Protein AF-0000000083313802 (afdb_homodimer)

Nearest PDB structures (foldseek):
  8qq8-assembly1_A-2  TM=9.156E-01  e=3.898E-27  Methanocaldococcus jannaschii
  8qpm-assembly2_D  TM=9.119E-01  e=3.898E-27  Methanocaldococcus jannaschii
  8qpl-assembly1_B  TM=9.189E-01  e=6.491E-27  Methanocaldococcus jannaschii
  1z69-assembly1_C  TM=9.223E-01  e=2.529E-26  Methanosarcina barkeri
  1f07-assembly1_A  TM=8.807E-01  e=4.062E-25  Methanothermobacter thermautotrophicus

Organism: NCBI:txid1204385

Structure (mmCIF, N/CA/C/O backbone):
data_AF-0000000083313802-model_v1
#
loop_
_entity.id
_entity.type
_entity.pdbx_description
1 polymer 'LLM class flavin-dependent oxidoreductase'
#
loop_
_atom_site.group_PDB
_atom_site.id
_atom_site.type_symbol
_atom_site.label_atom_id
_atom_site.label_alt_id
_atom_site.label_comp_id
_atom_site.label_asym_id
_atom_site.label_entity_id
_atom_site.label_seq_id
_atom_site.pdbx_PDB_ins_code
_atom_site.Cartn_x
_atom_site.Cartn_y
_atom_site.Cartn_z
_atom_site.occupancy
_atom_site.B_iso_or_equiv
_atom_site.auth_seq_id
_atom_site.auth_comp_id
_atom_site.auth_asym_id
_atom_site.auth_atom_id
_atom_site.pdbx_PDB_model_num
ATOM 1 N N . MET A 1 1 ? -26.5 -28.984 -46.688 1 27.45 1 MET A N 1
ATOM 2 C CA . MET A 1 1 ? -26.016 -27.609 -46.625 1 27.45 1 MET A CA 1
ATOM 3 C C . MET A 1 1 ? -25.641 -27.234 -45.188 1 27.45 1 MET A C 1
ATOM 5 O O . MET A 1 1 ? -26.5 -27.156 -44.312 1 27.45 1 MET A O 1
ATOM 9 N N . SER A 1 2 ? -24.5 -27.75 -44.562 1 26.92 2 SER A N 1
ATOM 10 C CA . SER A 1 2 ? -24.031 -27.922 -43.188 1 26.92 2 SER A CA 1
ATOM 11 C C . SER A 1 2 ? -23.797 -26.562 -42.531 1 26.92 2 SER A C 1
ATOM 13 O O . SER A 1 2 ? -23.109 -25.703 -43.062 1 26.92 2 SER A O 1
ATOM 15 N N . ASN A 1 3 ? -24.844 -25.938 -41.906 1 28.77 3 ASN A N 1
ATOM 16 C CA . ASN A 1 3 ? -24.875 -24.656 -41.188 1 28.77 3 ASN A CA 1
ATOM 17 C C . ASN A 1 3 ? -23.656 -24.5 -40.281 1 28.77 3 ASN A C 1
ATOM 19 O O . ASN A 1 3 ? -23.453 -25.297 -39.375 1 28.77 3 ASN A O 1
ATOM 23 N N . GLY A 1 4 ? -22.547 -23.953 -40.719 1 29.39 4 GLY A N 1
ATOM 24 C CA . GLY A 1 4 ? -21.281 -23.609 -40.062 1 29.39 4 GLY A CA 1
ATOM 25 C C . GLY A 1 4 ? -21.484 -22.797 -38.812 1 29.39 4 GLY A C 1
ATOM 26 O O . GLY A 1 4 ? -21.75 -21.594 -38.875 1 29.39 4 GLY A O 1
ATOM 27 N N . GLN A 1 5 ? -22.266 -23.25 -37.719 1 31.59 5 GLN A N 1
ATOM 28 C CA . GLN A 1 5 ? -22.375 -22.625 -36.438 1 31.59 5 GLN A CA 1
ATOM 29 C C . GLN A 1 5 ? -21.031 -22.016 -36 1 31.59 5 GLN A C 1
ATOM 31 O O . GLN A 1 5 ? -20.047 -22.734 -35.812 1 31.59 5 GLN A O 1
ATOM 36 N N . GLY A 1 6 ? -20.609 -20.922 -36.562 1 33.44 6 GLY A N 1
ATOM 37 C CA . GLY A 1 6 ? -19.5 -20.094 -36.094 1 33.44 6 GLY A CA 1
ATOM 38 C C . GLY A 1 6 ? -19.375 -20.016 -34.594 1 33.44 6 GLY A C 1
ATOM 39 O O . GLY A 1 6 ? -20.297 -19.531 -33.906 1 33.44 6 GLY A O 1
ATOM 40 N N . THR A 1 7 ? -18.875 -21.062 -33.906 1 35.66 7 THR A N 1
ATOM 41 C CA . THR A 1 7 ? -18.672 -21.172 -32.469 1 35.66 7 THR A CA 1
ATOM 42 C C . THR A 1 7 ? -18.25 -19.828 -31.875 1 35.66 7 THR A C 1
ATOM 44 O O . THR A 1 7 ? -17.328 -19.188 -32.375 1 35.66 7 THR A O 1
ATOM 47 N N . ASP A 1 8 ? -19.016 -18.828 -31.516 1 40 8 ASP A N 1
ATOM 48 C CA . ASP A 1 8 ? -18.859 -17.547 -30.828 1 40 8 ASP A CA 1
ATOM 49 C C . ASP A 1 8 ? -17.672 -17.594 -29.859 1 40 8 ASP A C 1
ATOM 51 O O . ASP A 1 8 ? -17.75 -18.25 -28.812 1 40 8 ASP A O 1
ATOM 55 N N . GLY A 1 9 ? -16.359 -17.984 -30.078 1 39.16 9 GLY A N 1
ATOM 56 C CA . GLY A 1 9 ? -15.102 -18.391 -29.453 1 39.16 9 GLY A CA 1
ATOM 57 C C . GLY A 1 9 ? -14.703 -17.484 -28.297 1 39.16 9 GLY A C 1
ATOM 58 O O . GLY A 1 9 ? -14.281 -16.359 -28.5 1 39.16 9 GLY A O 1
ATOM 59 N N . ALA A 1 10 ? -15.297 -17.469 -27.094 1 53.41 10 ALA A N 1
ATOM 60 C CA . ALA A 1 10 ? -14.906 -16.859 -25.828 1 53.41 10 ALA A CA 1
ATOM 61 C C . ALA A 1 10 ? -13.383 -16.766 -25.719 1 53.41 10 ALA A C 1
ATOM 63 O O . ALA A 1 10 ? -12.68 -17.766 -25.859 1 53.41 10 ALA A O 1
ATOM 64 N N . ARG A 1 11 ? -12.742 -15.57 -25.953 1 64.19 11 ARG A N 1
ATOM 65 C CA . ARG A 1 11 ? -11.312 -15.266 -25.906 1 64.19 11 ARG A CA 1
ATOM 66 C C . ARG A 1 11 ? -10.641 -15.984 -24.75 1 64.19 11 ARG A C 1
ATOM 68 O O . ARG A 1 11 ? -11.172 -16.016 -23.625 1 64.19 11 ARG A O 1
ATOM 75 N N . GLN A 1 12 ? -9.586 -16.734 -25.031 1 89.06 12 GLN A N 1
ATOM 76 C CA . GLN A 1 12 ? -8.742 -17.406 -24.062 1 89.06 12 GLN A CA 1
ATOM 77 C C . GLN A 1 12 ? -8.148 -16.422 -23.062 1 89.06 12 GLN A C 1
ATOM 79 O O . GLN A 1 12 ? -7.707 -15.344 -23.438 1 89.06 12 GLN A O 1
ATOM 84 N N . ARG A 1 13 ? -8.477 -16.672 -21.828 1 97.38 13 ARG A N 1
ATOM 85 C CA . ARG A 1 13 ? -7.938 -15.828 -20.766 1 97.38 13 ARG A CA 1
ATOM 86 C C . ARG A 1 13 ? -6.434 -16.031 -20.609 1 97.38 13 ARG A C 1
ATOM 88 O O . ARG A 1 13 ? -5.953 -17.172 -20.672 1 97.38 13 ARG A O 1
ATOM 95 N N . VAL A 1 14 ? -5.664 -14.969 -20.516 1 98.69 14 VAL A N 1
ATOM 96 C CA . VAL A 1 14 ? -4.234 -15.008 -20.234 1 98.69 14 VAL A CA 1
ATOM 97 C C . VAL A 1 14 ? -3.83 -13.773 -19.438 1 98.69 14 VAL A C 1
ATOM 99 O O . VAL A 1 14 ? -4.402 -12.695 -19.609 1 98.69 14 VAL A O 1
ATOM 102 N N . ALA A 1 15 ? -2.926 -13.945 -18.5 1 98.81 15 ALA A N 1
ATOM 103 C CA . ALA A 1 15 ? -2.484 -12.859 -17.625 1 98.81 15 ALA A CA 1
ATOM 104 C C . ALA A 1 15 ? -0.964 -12.836 -17.5 1 98.81 15 ALA A C 1
ATOM 106 O O . ALA A 1 15 ? -0.291 -13.797 -17.875 1 98.81 15 ALA A O 1
ATOM 107 N N . LEU A 1 16 ? -0.477 -11.742 -17.094 1 98.75 16 LEU A N 1
ATOM 108 C CA . LEU A 1 16 ? 0.945 -11.492 -16.875 1 98.75 16 LEU A CA 1
ATOM 109 C C . LEU A 1 16 ? 1.283 -11.508 -15.398 1 98.75 16 LEU A C 1
ATOM 111 O O . LEU A 1 16 ? 0.527 -10.977 -14.578 1 98.75 16 LEU A O 1
ATOM 115 N N . TYR A 1 17 ? 2.373 -12.109 -15.078 1 98.19 17 TYR A N 1
ATOM 116 C CA . TYR A 1 17 ? 2.875 -12.109 -13.711 1 98.19 17 TYR A CA 1
ATOM 117 C C . TYR A 1 17 ? 4.176 -11.328 -13.602 1 98.19 17 TYR A C 1
ATOM 119 O O . TYR A 1 17 ? 5.125 -11.578 -14.352 1 98.19 17 TYR A O 1
ATOM 127 N N . LEU A 1 18 ? 4.18 -10.406 -12.633 1 97.06 18 LEU A N 1
ATOM 128 C CA . LEU A 1 18 ? 5.398 -9.641 -12.375 1 97.06 18 LEU A CA 1
ATOM 129 C C . LEU A 1 18 ? 5.816 -9.758 -10.914 1 97.06 18 LEU A C 1
ATOM 131 O O . LEU A 1 18 ? 4.965 -9.828 -10.023 1 97.06 18 LEU A O 1
ATOM 135 N N . GLN A 1 19 ? 7.059 -9.828 -10.68 1 92.94 19 GLN A N 1
ATOM 136 C CA . GLN A 1 19 ? 7.629 -9.914 -9.336 1 92.94 19 GLN A CA 1
ATOM 137 C C . GLN A 1 19 ? 8.578 -8.75 -9.07 1 92.94 19 GLN A C 1
ATOM 139 O O . GLN A 1 19 ? 8.219 -7.59 -9.258 1 92.94 19 GLN A O 1
ATOM 144 N N . ASP A 1 20 ? 9.758 -9.031 -8.547 1 91.12 20 ASP A N 1
ATOM 145 C CA . ASP A 1 20 ? 10.688 -7.965 -8.195 1 91.12 20 ASP A CA 1
ATOM 146 C C . ASP A 1 20 ? 11.891 -7.945 -9.141 1 91.12 20 ASP A C 1
ATOM 148 O O . ASP A 1 20 ? 12.859 -7.219 -8.906 1 91.12 20 ASP A O 1
ATOM 152 N N . LYS A 1 21 ? 11.812 -8.742 -10.195 1 88.06 21 LYS A N 1
ATOM 153 C CA . LYS A 1 21 ? 12.93 -8.844 -11.141 1 88.06 21 LYS A CA 1
ATOM 154 C C . LYS A 1 21 ? 13.008 -7.602 -12.023 1 88.06 21 LYS A C 1
ATOM 156 O O . LYS A 1 21 ? 14.094 -7.207 -12.453 1 88.06 21 LYS A O 1
ATOM 161 N N . HIS A 1 22 ? 11.922 -6.988 -12.242 1 89.88 22 HIS A N 1
ATOM 162 C CA . HIS A 1 22 ? 11.867 -5.855 -13.156 1 89.88 22 HIS A CA 1
ATOM 163 C C . HIS A 1 22 ? 11.672 -4.547 -12.406 1 89.88 22 HIS A C 1
ATOM 165 O O . HIS A 1 22 ? 10.906 -4.484 -11.438 1 89.88 22 HIS A O 1
ATOM 171 N N . PRO A 1 23 ? 12.445 -3.506 -12.922 1 94.88 23 PRO A N 1
ATOM 172 C CA . PRO A 1 23 ? 12.078 -2.186 -12.406 1 94.88 23 PRO A CA 1
ATOM 173 C C . PRO A 1 23 ? 10.586 -1.888 -12.562 1 94.88 23 PRO A C 1
ATOM 175 O O . PRO A 1 23 ? 9.977 -2.273 -13.562 1 94.88 23 PRO A O 1
ATOM 178 N N . ILE A 1 24 ? 10.031 -1.228 -11.648 1 97.62 24 ILE A N 1
ATOM 179 C CA . ILE A 1 24 ? 8.594 -0.991 -11.625 1 97.62 24 ILE A CA 1
ATOM 180 C C . ILE A 1 24 ? 8.172 -0.249 -12.891 1 97.62 24 ILE A C 1
ATOM 182 O O . ILE A 1 24 ? 7.133 -0.555 -13.484 1 97.62 24 ILE A O 1
ATOM 186 N N . ARG A 1 25 ? 8.969 0.695 -13.352 1 97.88 25 ARG A N 1
ATOM 187 C CA . ARG A 1 25 ? 8.617 1.466 -14.539 1 97.88 25 ARG A CA 1
ATOM 188 C C . ARG A 1 25 ? 8.609 0.582 -15.781 1 97.88 25 ARG A C 1
ATOM 190 O O . ARG A 1 25 ? 7.801 0.793 -16.688 1 97.88 25 ARG A O 1
ATOM 197 N N . ASP A 1 26 ? 9.57 -0.415 -15.844 1 98 26 ASP A N 1
ATOM 198 C CA . ASP A 1 26 ? 9.469 -1.411 -16.906 1 98 26 ASP A CA 1
ATOM 199 C C . ASP A 1 26 ? 8.188 -2.223 -16.781 1 98 26 ASP A C 1
ATOM 201 O O . ASP A 1 26 ? 7.539 -2.529 -17.781 1 98 26 ASP A O 1
ATOM 205 N N . GLY A 1 27 ? 7.84 -2.562 -15.547 1 98.38 27 GLY A N 1
ATOM 206 C CA . GLY A 1 27 ? 6.586 -3.254 -15.312 1 98.38 27 GLY A CA 1
ATOM 207 C C . GLY A 1 27 ? 5.375 -2.488 -15.812 1 98.38 27 GLY A C 1
ATOM 208 O O . GLY A 1 27 ? 4.449 -3.078 -16.375 1 98.38 27 GLY A O 1
ATOM 209 N N . MET A 1 28 ? 5.391 -1.166 -15.609 1 98.81 28 MET A N 1
ATOM 210 C CA . MET A 1 28 ? 4.32 -0.314 -16.109 1 98.81 28 MET A CA 1
ATOM 211 C C . MET A 1 28 ? 4.199 -0.438 -17.625 1 98.81 28 MET A C 1
ATOM 213 O O . MET A 1 28 ? 3.096 -0.549 -18.172 1 98.81 28 MET A O 1
ATOM 217 N N . GLU A 1 29 ? 5.344 -0.438 -18.297 1 98.69 29 GLU A N 1
ATOM 218 C CA . GLU A 1 29 ? 5.359 -0.592 -19.75 1 98.69 29 GLU A CA 1
ATOM 219 C C . GLU A 1 29 ? 4.852 -1.97 -20.172 1 98.69 29 GLU A C 1
ATOM 221 O O . GLU A 1 29 ? 4.098 -2.094 -21.141 1 98.69 29 GLU A O 1
ATOM 226 N N . TYR A 1 30 ? 5.266 -2.996 -19.422 1 98.81 30 TYR A N 1
ATOM 227 C CA . TYR A 1 30 ? 4.809 -4.348 -19.719 1 98.81 30 TYR A CA 1
ATOM 228 C C . TYR A 1 30 ? 3.301 -4.469 -19.516 1 98.81 30 TYR A C 1
ATOM 230 O O . TYR A 1 30 ? 2.617 -5.145 -20.297 1 98.81 30 TYR A O 1
ATOM 238 N N . ALA A 1 31 ? 2.775 -3.846 -18.453 1 98.81 31 ALA A N 1
ATOM 239 C CA . ALA A 1 31 ? 1.339 -3.875 -18.188 1 98.81 31 ALA A CA 1
ATOM 240 C C . ALA A 1 31 ? 0.559 -3.238 -19.344 1 98.81 31 ALA A C 1
ATOM 242 O O . ALA A 1 31 ? -0.447 -3.787 -19.797 1 98.81 31 ALA A O 1
ATOM 243 N N . ARG A 1 32 ? 1.026 -2.088 -19.828 1 98.88 32 ARG A N 1
ATOM 244 C CA . ARG A 1 32 ? 0.388 -1.43 -20.969 1 98.88 32 ARG A CA 1
ATOM 245 C C . ARG A 1 32 ? 0.461 -2.301 -22.219 1 98.88 32 ARG A C 1
ATOM 247 O O . ARG A 1 32 ? -0.512 -2.4 -22.969 1 98.88 32 ARG A O 1
ATOM 254 N N . TYR A 1 33 ? 1.651 -2.883 -22.438 1 98.81 33 TYR A N 1
ATOM 255 C CA . TYR A 1 33 ? 1.873 -3.742 -23.594 1 98.81 33 TYR A CA 1
ATOM 256 C C . TYR A 1 33 ? 0.939 -4.945 -23.562 1 98.81 33 TYR A C 1
ATOM 258 O O . TYR A 1 33 ? 0.315 -5.281 -24.578 1 98.81 33 TYR A O 1
ATOM 266 N N . ALA A 1 34 ? 0.829 -5.566 -22.391 1 98.81 34 ALA A N 1
ATOM 267 C CA . ALA A 1 34 ? -0.063 -6.711 -22.203 1 98.81 34 ALA A CA 1
ATOM 268 C C . ALA A 1 34 ? -1.521 -6.309 -22.406 1 98.81 34 ALA A C 1
ATOM 270 O O . ALA A 1 34 ? -2.285 -7.023 -23.062 1 98.81 34 ALA A O 1
ATOM 271 N N . GLU A 1 35 ? -1.897 -5.164 -21.875 1 98.75 35 GLU A N 1
ATOM 272 C CA . GLU A 1 35 ? -3.254 -4.656 -22.062 1 98.75 35 GLU A CA 1
ATOM 273 C C . GLU A 1 35 ? -3.596 -4.492 -23.531 1 98.75 35 GLU A C 1
ATOM 275 O O . GLU A 1 35 ? -4.66 -4.926 -23.984 1 98.75 35 GLU A O 1
ATOM 280 N N . ALA A 1 36 ? -2.711 -3.893 -24.25 1 98.5 36 ALA A N 1
ATOM 281 C CA . ALA A 1 36 ? -2.916 -3.643 -25.672 1 98.5 36 ALA A CA 1
ATOM 282 C C . ALA A 1 36 ? -3.055 -4.949 -26.438 1 98.5 36 ALA A C 1
ATOM 284 O O . ALA A 1 36 ? -3.637 -4.977 -27.531 1 98.5 36 ALA A O 1
ATOM 285 N N . ARG A 1 37 ? -2.533 -6.02 -25.891 1 98.12 37 ARG A N 1
ATOM 286 C CA . ARG A 1 37 ? -2.545 -7.309 -26.578 1 98.12 37 ARG A CA 1
ATOM 287 C C . ARG A 1 37 ? -3.629 -8.219 -26.016 1 98.12 37 ARG A C 1
ATOM 289 O O . ARG A 1 37 ? -3.652 -9.422 -26.297 1 98.12 37 ARG A O 1
ATOM 296 N N . GLY A 1 38 ? -4.422 -7.684 -25.156 1 97.44 38 GLY A N 1
ATOM 297 C CA . GLY A 1 38 ? -5.645 -8.367 -24.766 1 97.44 38 GLY A CA 1
ATOM 298 C C . GLY A 1 38 ? -5.465 -9.258 -23.547 1 97.44 38 GLY A C 1
ATOM 299 O O . GLY A 1 38 ? -6.328 -10.078 -23.234 1 97.44 38 GLY A O 1
ATOM 300 N N . PHE A 1 39 ? -4.355 -9.141 -22.812 1 98.69 39 PHE A N 1
ATOM 301 C CA . PHE A 1 39 ? -4.215 -9.859 -21.547 1 98.69 39 PHE A CA 1
ATOM 302 C C . PHE A 1 39 ? -5.277 -9.422 -20.547 1 98.69 39 PHE A C 1
ATOM 304 O O . PHE A 1 39 ? -5.598 -8.234 -20.469 1 98.69 39 PHE A O 1
ATOM 311 N N . GLU A 1 40 ? -5.719 -10.344 -19.797 1 98.31 40 GLU A N 1
ATOM 312 C CA . GLU A 1 40 ? -6.836 -10.094 -18.891 1 98.31 40 GLU A CA 1
ATOM 313 C C . GLU A 1 40 ? -6.375 -9.359 -17.625 1 98.31 40 GLU A C 1
ATOM 315 O O . GLU A 1 40 ? -7.109 -8.539 -17.078 1 98.31 40 GLU A O 1
ATOM 320 N N . ALA A 1 41 ? -5.176 -9.664 -17.188 1 98.88 41 ALA A N 1
ATOM 321 C CA . ALA A 1 41 ? -4.754 -9.164 -15.883 1 98.88 41 ALA A CA 1
ATOM 322 C C . ALA A 1 41 ? -3.23 -9.109 -15.781 1 98.88 41 ALA A C 1
ATOM 324 O O . ALA A 1 41 ? -2.531 -9.797 -16.531 1 98.88 41 ALA A O 1
ATOM 325 N N . VAL A 1 42 ? -2.752 -8.297 -14.953 1 98.94 42 VAL A N 1
ATOM 326 C CA . VAL A 1 42 ? -1.38 -8.312 -14.453 1 98.94 42 VAL A CA 1
ATOM 327 C C . VAL A 1 42 ? -1.378 -8.57 -12.945 1 98.94 42 VAL A C 1
ATOM 329 O O . VAL A 1 42 ? -2.08 -7.895 -12.195 1 98.94 42 VAL A O 1
ATOM 332 N N . TRP A 1 43 ? -0.694 -9.617 -12.562 1 98.75 43 TRP A N 1
ATOM 333 C CA . TRP A 1 43 ? -0.548 -10.008 -11.164 1 98.75 43 TRP A CA 1
ATOM 334 C C . TRP A 1 43 ? 0.824 -9.609 -10.633 1 98.75 43 TRP A C 1
ATOM 336 O O . TRP A 1 43 ? 1.84 -9.812 -11.297 1 98.75 43 TRP A O 1
ATOM 346 N N . GLN A 1 44 ? 0.85 -9.008 -9.445 1 98.5 44 GLN A N 1
ATOM 347 C CA . GLN A 1 44 ? 2.094 -8.578 -8.812 1 98.5 44 GLN A CA 1
ATOM 348 C C . GLN A 1 44 ? 2.354 -9.359 -7.531 1 98.5 44 GLN A C 1
ATOM 350 O O . GLN A 1 44 ? 1.506 -9.391 -6.633 1 98.5 44 GLN A O 1
ATOM 355 N N . ALA A 1 45 ? 3.494 -9.977 -7.445 1 96.25 45 ALA A N 1
ATOM 356 C CA . ALA A 1 45 ? 3.881 -10.68 -6.223 1 96.25 45 ALA A CA 1
ATOM 357 C C . ALA A 1 45 ? 4.277 -9.688 -5.125 1 96.25 45 ALA A C 1
ATOM 359 O O . ALA A 1 45 ? 4.789 -8.609 -5.414 1 96.25 45 ALA A O 1
ATOM 360 N N . GLU A 1 46 ? 3.947 -10.031 -3.902 1 95.81 46 GLU A N 1
ATOM 361 C CA . GLU A 1 46 ? 4.609 -9.43 -2.746 1 95.81 46 GLU A CA 1
ATOM 362 C C . GLU A 1 46 ? 5.762 -10.305 -2.256 1 95.81 46 GLU A C 1
ATOM 364 O O . GLU A 1 46 ? 5.543 -11.414 -1.766 1 95.81 46 GLU A O 1
ATOM 369 N N . SER A 1 47 ? 6.945 -9.938 -2.58 1 83 47 SER A N 1
ATOM 370 C CA . SER A 1 47 ? 8.125 -10.789 -2.447 1 83 47 SER A CA 1
ATOM 371 C C . SER A 1 47 ? 8.859 -10.516 -1.139 1 83 47 SER A C 1
ATOM 373 O O . SER A 1 47 ? 9.305 -9.398 -0.892 1 83 47 SER A O 1
ATOM 375 N N . ARG A 1 48 ? 9.062 -11.555 -0.296 1 83.06 48 ARG A N 1
ATOM 376 C CA . ARG A 1 48 ? 9.898 -11.523 0.896 1 83.06 48 ARG A CA 1
ATOM 377 C C . ARG A 1 48 ? 9.82 -10.172 1.592 1 83.06 48 ARG A C 1
ATOM 379 O O . ARG A 1 48 ? 8.734 -9.742 2.01 1 83.06 48 ARG A O 1
ATOM 386 N N . LEU A 1 49 ? 10.891 -9.453 1.762 1 90.81 49 LEU A N 1
ATOM 387 C CA . LEU A 1 49 ? 10.906 -8.117 2.354 1 90.81 49 LEU A CA 1
ATOM 388 C C . LEU A 1 49 ? 11.422 -7.086 1.356 1 90.81 49 LEU A C 1
ATOM 390 O O . LEU A 1 49 ? 11.969 -6.059 1.752 1 90.81 49 LEU A O 1
ATOM 394 N N . VAL A 1 50 ? 11.117 -7.391 0.025 1 88.69 50 VAL A N 1
ATOM 395 C CA . VAL A 1 50 ? 11.742 -6.488 -0.938 1 88.69 50 VAL A CA 1
ATOM 396 C C . VAL A 1 50 ? 10.664 -5.781 -1.755 1 88.69 50 VAL A C 1
ATOM 398 O O . VAL A 1 50 ? 10.883 -4.68 -2.264 1 88.69 50 VAL A O 1
ATOM 401 N N . ARG A 1 51 ? 9.602 -6.457 -2.059 1 94.12 51 ARG A N 1
ATOM 402 C CA . ARG A 1 51 ? 8.578 -5.848 -2.904 1 94.12 51 ARG A CA 1
ATOM 403 C C . ARG A 1 51 ? 7.215 -5.867 -2.217 1 94.12 51 ARG A C 1
ATOM 405 O O . ARG A 1 51 ? 6.695 -6.938 -1.892 1 94.12 51 ARG A O 1
ATOM 412 N N . ASP A 1 52 ? 6.766 -4.668 -1.931 1 97.31 52 ASP A N 1
ATOM 413 C CA . ASP A 1 52 ? 5.355 -4.449 -1.632 1 97.31 52 ASP A CA 1
ATOM 414 C C . ASP A 1 52 ? 4.504 -4.543 -2.896 1 97.31 52 ASP A C 1
ATOM 416 O O . ASP A 1 52 ? 4.801 -3.893 -3.9 1 97.31 52 ASP A O 1
ATOM 420 N N . ALA A 1 53 ? 3.498 -5.312 -2.855 1 98.56 53 ALA A N 1
ATOM 421 C CA . ALA A 1 53 ? 2.723 -5.523 -4.074 1 98.56 53 ALA A CA 1
ATOM 422 C C . ALA A 1 53 ? 1.862 -4.309 -4.398 1 98.56 53 ALA A C 1
ATOM 424 O O . ALA A 1 53 ? 1.592 -4.023 -5.57 1 98.56 53 ALA A O 1
ATOM 425 N N . ILE A 1 54 ? 1.442 -3.561 -3.369 1 98.88 54 ILE A N 1
ATOM 426 C CA . ILE A 1 54 ? 0.442 -2.512 -3.529 1 98.88 54 ILE A CA 1
ATOM 427 C C . ILE A 1 54 ? 1.016 -1.377 -4.375 1 98.88 54 ILE A C 1
ATOM 429 O O . ILE A 1 54 ? 0.315 -0.8 -5.211 1 98.88 54 ILE A O 1
ATOM 433 N N . VAL A 1 55 ? 2.301 -1.112 -4.203 1 98.88 55 VAL A N 1
ATOM 434 C CA . VAL A 1 55 ? 2.945 -0 -4.895 1 98.88 55 VAL A CA 1
ATOM 435 C C . VAL A 1 55 ? 2.938 -0.252 -6.402 1 98.88 55 VAL A C 1
ATOM 437 O O . VAL A 1 55 ? 2.367 0.531 -7.164 1 98.88 55 VAL A O 1
ATOM 440 N N . PRO A 1 56 ? 3.457 -1.371 -6.91 1 98.81 56 PRO A N 1
ATOM 441 C CA . PRO A 1 56 ? 3.371 -1.606 -8.352 1 98.81 56 PRO A CA 1
ATOM 442 C C . PRO A 1 56 ? 1.935 -1.774 -8.836 1 98.81 56 PRO A C 1
ATOM 444 O O . PRO A 1 56 ? 1.604 -1.359 -9.953 1 98.81 56 PRO A O 1
ATOM 447 N N . MET A 1 57 ? 1.085 -2.43 -8.055 1 98.94 57 MET A N 1
ATOM 448 C CA . MET A 1 57 ? -0.313 -2.551 -8.453 1 98.94 57 MET A CA 1
ATOM 449 C C . MET A 1 57 ? -0.913 -1.18 -8.75 1 98.94 57 MET A C 1
ATOM 451 O O . MET A 1 57 ? -1.577 -0.997 -9.773 1 98.94 57 MET A O 1
ATOM 455 N N . ALA A 1 58 ? -0.653 -0.229 -7.824 1 98.94 58 ALA A N 1
ATOM 456 C CA . ALA A 1 58 ? -1.167 1.125 -8.008 1 98.94 58 ALA A CA 1
ATOM 457 C C . ALA A 1 58 ? -0.54 1.784 -9.234 1 98.94 58 ALA A C 1
ATOM 459 O O . ALA A 1 58 ? -1.224 2.471 -10 1 98.94 58 ALA A O 1
ATOM 460 N N . ALA A 1 59 ? 0.753 1.593 -9.43 1 98.94 59 ALA A N 1
ATOM 461 C CA . ALA A 1 59 ? 1.447 2.15 -10.586 1 98.94 59 ALA A CA 1
ATOM 462 C C . ALA A 1 59 ? 0.879 1.592 -11.891 1 98.94 59 ALA A C 1
ATOM 464 O O . ALA A 1 59 ? 0.619 2.342 -12.828 1 98.94 59 ALA A O 1
ATOM 465 N N . TYR A 1 60 ? 0.654 0.217 -11.93 1 98.94 60 TYR A N 1
ATOM 466 C CA . TYR A 1 60 ? 0.058 -0.41 -13.109 1 98.94 60 TYR A CA 1
ATOM 467 C C . TYR A 1 60 ? -1.341 0.137 -13.367 1 98.94 60 TYR A C 1
ATOM 469 O O . TYR A 1 60 ? -1.684 0.469 -14.5 1 98.94 60 TYR A O 1
ATOM 477 N N . ALA A 1 61 ? -2.104 0.234 -12.305 1 98.94 61 ALA A N 1
ATOM 478 C CA . ALA A 1 61 ? -3.473 0.727 -12.414 1 98.94 61 ALA A CA 1
ATOM 479 C C . ALA A 1 61 ? -3.5 2.164 -12.93 1 98.94 61 ALA A C 1
ATOM 481 O O . ALA A 1 61 ? -4.375 2.535 -13.711 1 98.94 61 ALA A O 1
ATOM 482 N N . ALA A 1 62 ? -2.553 2.963 -12.523 1 98.81 62 ALA A N 1
ATOM 483 C CA . ALA A 1 62 ? -2.488 4.379 -12.867 1 98.81 62 ALA A CA 1
ATOM 484 C C . ALA A 1 62 ? -2.277 4.57 -14.367 1 98.81 62 ALA A C 1
ATOM 486 O O . ALA A 1 62 ? -2.723 5.566 -14.945 1 98.81 62 ALA A O 1
ATOM 487 N N . VAL A 1 63 ? -1.617 3.598 -15.039 1 98.62 63 VAL A N 1
ATOM 488 C CA . VAL A 1 63 ? -1.192 3.861 -16.406 1 98.62 63 VAL A CA 1
ATOM 489 C C . VAL A 1 63 ? -1.96 2.955 -17.375 1 98.62 63 VAL A C 1
ATOM 491 O O . VAL A 1 63 ? -1.645 2.896 -18.562 1 98.62 63 VAL A O 1
ATOM 494 N N . THR A 1 64 ? -2.906 2.166 -16.875 1 98.81 64 THR A N 1
ATOM 495 C CA . THR A 1 64 ? -3.736 1.303 -17.719 1 98.81 64 THR A CA 1
ATOM 496 C C . THR A 1 64 ? -5.215 1.645 -17.547 1 98.81 64 THR A C 1
ATOM 498 O O . THR A 1 64 ? -5.578 2.422 -16.656 1 98.81 64 THR A O 1
ATOM 501 N N . GLU A 1 65 ? -6.074 1.01 -18.375 1 98.38 65 GLU A N 1
ATOM 502 C CA . GLU A 1 65 ? -7.48 1.407 -18.375 1 98.38 65 GLU A CA 1
ATOM 503 C C . GLU A 1 65 ? -8.398 0.194 -18.266 1 98.38 65 GLU A C 1
ATOM 505 O O . GLU A 1 65 ? -9.531 0.311 -17.797 1 98.38 65 GLU A O 1
ATOM 510 N N . ARG A 1 66 ? -7.91 -0.985 -18.688 1 98.62 66 ARG A N 1
ATOM 511 C CA . ARG A 1 66 ? -8.836 -2.107 -18.844 1 98.62 66 ARG A CA 1
ATOM 512 C C . ARG A 1 66 ? -8.312 -3.34 -18.109 1 98.62 66 ARG A C 1
ATOM 514 O O . ARG A 1 66 ? -9.086 -4.082 -17.5 1 98.62 66 ARG A O 1
ATOM 521 N N . ILE A 1 67 ? -6.992 -3.557 -18.219 1 98.88 67 ILE A N 1
ATOM 522 C CA . ILE A 1 67 ? -6.398 -4.77 -17.656 1 98.88 67 ILE A CA 1
ATOM 523 C C . ILE A 1 67 ? -6.66 -4.832 -16.156 1 98.88 67 ILE A C 1
ATOM 525 O O . ILE A 1 67 ? -6.594 -3.814 -15.461 1 98.88 67 ILE A O 1
ATOM 529 N N . LYS A 1 68 ? -7.074 -5.949 -15.641 1 98.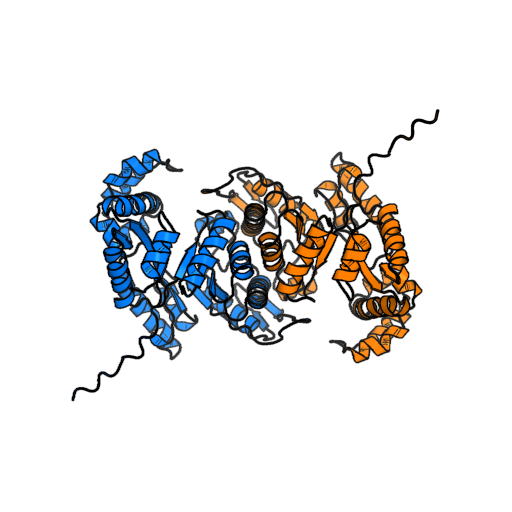94 68 LYS A N 1
ATOM 530 C CA . LYS A 1 68 ? -7.223 -6.129 -14.195 1 98.94 68 LYS A CA 1
ATOM 531 C C . LYS A 1 68 ? -5.863 -6.168 -13.508 1 98.94 68 LYS A C 1
ATOM 533 O O . LYS A 1 68 ? -4.852 -6.508 -14.125 1 98.94 68 LYS A O 1
ATOM 538 N N . VAL A 1 69 ? -5.852 -5.77 -12.289 1 98.94 69 VAL A N 1
ATOM 539 C CA . VAL A 1 69 ? -4.629 -5.73 -11.5 1 98.94 69 VAL A CA 1
ATOM 540 C C . VAL A 1 69 ? -4.82 -6.523 -10.211 1 98.94 69 VAL A C 1
ATOM 542 O O . VAL A 1 69 ? -5.711 -6.219 -9.414 1 98.94 69 VAL A O 1
ATOM 545 N N . GLY A 1 70 ? -3.998 -7.543 -10.016 1 98.88 70 GLY A N 1
ATOM 546 C CA . GLY A 1 70 ? -4.184 -8.414 -8.867 1 98.88 70 GLY A CA 1
ATOM 547 C C . GLY A 1 70 ? -2.916 -8.609 -8.055 1 98.88 70 GLY A C 1
ATOM 548 O O . GLY A 1 70 ? -1.809 -8.523 -8.594 1 98.88 70 GLY A O 1
ATOM 549 N N . SER A 1 71 ? -3.098 -8.812 -6.742 1 98.81 71 SER A N 1
ATOM 550 C CA . SER A 1 71 ? -1.984 -9.281 -5.926 1 98.81 71 SER A CA 1
ATOM 551 C C . SER A 1 71 ? -1.794 -10.789 -6.07 1 98.81 71 SER A C 1
ATOM 553 O O . SER A 1 71 ? -2.73 -11.562 -5.859 1 98.81 71 SER A O 1
ATOM 555 N N . GLY A 1 72 ? -0.632 -11.281 -6.473 1 97.75 72 GLY A N 1
ATOM 556 C CA . GLY A 1 72 ? -0.319 -12.688 -6.637 1 97.75 72 GLY A CA 1
ATOM 557 C C . GLY A 1 72 ? 0.845 -13.148 -5.781 1 97.75 72 GLY A C 1
ATOM 558 O O . GLY A 1 72 ? 1.927 -13.438 -6.297 1 97.75 72 GLY A O 1
ATOM 559 N N . VAL A 1 73 ? 0.706 -13.133 -4.449 1 97.38 73 VAL A N 1
ATOM 560 C CA . VAL A 1 73 ? -0.354 -12.766 -3.514 1 97.38 73 VAL A CA 1
ATOM 561 C C . VAL A 1 73 ? 0.226 -11.938 -2.373 1 97.38 73 VAL A C 1
ATOM 563 O O . VAL A 1 73 ? 1.438 -11.953 -2.141 1 97.38 73 VAL A O 1
ATOM 566 N N . ILE A 1 74 ? -0.492 -11.195 -1.654 1 98.25 74 ILE A N 1
ATOM 567 C CA . ILE A 1 74 ? -0.101 -10.641 -0.362 1 98.25 74 ILE A CA 1
ATOM 568 C C . ILE A 1 74 ? -0.38 -11.656 0.741 1 98.25 74 ILE A C 1
ATOM 570 O O . ILE A 1 74 ? -1.114 -12.625 0.529 1 98.25 74 ILE A O 1
ATOM 574 N N . ASN A 1 75 ? 0.269 -11.484 1.932 1 97.44 75 ASN A N 1
ATOM 575 C CA . ASN A 1 75 ? -0.063 -12.344 3.062 1 97.44 75 ASN A CA 1
ATOM 576 C C . ASN A 1 75 ? -1.148 -11.727 3.938 1 97.44 75 ASN A C 1
ATOM 578 O O . ASN A 1 75 ? -1.398 -10.523 3.865 1 97.44 75 ASN A O 1
ATOM 582 N N . ASN A 1 76 ? -1.787 -12.523 4.758 1 98 76 ASN A N 1
ATOM 583 C CA . ASN A 1 76 ? -2.877 -12.031 5.59 1 98 76 ASN A CA 1
ATOM 584 C C . ASN A 1 76 ? -2.4 -11.688 7 1 98 76 ASN A C 1
ATOM 586 O O . ASN A 1 76 ? -3.203 -11.609 7.93 1 98 76 ASN A O 1
ATOM 590 N N . TRP A 1 77 ? -1.059 -11.469 7.164 1 97.62 77 TRP A N 1
ATOM 591 C CA . TRP A 1 77 ? -0.538 -11.375 8.523 1 97.62 77 TRP A CA 1
ATOM 592 C C . TRP A 1 77 ? 0.053 -10 8.789 1 97.62 77 TRP A C 1
ATOM 594 O O . TRP A 1 77 ? 0.139 -9.562 9.938 1 97.62 77 TRP A O 1
ATOM 604 N N . THR A 1 78 ? 0.453 -9.312 7.707 1 97.94 78 THR A N 1
ATOM 605 C CA . THR A 1 78 ? 1.336 -8.18 7.934 1 97.94 78 THR A CA 1
ATOM 606 C C . THR A 1 78 ? 0.546 -6.871 7.934 1 97.94 78 THR A C 1
ATOM 608 O O . THR A 1 78 ? 1.081 -5.816 8.281 1 97.94 78 THR A O 1
ATOM 611 N N . ARG A 1 79 ? -0.718 -6.852 7.566 1 98.31 79 ARG A N 1
ATOM 612 C CA . ARG A 1 79 ? -1.6 -5.688 7.578 1 98.31 79 ARG A CA 1
ATOM 613 C C . ARG A 1 79 ? -2.768 -5.895 8.539 1 98.31 79 ARG A C 1
ATOM 615 O O . ARG A 1 79 ? -3.359 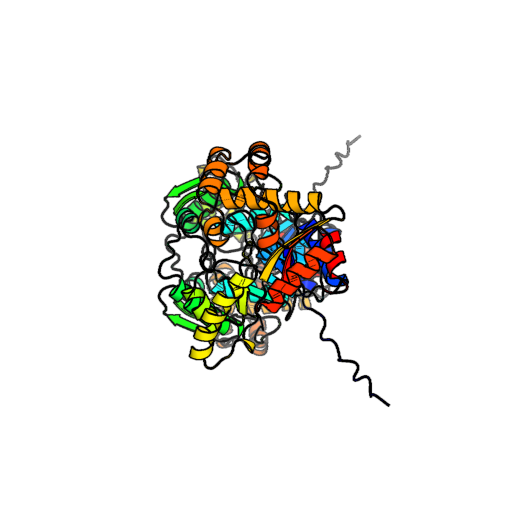-6.977 8.578 1 98.31 79 ARG A O 1
ATOM 622 N N . ASN A 1 80 ? -3.049 -4.84 9.328 1 98.19 80 ASN A N 1
ATOM 623 C CA . ASN A 1 80 ? -4.32 -4.84 10.039 1 98.19 80 ASN A CA 1
ATOM 624 C C . ASN A 1 80 ? -5.5 -4.988 9.086 1 98.19 80 ASN A C 1
ATOM 626 O O . ASN A 1 80 ? -5.473 -4.461 7.969 1 98.19 80 ASN A O 1
ATOM 630 N N . ILE A 1 81 ? -6.559 -5.641 9.547 1 98.56 81 ILE A N 1
ATOM 631 C CA . ILE A 1 81 ? -7.676 -5.992 8.68 1 98.56 81 ILE A CA 1
ATOM 632 C C . ILE A 1 81 ? -8.359 -4.723 8.172 1 98.56 81 ILE A C 1
ATOM 634 O O . ILE A 1 81 ? -8.836 -4.68 7.039 1 98.56 81 ILE A O 1
ATOM 638 N N . GLY A 1 82 ? -8.469 -3.691 9.016 1 98 82 GLY A N 1
ATOM 639 C CA . GLY A 1 82 ? -9.008 -2.42 8.555 1 98 82 GLY A CA 1
ATOM 640 C C . GLY A 1 82 ? -8.18 -1.786 7.457 1 98 82 GLY A C 1
ATOM 641 O O . GLY A 1 82 ? -8.719 -1.293 6.465 1 98 82 GLY A O 1
ATOM 642 N N . LEU A 1 83 ? -6.848 -1.842 7.602 1 98.25 83 LEU A N 1
ATOM 643 C CA . LEU A 1 83 ? -5.945 -1.322 6.578 1 98.25 83 LEU A CA 1
ATOM 644 C C . LEU A 1 83 ? -6.059 -2.131 5.293 1 98.25 83 LEU A C 1
ATOM 646 O O . LEU A 1 83 ? -6.066 -1.562 4.195 1 98.25 83 LEU A O 1
ATOM 650 N N . LEU A 1 84 ? -6.102 -3.426 5.453 1 98.69 84 LEU A N 1
ATOM 651 C CA . LEU A 1 84 ? -6.219 -4.289 4.281 1 98.69 84 LEU A CA 1
ATOM 652 C C . LEU A 1 84 ? -7.453 -3.928 3.461 1 98.69 84 LEU A C 1
ATOM 654 O O . LEU A 1 84 ? -7.367 -3.779 2.24 1 98.69 84 LEU A O 1
ATOM 658 N N . ALA A 1 85 ? -8.555 -3.752 4.102 1 98.62 85 ALA A N 1
ATOM 659 C CA . ALA A 1 85 ? -9.797 -3.379 3.43 1 98.62 85 ALA A CA 1
ATOM 660 C C . ALA A 1 85 ? -9.672 -2.002 2.781 1 98.62 85 ALA A C 1
ATOM 662 O O . ALA A 1 85 ? -10.07 -1.816 1.627 1 98.62 85 ALA A O 1
ATOM 663 N N . ALA A 1 86 ? -9.109 -1.057 3.514 1 97.81 86 ALA A N 1
ATOM 664 C CA . ALA A 1 86 ? -8.938 0.296 2.988 1 97.81 86 ALA A CA 1
ATOM 665 C C . ALA A 1 86 ? -8.023 0.297 1.767 1 97.81 86 ALA A C 1
ATOM 667 O O . ALA A 1 86 ? -8.242 1.064 0.825 1 97.81 86 ALA A O 1
ATOM 668 N N . THR A 1 87 ? -7 -0.531 1.807 1 98.62 87 THR A N 1
ATOM 669 C CA . THR A 1 87 ? -6.051 -0.62 0.702 1 98.62 87 THR A CA 1
ATOM 670 C C . THR A 1 87 ? -6.75 -1.075 -0.575 1 98.62 87 THR A C 1
ATOM 672 O O . THR A 1 87 ? -6.621 -0.436 -1.622 1 98.62 87 THR A O 1
ATOM 675 N N . PHE A 1 88 ? -7.523 -2.051 -0.491 1 98.75 88 PHE A N 1
ATOM 676 C CA . PHE A 1 88 ? -8.156 -2.59 -1.689 1 98.75 88 PHE A CA 1
ATOM 677 C C . PHE A 1 88 ? -9.344 -1.729 -2.109 1 98.75 88 PHE A C 1
ATOM 679 O O . PHE A 1 88 ? -9.656 -1.628 -3.299 1 98.75 88 PHE A O 1
ATOM 686 N N . LEU A 1 89 ? -10.016 -1.123 -1.172 1 97.94 89 LEU A N 1
ATOM 687 C CA . LEU A 1 89 ? -10.977 -0.092 -1.541 1 97.94 89 LEU A CA 1
ATOM 688 C C . LEU A 1 89 ? -10.305 1.017 -2.344 1 97.94 89 LEU A C 1
ATOM 690 O O . LEU A 1 89 ? -10.82 1.432 -3.387 1 97.94 89 LEU A O 1
ATOM 694 N N . THR A 1 90 ? -9.18 1.508 -1.869 1 98.06 90 THR A N 1
ATOM 695 C CA . THR A 1 90 ? -8.477 2.609 -2.51 1 98.06 90 THR A CA 1
ATOM 696 C C . THR A 1 90 ? -7.973 2.197 -3.891 1 98.06 90 THR A C 1
ATOM 698 O O . THR A 1 90 ? -8.047 2.979 -4.844 1 98.06 90 THR A O 1
ATOM 701 N N . LEU A 1 91 ? -7.449 0.977 -3.998 1 98.75 91 LEU A N 1
ATOM 702 C CA . LEU A 1 91 ? -7.066 0.463 -5.309 1 98.75 91 LEU A CA 1
ATOM 703 C C . LEU A 1 91 ? -8.258 0.462 -6.262 1 98.75 91 LEU A C 1
ATOM 705 O O . LEU A 1 91 ? -8.125 0.837 -7.426 1 98.75 91 LEU A O 1
ATOM 709 N N . ASP A 1 92 ? -9.422 0.038 -5.773 1 98.38 92 ASP A N 1
ATOM 710 C CA . ASP A 1 92 ? -10.625 -0.003 -6.602 1 98.38 92 ASP A CA 1
ATOM 711 C C . ASP A 1 92 ? -11.094 1.405 -6.957 1 98.38 92 ASP A C 1
ATOM 713 O O . ASP A 1 92 ? -11.703 1.613 -8.008 1 98.38 92 ASP A O 1
ATOM 717 N N . ASP A 1 93 ? -10.828 2.375 -6.105 1 97.12 93 ASP A N 1
ATOM 718 C CA . ASP A 1 93 ? -11.102 3.764 -6.457 1 97.12 93 ASP A CA 1
ATOM 719 C C . ASP A 1 93 ? -10.227 4.223 -7.621 1 97.12 93 ASP A C 1
ATOM 721 O O . ASP A 1 93 ? -10.672 5 -8.469 1 97.12 93 ASP A O 1
ATOM 725 N N . LEU A 1 94 ? -9 3.76 -7.656 1 98.25 94 LEU A N 1
ATOM 726 C CA . LEU A 1 94 ? -8.07 4.105 -8.727 1 98.25 94 LEU A CA 1
ATOM 727 C C . LEU A 1 94 ? -8.438 3.389 -10.016 1 98.25 94 LEU A C 1
ATOM 729 O O . LEU A 1 94 ? -8.344 3.971 -11.102 1 98.25 94 LEU A O 1
ATOM 733 N N . ALA A 1 95 ? -8.82 2.145 -9.906 1 98.56 95 ALA A N 1
ATOM 734 C CA . ALA A 1 95 ? -9.172 1.283 -11.031 1 98.56 95 ALA A CA 1
ATOM 735 C C . ALA A 1 95 ? -10.438 0.49 -10.75 1 98.56 95 ALA A C 1
ATOM 737 O O . ALA A 1 95 ? -10.383 -0.702 -10.438 1 98.56 95 ALA A O 1
ATOM 738 N N . PRO A 1 96 ? -11.602 1.098 -10.938 1 97.75 96 PRO A N 1
ATOM 739 C CA . PRO A 1 96 ? -12.875 0.492 -10.531 1 97.75 96 PRO A CA 1
ATOM 740 C C . PRO A 1 96 ? -13.156 -0.828 -11.242 1 97.75 96 PRO A C 1
ATOM 742 O O . PRO A 1 96 ? -13.062 -0.901 -12.469 1 97.75 96 PRO A O 1
ATOM 745 N N . ASN A 1 97 ? -13.414 -1.847 -10.477 1 97.88 97 ASN A N 1
ATOM 746 C CA . ASN A 1 97 ? -13.836 -3.164 -10.938 1 97.88 97 ASN A CA 1
ATOM 747 C C . ASN A 1 97 ? -12.711 -3.891 -11.672 1 97.88 97 ASN A C 1
ATOM 749 O O . ASN A 1 97 ? -12.969 -4.773 -12.492 1 97.88 97 ASN A O 1
ATOM 753 N N . ARG A 1 98 ? -11.5 -3.51 -11.43 1 98.75 98 ARG A N 1
ATOM 754 C CA . ARG A 1 98 ? -10.367 -4.133 -12.109 1 98.75 98 ARG A CA 1
ATOM 755 C C . ARG A 1 98 ? -9.414 -4.773 -11.109 1 98.75 98 ARG A C 1
ATOM 757 O O . ARG A 1 98 ? -8.406 -5.367 -11.492 1 98.75 98 ARG A O 1
ATOM 764 N N . ILE A 1 99 ? -9.758 -4.648 -9.812 1 98.94 99 ILE A N 1
ATOM 765 C CA . ILE A 1 99 ? -8.82 -5.059 -8.773 1 98.94 99 ILE A CA 1
ATOM 766 C C . ILE A 1 99 ? -9.156 -6.473 -8.305 1 98.94 99 ILE A C 1
ATOM 768 O O . ILE A 1 99 ? -10.328 -6.809 -8.117 1 98.94 99 ILE A O 1
ATOM 772 N N . ILE A 1 100 ? -8.141 -7.34 -8.117 1 98.94 100 ILE A N 1
ATOM 773 C CA . ILE A 1 100 ? -8.25 -8.688 -7.562 1 98.94 100 ILE A CA 1
ATOM 774 C C . ILE A 1 100 ? -7.375 -8.805 -6.32 1 98.94 100 ILE A C 1
ATOM 776 O O . ILE A 1 100 ? -6.234 -8.344 -6.309 1 98.94 100 ILE A O 1
ATOM 780 N N . CYS A 1 101 ? -7.914 -9.344 -5.254 1 98.94 101 CYS A N 1
ATOM 781 C CA . CYS A 1 101 ? -7.141 -9.57 -4.039 1 98.94 101 CYS A CA 1
ATOM 782 C C . CYS A 1 101 ? -6.715 -11.031 -3.936 1 98.94 101 CYS A C 1
ATOM 784 O O . CYS A 1 101 ? -7.5 -11.883 -3.518 1 98.94 101 CYS A O 1
ATOM 786 N N . GLY A 1 102 ? -5.508 -11.297 -4.352 1 98.88 102 GLY A N 1
ATOM 787 C CA . GLY A 1 102 ? -4.883 -12.562 -4.008 1 98.88 102 GLY A CA 1
ATOM 788 C C . GLY A 1 102 ? -4.195 -12.539 -2.656 1 98.88 102 GLY A C 1
ATOM 789 O O . GLY A 1 102 ? -3.375 -11.664 -2.387 1 98.88 102 GLY A O 1
ATOM 790 N N . ILE A 1 103 ? -4.504 -13.531 -1.831 1 98.69 103 ILE A N 1
ATOM 791 C CA . ILE A 1 103 ? -4.02 -13.547 -0.455 1 98.69 103 ILE A CA 1
ATOM 792 C C . ILE A 1 103 ? -3.545 -14.945 -0.091 1 98.69 103 ILE A C 1
ATOM 794 O O . ILE A 1 103 ? -4.137 -15.945 -0.521 1 98.69 103 ILE A O 1
ATOM 798 N N . GLY A 1 104 ? -2.469 -15.055 0.586 1 97.19 104 GLY A N 1
ATOM 799 C CA . GLY A 1 104 ? -1.899 -16.328 1 1 97.19 104 GLY A CA 1
ATOM 800 C C . GLY A 1 104 ? -1.514 -16.359 2.467 1 97.19 104 GLY A C 1
ATOM 801 O O . GLY A 1 104 ? -1.5 -15.32 3.133 1 97.19 104 GLY A O 1
ATOM 802 N N . ALA A 1 105 ? -1.145 -17.531 2.959 1 94.88 105 ALA A N 1
ATOM 803 C CA . ALA A 1 105 ? -0.89 -17.766 4.379 1 94.88 105 ALA A CA 1
ATOM 804 C C . ALA A 1 105 ? 0.577 -17.516 4.719 1 94.88 105 ALA A C 1
ATOM 806 O O . ALA A 1 105 ? 0.98 -17.641 5.879 1 94.88 105 ALA A O 1
ATOM 807 N N . TRP A 1 106 ? 1.347 -17.172 3.744 1 91.5 106 TRP A N 1
ATOM 808 C CA . TRP A 1 106 ? 2.73 -16.75 3.926 1 91.5 106 TRP A CA 1
ATOM 809 C C . TRP A 1 106 ? 3.602 -17.906 4.383 1 91.5 106 TRP A C 1
ATOM 811 O O . TRP A 1 106 ? 3.156 -19.062 4.387 1 91.5 106 TRP A O 1
ATOM 821 N N . TRP A 1 107 ? 4.883 -17.625 4.637 1 88.25 107 TRP A N 1
ATOM 822 C CA . TRP A 1 107 ? 5.938 -18.562 4.961 1 88.25 107 TRP A CA 1
ATOM 823 C C . TRP A 1 107 ? 6.371 -18.422 6.418 1 88.25 107 TRP A C 1
ATOM 825 O O . TRP A 1 107 ? 6.746 -17.328 6.852 1 88.25 107 TRP A O 1
ATOM 835 N N . ASP A 1 108 ? 6.367 -19.531 7.191 1 88.94 108 ASP A N 1
ATOM 836 C CA . ASP A 1 108 ? 6.531 -19.516 8.641 1 88.94 108 ASP A CA 1
ATOM 837 C C . ASP A 1 108 ? 7.875 -18.922 9.031 1 88.94 108 ASP A C 1
ATOM 839 O O . ASP A 1 108 ? 7.938 -18.031 9.891 1 88.94 108 ASP A O 1
ATOM 843 N N . PRO A 1 109 ? 8.969 -19.266 8.406 1 88.44 109 PRO A N 1
ATOM 844 C CA . PRO A 1 109 ? 10.266 -18.75 8.852 1 88.44 109 PRO A CA 1
ATOM 845 C C . PRO A 1 109 ? 10.375 -17.234 8.719 1 88.44 109 PRO A C 1
ATOM 847 O O . PRO A 1 109 ? 10.867 -16.562 9.625 1 88.44 109 PRO A O 1
ATOM 850 N N . LEU A 1 110 ? 9.914 -16.719 7.598 1 91.75 110 LEU A N 1
ATOM 851 C CA . LEU A 1 110 ? 9.977 -15.273 7.438 1 91.75 110 LEU A CA 1
ATOM 852 C C . LEU A 1 110 ? 9.016 -14.57 8.391 1 91.75 110 LEU A C 1
ATOM 854 O O . LEU A 1 110 ? 9.352 -13.531 8.969 1 91.75 110 LEU A O 1
ATOM 858 N N . ALA A 1 111 ? 7.832 -15.133 8.531 1 95.44 111 ALA A N 1
ATOM 859 C CA . ALA A 1 111 ? 6.863 -14.57 9.469 1 95.44 111 ALA A CA 1
ATOM 860 C C . ALA A 1 111 ? 7.453 -14.477 10.867 1 95.44 111 ALA A C 1
ATOM 862 O O . ALA A 1 111 ? 7.371 -13.43 11.516 1 95.44 111 ALA A O 1
ATOM 863 N N . ARG A 1 112 ? 8.07 -15.523 11.32 1 95.88 112 ARG A N 1
ATOM 864 C CA . ARG A 1 112 ? 8.68 -15.555 12.648 1 95.88 112 ARG A CA 1
ATOM 865 C C . ARG A 1 112 ? 9.766 -14.492 12.773 1 95.88 112 ARG A C 1
ATOM 867 O O . ARG A 1 112 ? 9.883 -13.836 13.812 1 95.88 112 ARG A O 1
ATOM 874 N N . ASN A 1 113 ? 10.539 -14.328 11.695 1 96.5 113 ASN A N 1
ATOM 875 C CA . ASN A 1 113 ? 11.656 -13.391 11.727 1 96.5 113 ASN A CA 1
ATOM 876 C C . ASN A 1 113 ? 11.172 -11.953 11.836 1 96.5 113 ASN A C 1
ATOM 878 O O . ASN A 1 113 ? 11.891 -11.086 12.344 1 96.5 113 ASN A O 1
ATOM 882 N N . VAL A 1 114 ? 9.914 -11.719 11.391 1 97.12 114 VAL A N 1
ATOM 883 C CA . VAL A 1 114 ? 9.406 -10.352 11.484 1 97.12 114 VAL A CA 1
ATOM 884 C C . VAL A 1 114 ? 8.461 -10.242 12.688 1 97.12 114 VAL A C 1
ATOM 886 O O . VAL A 1 114 ? 7.688 -9.289 12.781 1 97.12 114 VAL A O 1
ATOM 889 N N . GLY A 1 115 ? 8.445 -11.281 13.547 1 97 115 GLY A N 1
ATOM 890 C CA . GLY A 1 115 ? 7.766 -11.195 14.828 1 97 115 GLY A CA 1
ATOM 891 C C . GLY A 1 115 ? 6.344 -11.727 14.781 1 97 115 GLY A C 1
ATOM 892 O O . GLY A 1 115 ? 5.547 -11.453 15.688 1 97 115 GLY A O 1
ATOM 893 N N . ILE A 1 116 ? 5.996 -12.398 13.742 1 96.62 116 ILE A N 1
ATOM 894 C CA . ILE A 1 116 ? 4.641 -12.914 13.578 1 96.62 116 ILE A CA 1
ATOM 895 C C . ILE A 1 116 ? 4.629 -14.422 13.789 1 96.62 116 ILE A C 1
ATOM 897 O O . ILE A 1 116 ? 5.398 -15.148 13.148 1 96.62 116 ILE A O 1
ATOM 901 N N . GLN A 1 117 ? 3.797 -14.859 14.695 1 94.06 117 GLN A N 1
ATOM 902 C CA . GLN A 1 117 ? 3.561 -16.281 14.883 1 94.06 117 GLN A CA 1
ATOM 903 C C . GLN A 1 117 ? 2.326 -16.734 14.109 1 94.06 117 GLN A C 1
ATOM 905 O O . GLN A 1 117 ? 1.198 -16.406 14.477 1 94.06 117 GLN A O 1
ATOM 910 N N . ARG A 1 118 ? 2.508 -17.5 13.047 1 93.06 118 ARG A N 1
ATOM 911 C CA . ARG A 1 118 ? 1.4 -17.984 12.219 1 93.06 118 ARG A CA 1
ATOM 912 C C . ARG A 1 118 ? 0.749 -19.219 12.836 1 93.06 118 ARG A C 1
ATOM 914 O O . ARG A 1 118 ? 0.861 -20.312 12.305 1 93.06 118 ARG A O 1
ATOM 921 N N . ARG A 1 119 ? -0.036 -18.953 13.82 1 93.25 119 ARG A N 1
ATOM 922 C CA . ARG A 1 119 ? -0.787 -20.062 14.398 1 93.25 119 ARG A CA 1
ATOM 923 C C . ARG A 1 119 ? -2.119 -20.266 13.68 1 93.25 119 ARG A C 1
ATOM 925 O O . ARG A 1 119 ? -2.748 -19.281 13.258 1 93.25 119 ARG A O 1
ATOM 932 N N . LYS A 1 120 ? -2.568 -21.531 13.477 1 96.81 120 LYS A N 1
ATOM 933 C CA . LYS A 1 120 ? -3.869 -21.891 12.914 1 96.81 120 LYS A CA 1
ATOM 934 C C . LYS A 1 120 ? -4.129 -21.141 11.609 1 96.81 120 LYS A C 1
ATOM 936 O O . LYS A 1 120 ? -5.117 -20.406 11.492 1 96.81 120 LYS A O 1
ATOM 941 N N . PRO A 1 121 ? -3.258 -21.359 10.562 1 96.81 121 PRO A N 1
ATOM 942 C CA . PRO A 1 121 ? -3.338 -20.578 9.32 1 96.81 121 PRO A CA 1
ATOM 943 C C . PRO A 1 121 ? -4.703 -20.688 8.648 1 96.81 121 PRO A C 1
ATOM 945 O O . PRO A 1 121 ? -5.156 -19.734 8.008 1 96.81 121 PRO A O 1
ATOM 948 N N . LEU A 1 122 ? -5.426 -21.828 8.773 1 98.31 122 LEU A N 1
ATOM 949 C CA . LEU A 1 122 ? -6.742 -21.984 8.164 1 98.31 122 LEU A CA 1
ATOM 950 C C . LEU A 1 122 ? -7.758 -21.062 8.812 1 98.31 122 LEU A C 1
ATOM 952 O O . LEU A 1 122 ? -8.523 -20.375 8.117 1 98.31 122 LEU A O 1
ATOM 956 N N . LYS A 1 123 ? -7.758 -21.047 10.156 1 98.25 123 LYS A N 1
ATOM 957 C CA . LYS A 1 123 ? -8.68 -20.188 10.883 1 98.25 123 LYS A CA 1
ATOM 958 C C . LYS A 1 123 ? -8.383 -18.703 10.609 1 98.25 123 LYS A C 1
ATOM 960 O O . LYS A 1 123 ? -9.305 -17.906 10.406 1 98.25 123 LYS A O 1
ATOM 965 N N . ALA A 1 124 ? -7.098 -18.375 10.594 1 98.56 124 ALA A N 1
ATOM 966 C CA . ALA A 1 124 ? -6.684 -17 10.312 1 98.56 124 ALA A CA 1
ATOM 967 C C . ALA A 1 124 ? -7.164 -16.547 8.938 1 98.56 124 ALA A C 1
ATOM 969 O O . ALA A 1 124 ? -7.676 -15.445 8.781 1 98.56 124 ALA A O 1
ATOM 970 N N . MET A 1 125 ? -7.055 -17.406 7.969 1 98.75 125 MET A N 1
ATOM 971 C CA . MET A 1 125 ? -7.488 -17.094 6.609 1 98.75 125 MET A CA 1
ATOM 972 C C . MET A 1 125 ? -9 -16.938 6.547 1 98.75 125 MET A C 1
ATOM 974 O O . MET A 1 125 ? -9.5 -15.984 5.938 1 98.75 125 MET A O 1
ATOM 978 N N . ARG A 1 126 ? -9.727 -17.828 7.168 1 98.81 126 ARG A N 1
ATOM 979 C CA . ARG A 1 126 ? -11.188 -17.766 7.18 1 98.81 126 ARG A CA 1
ATOM 980 C C . ARG A 1 126 ? -11.664 -16.438 7.762 1 98.81 126 ARG A C 1
ATOM 982 O O . ARG A 1 126 ? -12.523 -15.766 7.18 1 98.81 126 ARG A O 1
ATOM 989 N N . GLU A 1 127 ? -11.07 -16.062 8.938 1 98.88 127 GLU A N 1
ATOM 990 C CA . GLU A 1 127 ? -11.453 -14.797 9.57 1 98.88 127 GLU A CA 1
ATOM 991 C C . GLU A 1 127 ? -11.125 -13.609 8.68 1 98.88 127 GLU A C 1
ATOM 993 O O . GLU A 1 127 ? -11.922 -12.672 8.562 1 98.88 127 GLU A O 1
ATOM 998 N N . THR A 1 128 ? -9.938 -13.633 8.047 1 98.88 128 THR A N 1
ATOM 999 C CA . THR A 1 128 ? -9.508 -12.547 7.18 1 98.88 128 THR A CA 1
ATOM 1000 C C . THR A 1 128 ? -10.477 -12.367 6.012 1 98.88 128 THR A C 1
ATOM 1002 O O . THR A 1 128 ? -10.945 -11.258 5.758 1 98.88 128 THR A O 1
ATOM 1005 N N . VAL A 1 129 ? -10.805 -13.438 5.324 1 98.88 129 VAL A N 1
ATOM 1006 C CA . VAL A 1 129 ? -11.664 -13.391 4.152 1 98.88 129 VAL A CA 1
ATOM 1007 C C . VAL A 1 129 ? -13.062 -12.906 4.555 1 98.88 129 VAL A C 1
ATOM 1009 O O . VAL A 1 129 ? -13.656 -12.07 3.867 1 98.88 129 VAL A O 1
ATOM 1012 N N . GLU A 1 130 ? -13.547 -13.391 5.668 1 98.81 130 GLU A N 1
ATOM 1013 C CA . GLU A 1 130 ? -14.883 -13.008 6.125 1 98.81 130 GLU A CA 1
ATOM 1014 C C . GLU A 1 130 ? -14.961 -11.516 6.41 1 98.81 130 GLU A C 1
ATOM 1016 O O . GLU A 1 130 ? -15.828 -10.82 5.871 1 98.81 130 GLU A O 1
ATOM 1021 N N . VAL A 1 131 ? -14.039 -11 7.238 1 98.88 131 VAL A N 1
ATOM 1022 C CA . VAL A 1 131 ? -14.086 -9.602 7.652 1 98.88 131 VAL A CA 1
ATOM 1023 C C . VAL A 1 131 ? -13.82 -8.703 6.453 1 98.88 131 VAL A C 1
ATOM 1025 O O . VAL A 1 131 ? -14.492 -7.688 6.266 1 98.88 131 VAL A O 1
ATOM 1028 N N . LEU A 1 132 ? -12.844 -9.078 5.609 1 98.88 132 LEU A N 1
ATOM 1029 C CA . LEU A 1 132 ? -12.516 -8.289 4.43 1 98.88 132 LEU A CA 1
ATOM 1030 C C . LEU A 1 132 ? -13.719 -8.164 3.504 1 98.88 132 LEU A C 1
ATOM 1032 O O . LEU A 1 132 ? -14.047 -7.062 3.049 1 98.88 132 LEU A O 1
ATOM 1036 N N . ARG A 1 133 ? -14.383 -9.273 3.207 1 98.75 133 ARG A N 1
ATOM 1037 C CA . ARG A 1 133 ? -15.539 -9.289 2.312 1 98.75 133 ARG A CA 1
ATOM 1038 C C . ARG A 1 133 ? -16.656 -8.391 2.842 1 98.75 133 ARG A C 1
ATOM 1040 O O . ARG A 1 133 ? -17.266 -7.633 2.084 1 98.75 133 ARG A O 1
ATOM 1047 N N . ARG A 1 134 ? -16.906 -8.492 4.109 1 98.75 134 ARG A N 1
ATOM 1048 C CA . ARG A 1 134 ? -17.969 -7.699 4.719 1 98.75 134 ARG A CA 1
ATOM 1049 C C . ARG A 1 134 ? -17.641 -6.211 4.66 1 98.75 134 ARG A C 1
ATOM 1051 O O . ARG A 1 134 ? -18.5 -5.387 4.383 1 98.75 134 ARG A O 1
ATOM 1058 N N . LEU A 1 135 ? -16.391 -5.867 4.949 1 98.56 135 LEU A N 1
ATOM 1059 C CA . LEU A 1 135 ? -15.984 -4.465 4.887 1 98.56 135 LEU A CA 1
ATOM 1060 C C . LEU A 1 135 ? -16.094 -3.932 3.463 1 98.56 135 LEU A C 1
ATOM 1062 O O . LEU A 1 135 ? -16.625 -2.836 3.244 1 98.56 135 LEU A O 1
ATOM 1066 N N . LEU A 1 136 ? -15.656 -4.688 2.48 1 98.38 136 LEU A N 1
ATOM 1067 C CA . LEU A 1 136 ? -15.719 -4.254 1.089 1 98.38 136 LEU A CA 1
ATOM 1068 C C . LEU A 1 136 ? -17.156 -4.176 0.606 1 98.38 136 LEU A C 1
ATOM 1070 O O . LEU A 1 136 ? -17.453 -3.469 -0.359 1 98.38 136 LEU A O 1
ATOM 1074 N N . ALA A 1 137 ? -18.047 -4.887 1.253 1 98.12 137 ALA A N 1
ATOM 1075 C CA . ALA A 1 137 ? -19.484 -4.801 0.974 1 98.12 137 ALA A CA 1
ATOM 1076 C C . ALA A 1 137 ? -20.109 -3.586 1.655 1 98.12 137 ALA A C 1
ATOM 1078 O O . ALA A 1 137 ? -21.328 -3.4 1.616 1 98.12 137 ALA A O 1
ATOM 1079 N N . MET A 1 138 ? -19.359 -2.795 2.371 1 96.62 138 MET A N 1
ATOM 1080 C CA . MET A 1 138 ? -19.734 -1.549 3.025 1 96.62 138 MET A CA 1
ATOM 1081 C C . MET A 1 138 ? -20.594 -1.822 4.258 1 96.62 138 MET A C 1
ATOM 1083 O O . MET A 1 138 ? -21.438 -1.002 4.625 1 96.62 138 MET A O 1
ATOM 1087 N N . GLU A 1 139 ? -20.391 -2.986 4.852 1 97.69 139 GLU A N 1
ATOM 1088 C CA . GLU A 1 139 ? -21.078 -3.293 6.102 1 97.69 139 GLU A CA 1
ATOM 1089 C C . GLU A 1 139 ? -20.375 -2.654 7.293 1 97.69 139 GLU A C 1
ATOM 1091 O O . GLU A 1 139 ? -19.188 -2.334 7.219 1 97.69 139 GLU A O 1
ATOM 1096 N N . ASN A 1 140 ? -21.125 -2.373 8.367 1 97.62 140 ASN A N 1
ATOM 1097 C CA . ASN A 1 140 ? -20.562 -2.135 9.695 1 97.62 140 ASN A CA 1
ATOM 1098 C C . ASN A 1 140 ? -20.234 -3.443 10.406 1 97.62 140 ASN A C 1
ATOM 1100 O O . ASN A 1 140 ? -21.125 -4.27 10.633 1 97.62 140 ASN A O 1
ATOM 1104 N N . VAL A 1 141 ? -19 -3.662 10.742 1 98.56 141 VAL A N 1
ATOM 1105 C CA . VAL A 1 141 ? -18.562 -5.008 11.109 1 98.56 141 VAL A CA 1
ATOM 1106 C C . VAL A 1 141 ? -18.094 -5.027 12.562 1 98.56 141 VAL A C 1
ATOM 1108 O O . VAL A 1 141 ? -17.25 -4.219 12.961 1 98.56 141 VAL A O 1
ATOM 1111 N N . THR A 1 142 ? -18.703 -5.805 13.367 1 98.81 142 THR A N 1
ATOM 1112 C CA . THR A 1 142 ? -18.172 -6.309 14.625 1 98.81 142 THR A CA 1
ATOM 1113 C C . THR A 1 142 ? -17.812 -7.789 14.508 1 98.81 142 THR A C 1
ATOM 1115 O O . THR A 1 142 ? -18.625 -8.594 14.055 1 98.81 142 THR A O 1
ATOM 1118 N N . PHE A 1 143 ? -16.656 -8.109 14.758 1 98.75 143 PHE A N 1
ATOM 1119 C CA . PHE A 1 143 ? -16.141 -9.461 14.641 1 98.75 143 PHE A CA 1
ATOM 1120 C C . PHE A 1 143 ? -15.133 -9.758 15.75 1 98.75 143 PHE A C 1
ATOM 1122 O O . PHE A 1 143 ? -14.109 -9.078 15.867 1 98.75 143 PHE A O 1
ATOM 1129 N N . HIS A 1 144 ? -15.383 -10.672 16.547 1 98.56 144 HIS A N 1
ATOM 1130 C CA . HIS A 1 144 ? -14.523 -11.078 17.656 1 98.56 144 HIS A CA 1
ATOM 1131 C C . HIS A 1 144 ? -13.945 -12.469 17.422 1 98.56 144 HIS A C 1
ATOM 1133 O O . HIS A 1 144 ? -14.383 -13.438 18.047 1 98.56 144 HIS A O 1
ATOM 1139 N N . GLY A 1 145 ? -12.969 -12.5 16.547 1 98.38 145 GLY A N 1
ATOM 1140 C CA . GLY A 1 145 ? -12.281 -13.75 16.281 1 98.38 145 GLY A CA 1
ATOM 1141 C C . GLY A 1 145 ? -10.984 -13.906 17.047 1 98.38 145 GLY A C 1
ATOM 1142 O O . GLY A 1 145 ? -10.719 -13.148 17.984 1 98.38 145 GLY A O 1
ATOM 1143 N N . GLU A 1 146 ? -10.25 -14.969 16.766 1 97.62 146 GLU A N 1
ATOM 1144 C CA . GLU A 1 146 ? -8.953 -15.219 17.391 1 97.62 146 GLU A CA 1
ATOM 1145 C C . GLU A 1 146 ? -7.879 -14.305 16.812 1 97.62 146 GLU A C 1
ATOM 1147 O O . GLU A 1 146 ? -6.992 -13.852 17.547 1 97.62 146 GLU A O 1
ATOM 1152 N N . PHE A 1 147 ? -7.969 -13.953 15.5 1 97.62 147 PHE A N 1
ATOM 1153 C CA . PHE A 1 147 ? -6.914 -13.211 14.82 1 97.62 147 PHE A CA 1
ATOM 1154 C C . PHE A 1 147 ? -7.363 -11.789 14.516 1 97.62 147 PHE A C 1
ATOM 1156 O O . PHE A 1 147 ? -6.535 -10.883 14.398 1 97.62 147 PHE A O 1
ATOM 1163 N N . HIS A 1 148 ? -8.633 -11.602 14.289 1 98.12 148 HIS A N 1
ATOM 1164 C CA . HIS A 1 148 ? -9.211 -10.281 14.062 1 98.12 148 HIS A CA 1
ATOM 1165 C C . HIS A 1 148 ? -10.258 -9.938 15.117 1 98.12 148 HIS A C 1
ATOM 1167 O O . HIS A 1 148 ? -11.148 -10.742 15.391 1 98.12 148 HIS A O 1
ATOM 1173 N N . HIS A 1 149 ? -10.078 -8.844 15.758 1 98.19 149 HIS A N 1
ATOM 1174 C CA . HIS A 1 149 ? -11.008 -8.281 16.734 1 98.19 149 HIS A CA 1
ATOM 1175 C C . HIS A 1 149 ? -11.352 -6.836 16.406 1 98.19 149 HIS A C 1
ATOM 1177 O O . HIS A 1 149 ? -10.578 -5.926 16.688 1 98.19 149 HIS A O 1
ATOM 1183 N N . VAL A 1 150 ? -12.469 -6.617 15.758 1 98.44 150 VAL A N 1
ATOM 1184 C CA . VAL A 1 150 ? -12.867 -5.277 15.344 1 98.44 150 VAL A CA 1
ATOM 1185 C C . VAL A 1 150 ? -14.242 -4.949 15.914 1 98.44 150 VAL A C 1
ATOM 1187 O O . VAL A 1 150 ? -15.078 -5.84 16.094 1 98.44 150 VAL A O 1
ATOM 1190 N N . GLU A 1 151 ? -14.469 -3.715 16.25 1 98.06 151 GLU A N 1
ATOM 1191 C CA . GLU A 1 151 ? -15.695 -3.248 16.891 1 98.06 151 GLU A CA 1
ATOM 1192 C C . GLU A 1 151 ? -16.359 -2.135 16.078 1 98.06 151 GLU A C 1
ATOM 1194 O O . GLU A 1 151 ? -15.938 -0.978 16.141 1 98.06 151 GLU A O 1
ATOM 1199 N N . GLY A 1 152 ? -17.375 -2.432 15.391 1 97.5 152 GLY A N 1
ATOM 1200 C CA . GLY A 1 152 ? -18.203 -1.452 14.719 1 97.5 152 GLY A CA 1
ATOM 1201 C C . GLY A 1 152 ? -17.469 -0.644 13.672 1 97.5 152 GLY A C 1
ATOM 1202 O O . GLY A 1 152 ? -17.672 0.563 13.547 1 97.5 152 GLY A O 1
ATOM 1203 N N . ILE A 1 153 ? -16.594 -1.316 12.922 1 96.88 153 ILE A N 1
ATOM 1204 C CA . ILE A 1 153 ? -15.836 -0.553 11.938 1 96.88 153 ILE A CA 1
ATOM 1205 C C . ILE A 1 153 ? -16.516 -0.68 10.57 1 96.88 153 ILE A C 1
ATOM 1207 O O . ILE A 1 153 ? -17.188 -1.674 10.289 1 96.88 153 ILE A O 1
ATOM 1211 N N . GLU A 1 154 ? -16.359 0.336 9.742 1 95.88 154 GLU A N 1
ATOM 1212 C CA . GLU A 1 154 ? -16.797 0.354 8.352 1 95.88 154 GLU A CA 1
ATOM 1213 C C . GLU A 1 154 ? -15.883 1.235 7.5 1 95.88 154 GLU A C 1
ATOM 1215 O O . GLU A 1 154 ? -15.172 2.094 8.031 1 95.88 154 GLU A O 1
ATOM 1220 N N . LEU A 1 155 ? -15.781 0.93 6.277 1 93.56 155 LEU A N 1
ATOM 1221 C CA . LEU A 1 155 ? -15.125 1.841 5.352 1 93.56 155 LEU A CA 1
ATOM 1222 C C . LEU A 1 155 ? -15.914 3.137 5.203 1 93.56 155 LEU A C 1
ATOM 1224 O O . LEU A 1 155 ? -17.062 3.121 4.758 1 93.56 155 LEU A O 1
ATOM 1228 N N . ASP A 1 156 ? -15.305 4.156 5.699 1 87.31 156 ASP A N 1
ATOM 1229 C CA . ASP A 1 156 ? -15.984 5.426 5.93 1 87.31 156 ASP A CA 1
ATOM 1230 C C . ASP A 1 156 ? -15.805 6.367 4.742 1 87.31 156 ASP A C 1
ATOM 1232 O O . ASP A 1 156 ? -15.203 7.434 4.871 1 87.31 156 ASP A O 1
ATOM 1236 N N . VAL A 1 157 ? -16.484 6.051 3.676 1 86.88 157 VAL A N 1
ATOM 1237 C CA . VAL A 1 157 ? -16.375 6.848 2.459 1 86.88 157 VAL A CA 1
ATOM 1238 C C . VAL A 1 157 ? -17.188 8.133 2.611 1 86.88 157 VAL A C 1
ATOM 1240 O O . VAL A 1 157 ? -18.422 8.102 2.646 1 86.88 157 VAL A O 1
ATOM 1243 N N . VAL A 1 158 ? -16.406 9.172 2.756 1 79 158 VAL A N 1
ATOM 1244 C CA . VAL A 1 158 ? -17.062 10.469 2.877 1 79 158 VAL A CA 1
ATOM 1245 C C . VAL A 1 158 ? -17.266 11.078 1.491 1 79 158 VAL A C 1
ATOM 1247 O O . VAL A 1 158 ? -18.328 11.625 1.199 1 79 158 VAL A O 1
ATOM 1250 N N . HIS A 1 159 ? -16.156 10.898 0.763 1 81.94 159 HIS A N 1
ATOM 1251 C CA . HIS A 1 159 ? -16.172 11.422 -0.598 1 81.94 159 HIS A CA 1
ATOM 1252 C C . HIS A 1 159 ? -15.992 10.305 -1.621 1 81.94 159 HIS A C 1
ATOM 1254 O O . HIS A 1 159 ? -15.289 9.328 -1.359 1 81.94 159 HIS A O 1
ATOM 1260 N N . GLY A 1 160 ? -16.797 10.188 -2.502 1 82.31 160 GLY A N 1
ATOM 1261 C CA . GLY A 1 160 ? -16.594 9.211 -3.561 1 82.31 160 GLY A CA 1
ATOM 1262 C C . GLY A 1 160 ? -17.719 8.188 -3.652 1 82.31 160 GLY A C 1
ATOM 1263 O O . GLY A 1 160 ? -18.859 8.469 -3.283 1 82.31 160 GLY A O 1
ATOM 1264 N N . ARG A 1 161 ? -17.391 6.945 -4.082 1 87.88 161 ARG A N 1
ATOM 1265 C CA . ARG A 1 161 ? -18.375 5.898 -4.359 1 87.88 161 ARG A CA 1
ATOM 1266 C C . ARG A 1 161 ? -18.766 5.176 -3.078 1 87.88 161 ARG A C 1
ATOM 1268 O O . ARG A 1 161 ? -17.969 4.453 -2.486 1 87.88 161 ARG A O 1
ATOM 1275 N N . ARG A 1 162 ? -19.891 5.398 -2.58 1 88 162 ARG A N 1
ATOM 1276 C CA . ARG A 1 162 ? -20.406 4.715 -1.395 1 88 162 ARG A CA 1
ATOM 1277 C C . ARG A 1 162 ? -21.125 3.42 -1.773 1 88 162 ARG A C 1
ATOM 1279 O O . ARG A 1 162 ? -22.312 3.266 -1.517 1 88 162 ARG A O 1
ATOM 1286 N N . GLU A 1 163 ? -20.562 2.588 -2.539 1 94.88 163 GLU A N 1
ATOM 1287 C CA . GLU A 1 163 ? -21.109 1.305 -2.98 1 94.88 163 GLU A CA 1
ATOM 1288 C C . GLU A 1 163 ? -20.141 0.167 -2.686 1 94.88 163 GLU A C 1
ATOM 1290 O O . GLU A 1 163 ? -18.938 0.395 -2.52 1 94.88 163 GLU A O 1
ATOM 1295 N N . PRO A 1 164 ? -20.734 -0.959 -2.541 1 96.75 164 PRO A N 1
ATOM 1296 C CA . PRO A 1 164 ? -19.859 -2.117 -2.346 1 96.75 164 PRO A CA 1
ATOM 1297 C C . PRO A 1 164 ? -18.797 -2.232 -3.424 1 96.75 164 PRO A C 1
ATOM 1299 O O . PRO A 1 164 ? -19.047 -1.928 -4.594 1 96.75 164 PRO A O 1
ATOM 1302 N N . ARG A 1 165 ? -17.609 -2.574 -3 1 96.19 165 ARG A N 1
ATOM 1303 C CA . ARG A 1 165 ? -16.516 -2.814 -3.926 1 96.19 165 ARG A CA 1
ATOM 1304 C C . ARG A 1 165 ? -16.453 -4.281 -4.34 1 96.19 165 ARG A C 1
ATOM 1306 O O . ARG A 1 165 ? -16.406 -5.172 -3.488 1 96.19 165 ARG A O 1
ATOM 1313 N N . HIS A 1 166 ? -16.484 -4.492 -5.645 1 95.38 166 HIS A N 1
ATOM 1314 C CA . HIS A 1 166 ? -16.391 -5.852 -6.164 1 95.38 166 HIS A CA 1
ATOM 1315 C C . HIS A 1 166 ? -14.93 -6.254 -6.387 1 95.38 166 HIS A C 1
ATOM 1317 O O . HIS A 1 166 ? -14.43 -6.188 -7.516 1 95.38 166 HIS A O 1
ATOM 1323 N N . VAL A 1 167 ? -14.305 -6.707 -5.359 1 98.62 167 VAL A N 1
ATOM 1324 C CA . VAL A 1 167 ? -12.922 -7.184 -5.395 1 98.62 167 VAL A CA 1
ATOM 1325 C C . VAL A 1 167 ? -12.891 -8.688 -5.129 1 98.62 167 VAL A C 1
ATOM 1327 O O . VAL A 1 167 ? -13.008 -9.125 -3.98 1 98.62 167 VAL A O 1
ATOM 1330 N N . PRO A 1 168 ? -12.789 -9.492 -6.188 1 98.81 168 PRO A N 1
ATOM 1331 C CA . PRO A 1 168 ? -12.664 -10.93 -5.949 1 98.81 168 PRO A CA 1
ATOM 1332 C C . PRO A 1 168 ? -11.516 -11.266 -5 1 98.81 168 PRO A C 1
ATOM 1334 O O . PRO A 1 168 ? -10.43 -10.688 -5.105 1 98.81 168 PRO A O 1
ATOM 1337 N N . ILE A 1 169 ? -11.789 -12.141 -4.055 1 98.88 169 ILE A N 1
ATOM 1338 C CA . ILE A 1 169 ? -10.781 -12.633 -3.127 1 98.88 169 ILE A CA 1
ATOM 1339 C C . ILE A 1 169 ? -10.336 -14.031 -3.541 1 98.88 169 ILE A C 1
ATOM 1341 O O . ILE A 1 169 ? -11.133 -14.969 -3.533 1 98.88 169 ILE A O 1
ATOM 1345 N N . MET A 1 170 ? -9.062 -14.086 -3.932 1 98.81 170 MET A N 1
ATOM 1346 C CA . MET A 1 170 ? -8.453 -15.359 -4.324 1 98.81 170 MET A CA 1
ATOM 1347 C C . MET A 1 170 ? -7.422 -15.805 -3.291 1 98.81 170 MET A C 1
ATOM 1349 O O . MET A 1 170 ? -6.645 -15 -2.789 1 98.81 170 MET A O 1
ATOM 1353 N N . ILE A 1 171 ? -7.445 -17.125 -2.986 1 98.81 171 ILE A N 1
ATOM 1354 C CA . ILE A 1 171 ? -6.504 -17.641 -2 1 98.81 171 ILE A CA 1
ATOM 1355 C C . ILE A 1 171 ? -5.387 -18.406 -2.707 1 98.81 171 ILE A C 1
ATOM 1357 O O . ILE A 1 171 ? -5.648 -19.25 -3.562 1 98.81 171 ILE A O 1
ATOM 1361 N N . GLY A 1 172 ? -4.129 -17.922 -2.49 1 97.62 172 GLY A N 1
ATOM 1362 C CA . GLY A 1 172 ? -3.014 -18.766 -2.875 1 97.62 172 GLY A CA 1
ATOM 1363 C C . GLY A 1 172 ? -2.873 -20 -2.004 1 97.62 172 GLY A C 1
ATOM 1364 O O . GLY A 1 172 ? -2.303 -19.938 -0.913 1 97.62 172 GLY A O 1
ATOM 1365 N N . ALA A 1 173 ? -3.334 -21.141 -2.479 1 95 173 ALA A N 1
ATOM 1366 C CA . ALA A 1 173 ? -3.369 -22.375 -1.683 1 95 173 ALA A CA 1
ATOM 1367 C C . ALA A 1 173 ? -2.416 -23.422 -2.248 1 95 173 ALA A C 1
ATOM 1369 O O . ALA A 1 173 ? -2.342 -23.609 -3.465 1 95 173 ALA A O 1
ATOM 1370 N N . THR A 1 174 ? -1.685 -24.047 -1.4 1 88.69 174 THR A N 1
ATOM 1371 C CA . THR A 1 174 ? -0.783 -25.109 -1.832 1 88.69 174 THR A CA 1
ATOM 1372 C C . THR A 1 174 ? -1.136 -26.422 -1.149 1 88.69 174 THR A C 1
ATOM 1374 O O . THR A 1 174 ? -1.083 -27.484 -1.773 1 88.69 174 THR A O 1
ATOM 1377 N N . GLY A 1 175 ? -1.56 -26.438 0.132 1 91 175 GLY A N 1
ATOM 1378 C CA . GLY A 1 175 ? -1.903 -27.641 0.861 1 91 175 GLY A CA 1
ATOM 1379 C C . GLY A 1 175 ? -3.365 -28.031 0.725 1 91 175 GLY A C 1
ATOM 1380 O O . GLY A 1 175 ? -4.199 -27.188 0.371 1 91 175 GLY A O 1
ATOM 1381 N N . PRO A 1 176 ? -3.605 -29.344 0.945 1 95.19 176 PRO A N 1
ATOM 1382 C CA . PRO A 1 176 ? -4.965 -29.859 0.759 1 95.19 176 PRO A CA 1
ATOM 1383 C C . PRO A 1 176 ? -6 -29.109 1.6 1 95.19 176 PRO A C 1
ATOM 1385 O O . PRO A 1 176 ? -7.07 -28.75 1.1 1 95.19 176 PRO A O 1
ATOM 1388 N N . GLN A 1 177 ? -5.695 -28.844 2.842 1 97.44 177 GLN A N 1
ATOM 1389 C CA . GLN A 1 177 ? -6.664 -28.219 3.734 1 97.44 177 GLN A CA 1
ATOM 1390 C C . GLN A 1 177 ? -6.957 -26.781 3.312 1 97.44 177 GLN A C 1
ATOM 1392 O O . GLN A 1 177 ? -8.109 -26.328 3.363 1 97.44 177 GLN A O 1
ATOM 1397 N N . MET A 1 178 ? -5.922 -26.062 2.916 1 97.69 178 MET A N 1
ATOM 1398 C CA . MET A 1 178 ? -6.137 -24.703 2.443 1 97.69 178 MET A CA 1
ATOM 1399 C C . MET A 1 178 ? -6.891 -24.688 1.118 1 97.69 178 MET A C 1
ATOM 1401 O O . MET A 1 178 ? -7.695 -23.797 0.862 1 97.69 178 MET A O 1
ATOM 1405 N N . MET A 1 179 ? -6.617 -25.703 0.315 1 97.69 179 MET A N 1
ATOM 1406 C CA . MET A 1 179 ? -7.344 -25.844 -0.945 1 97.69 179 MET A CA 1
ATOM 1407 C C . MET A 1 179 ? -8.828 -26.047 -0.697 1 97.69 179 MET A C 1
ATOM 1409 O O . MET A 1 179 ? -9.672 -25.438 -1.366 1 97.69 179 MET A O 1
ATOM 1413 N N . GLU A 1 180 ? -9.133 -26.875 0.227 1 98.69 180 GLU A N 1
ATOM 1414 C CA . GLU A 1 180 ? -10.531 -27.109 0.584 1 98.69 180 GLU A CA 1
ATOM 1415 C C . GLU A 1 180 ? -11.18 -25.844 1.129 1 98.69 180 GLU A C 1
ATOM 1417 O O . GLU A 1 180 ? -12.312 -25.516 0.759 1 98.69 180 GLU A O 1
ATOM 1422 N N . LEU A 1 181 ? -10.438 -25.172 1.979 1 98.81 181 LEU A N 1
ATOM 1423 C CA . LEU A 1 181 ? -10.961 -23.922 2.518 1 98.81 181 LEU A CA 1
ATOM 1424 C C . LEU A 1 181 ? -11.25 -22.922 1.396 1 98.81 181 LEU A C 1
ATOM 1426 O O . LEU A 1 181 ? -12.289 -22.25 1.404 1 98.81 181 LEU A O 1
ATOM 1430 N N . ALA A 1 182 ? -10.312 -22.797 0.477 1 98.75 182 ALA A N 1
ATOM 1431 C CA . ALA A 1 182 ? -10.484 -21.891 -0.658 1 98.75 182 ALA A CA 1
ATOM 1432 C C . ALA A 1 182 ? -11.758 -22.219 -1.433 1 98.75 182 ALA A C 1
ATOM 1434 O O . ALA A 1 182 ? -12.531 -21.328 -1.784 1 98.75 182 ALA A O 1
ATOM 1435 N N . GLY A 1 183 ? -11.953 -23.484 -1.683 1 98.69 183 GLY A N 1
ATOM 1436 C CA . GLY A 1 183 ? -13.172 -23.906 -2.357 1 98.69 183 GLY A CA 1
ATOM 1437 C C . GLY A 1 183 ? -14.43 -23.484 -1.632 1 98.69 183 GLY A C 1
ATOM 1438 O O . GLY A 1 183 ? -15.43 -23.125 -2.264 1 98.69 183 GLY A O 1
ATOM 1439 N N . GLU A 1 184 ? -14.344 -23.516 -0.325 1 98.75 184 GLU A N 1
ATOM 1440 C CA . GLU A 1 184 ? -15.5 -23.219 0.518 1 98.75 184 GLU A CA 1
ATOM 1441 C C . GLU A 1 184 ? -15.797 -21.734 0.566 1 98.75 184 GLU A C 1
ATOM 1443 O O . GLU A 1 184 ? -16.953 -21.312 0.514 1 98.75 184 GLU A O 1
ATOM 1448 N N . ILE A 1 185 ? -14.711 -20.828 0.548 1 98.69 185 ILE A N 1
ATOM 1449 C CA . ILE A 1 185 ? -15.023 -19.469 1.009 1 98.69 185 ILE A CA 1
ATOM 1450 C C . ILE A 1 185 ? -14.539 -18.453 -0.018 1 98.69 185 ILE A C 1
ATOM 1452 O O . ILE A 1 185 ? -14.891 -17.281 0.051 1 98.69 185 ILE A O 1
ATOM 1456 N N . ALA A 1 186 ? -13.609 -18.812 -0.917 1 98.75 186 ALA A N 1
ATOM 1457 C CA . ALA A 1 186 ? -12.961 -17.828 -1.775 1 98.75 186 ALA A CA 1
ATOM 1458 C C . ALA A 1 186 ? -13.664 -17.719 -3.127 1 98.75 186 ALA A C 1
ATOM 1460 O O . ALA A 1 186 ? -14.414 -18.625 -3.51 1 98.75 186 ALA A O 1
ATOM 1461 N N . ASP A 1 187 ? -13.461 -16.625 -3.836 1 98.69 187 ASP A N 1
ATOM 1462 C CA . ASP A 1 187 ? -13.969 -16.469 -5.199 1 98.69 187 ASP A CA 1
ATOM 1463 C C . ASP A 1 187 ? -13.133 -17.281 -6.188 1 98.69 187 ASP A C 1
ATOM 1465 O O . ASP A 1 187 ? -13.602 -17.609 -7.285 1 98.69 187 ASP A O 1
ATOM 1469 N N . GLY A 1 188 ? -11.93 -17.562 -5.789 1 98.69 188 GLY A N 1
ATOM 1470 C CA . GLY A 1 188 ? -11.023 -18.344 -6.605 1 98.69 188 GLY A CA 1
ATOM 1471 C C . GLY A 1 188 ? -9.758 -18.75 -5.871 1 98.69 188 GLY A C 1
ATOM 1472 O O . GLY A 1 188 ? -9.594 -18.438 -4.691 1 98.69 188 GLY A O 1
ATOM 1473 N N . VAL A 1 189 ? -8.945 -19.5 -6.566 1 98.56 189 VAL A N 1
ATOM 1474 C CA . VAL A 1 189 ? -7.668 -19.984 -6.027 1 98.56 189 VAL A CA 1
ATOM 1475 C C . VAL A 1 189 ? -6.555 -19.719 -7.039 1 98.56 189 VAL A C 1
ATOM 1477 O O . VAL A 1 189 ? -6.719 -19.969 -8.234 1 98.56 189 VAL A O 1
ATOM 1480 N N . VAL A 1 190 ? -5.465 -19.094 -6.598 1 98.06 190 VAL A N 1
ATOM 1481 C CA . VAL A 1 190 ? -4.27 -18.984 -7.426 1 98.06 190 VAL A CA 1
ATOM 1482 C C . VAL A 1 190 ? -3.418 -20.25 -7.262 1 98.06 190 VAL A C 1
ATOM 1484 O O . VAL A 1 190 ? -2.812 -20.469 -6.211 1 98.06 190 VAL A O 1
ATOM 1487 N N . LEU A 1 191 ? -3.377 -21.016 -8.273 1 96.12 191 LEU A N 1
ATOM 1488 C CA . LEU A 1 191 ? -2.674 -22.297 -8.227 1 96.12 191 LEU A CA 1
ATOM 1489 C C . LEU A 1 191 ? -1.168 -22.094 -8.359 1 96.12 191 LEU A C 1
ATOM 1491 O O . LEU A 1 191 ? -0.72 -21.109 -8.969 1 96.12 191 LEU A O 1
ATOM 1495 N N . ASN A 1 192 ? -0.455 -22.969 -7.805 1 91.94 192 ASN A N 1
ATOM 1496 C CA . ASN A 1 192 ? 0.991 -22.875 -7.637 1 91.94 192 ASN A CA 1
ATOM 1497 C C . ASN A 1 192 ? 1.722 -23 -8.969 1 91.94 192 ASN A C 1
ATOM 1499 O O . ASN A 1 192 ? 1.118 -23.375 -9.977 1 91.94 192 ASN A O 1
ATOM 1503 N N . TYR A 1 193 ? 3.031 -22.641 -8.93 1 91.44 193 TYR A N 1
ATOM 1504 C CA . TYR A 1 193 ? 3.881 -22.797 -10.102 1 91.44 193 TYR A CA 1
ATOM 1505 C C . TYR A 1 193 ? 4.961 -23.844 -9.859 1 91.44 193 TYR A C 1
ATOM 1507 O O . TYR A 1 193 ? 5.07 -24.391 -8.758 1 91.44 193 TYR A O 1
ATOM 1515 N N . CYS A 1 194 ? 5.656 -24.188 -10.938 1 90.69 194 CYS A N 1
ATOM 1516 C CA . CYS A 1 194 ? 6.699 -25.203 -10.906 1 90.69 194 CYS A CA 1
ATOM 1517 C C . CYS A 1 194 ? 6.125 -26.562 -10.492 1 90.69 194 CYS A C 1
ATOM 1519 O O . CYS A 1 194 ? 6.715 -27.266 -9.672 1 90.69 194 CYS A O 1
ATOM 1521 N N . VAL A 1 195 ? 4.969 -26.859 -10.938 1 89.44 195 VAL A N 1
ATOM 1522 C CA . VAL A 1 195 ? 4.289 -28.141 -10.75 1 89.44 195 VAL A CA 1
ATOM 1523 C C . VAL A 1 195 ? 3.836 -28.688 -12.102 1 89.44 195 VAL A C 1
ATOM 1525 O O . VAL A 1 195 ? 3.564 -27.922 -13.031 1 89.44 195 VAL A O 1
ATOM 1528 N N . PRO A 1 196 ? 3.779 -29.953 -12.203 1 91.88 196 PRO A N 1
ATOM 1529 C CA . PRO A 1 196 ? 3.238 -30.516 -13.453 1 91.88 196 PRO A CA 1
ATOM 1530 C C . PRO A 1 196 ? 1.729 -30.312 -13.578 1 91.88 196 PRO A C 1
ATOM 1532 O O . PRO A 1 196 ? 1.033 -30.188 -12.57 1 91.88 196 PRO A O 1
ATOM 1535 N N . PRO A 1 197 ? 1.181 -30.281 -14.828 1 94.56 197 PRO A N 1
ATOM 1536 C CA . PRO A 1 197 ? -0.259 -30.109 -15.023 1 94.56 197 PRO A CA 1
ATOM 1537 C C . PRO A 1 197 ? -1.098 -31.078 -14.203 1 94.56 197 PRO A C 1
ATOM 1539 O O . PRO A 1 197 ? -2.17 -30.719 -13.711 1 94.56 197 PRO A O 1
ATOM 1542 N N . GLU A 1 198 ? -0.622 -32.312 -13.977 1 92.5 198 GLU A N 1
ATOM 1543 C CA . GLU A 1 198 ? -1.381 -33.344 -13.266 1 92.5 198 GLU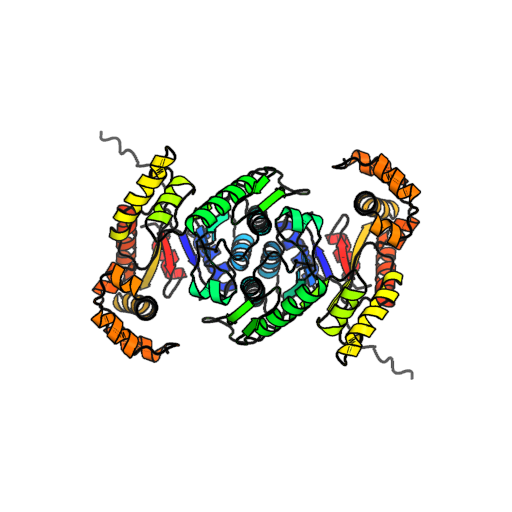 A CA 1
ATOM 1544 C C . GLU A 1 198 ? -1.55 -32.969 -11.797 1 92.5 198 GLU A C 1
ATOM 1546 O O . GLU A 1 198 ? -2.412 -33.531 -11.109 1 92.5 198 GLU A O 1
ATOM 1551 N N . TYR A 1 199 ? -0.65 -32.125 -11.266 1 88.44 199 TYR A N 1
ATOM 1552 C CA . TYR A 1 199 ? -0.827 -31.578 -9.922 1 88.44 199 TYR A CA 1
ATOM 1553 C C . TYR A 1 199 ? -2.238 -31.031 -9.742 1 88.44 199 TYR A C 1
ATOM 1555 O O . TYR A 1 199 ? -2.814 -31.141 -8.656 1 88.44 199 TYR A O 1
ATOM 1563 N N . ASN A 1 200 ? -2.807 -30.453 -10.781 1 94.94 200 ASN A N 1
ATOM 1564 C CA . ASN A 1 200 ? -4.098 -29.781 -10.719 1 94.94 200 ASN A CA 1
ATOM 1565 C C . ASN A 1 200 ? -5.234 -30.75 -10.438 1 94.94 200 ASN A C 1
ATOM 1567 O O . ASN A 1 200 ? -6.262 -30.375 -9.875 1 94.94 200 ASN A O 1
ATOM 1571 N N . LEU A 1 201 ? -5.039 -32.031 -10.805 1 95.06 201 LEU A N 1
ATOM 1572 C CA . LEU A 1 201 ? -6.082 -33.031 -10.555 1 95.06 201 LEU A CA 1
ATOM 1573 C C . LEU A 1 201 ? -6.371 -33.156 -9.062 1 95.06 201 LEU A C 1
ATOM 1575 O O . LEU A 1 201 ? -7.531 -33.156 -8.648 1 95.06 201 LEU A O 1
ATOM 1579 N N . GLN A 1 202 ? -5.328 -33.25 -8.297 1 93.75 202 GLN A N 1
ATOM 1580 C CA . GLN A 1 202 ? -5.496 -33.312 -6.852 1 93.75 202 GLN A CA 1
ATOM 1581 C C . GLN A 1 202 ? -6.055 -32.031 -6.293 1 93.75 202 GLN A C 1
ATOM 1583 O O . GLN A 1 202 ? -6.883 -32.031 -5.379 1 93.75 202 GLN A O 1
ATOM 1588 N N . ALA A 1 203 ? -5.496 -30.922 -6.754 1 95.94 203 ALA A N 1
ATOM 1589 C CA . ALA A 1 203 ? -6.012 -29.609 -6.336 1 95.94 203 ALA A CA 1
ATOM 1590 C C . ALA A 1 203 ? -7.516 -29.516 -6.582 1 95.94 203 ALA A C 1
ATOM 1592 O O . ALA A 1 203 ? -8.258 -29.047 -5.715 1 95.94 203 ALA A O 1
ATOM 1593 N N . MET A 1 204 ? -8 -30 -7.773 1 97.69 204 MET A N 1
ATOM 1594 C CA . MET A 1 204 ? -9.414 -29.953 -8.133 1 97.69 204 MET A CA 1
ATOM 1595 C C . MET A 1 204 ? -10.25 -30.797 -7.168 1 97.69 204 MET A C 1
ATOM 1597 O O . MET A 1 204 ? -11.352 -30.406 -6.793 1 97.69 204 MET A O 1
ATOM 1601 N N . GLU A 1 205 ? -9.695 -31.891 -6.82 1 97.88 205 GLU A N 1
ATOM 1602 C CA . GLU A 1 205 ? -10.406 -32.75 -5.887 1 97.88 205 GLU A CA 1
ATOM 1603 C C . GLU A 1 205 ? -10.648 -32.062 -4.555 1 97.88 205 GLU A C 1
ATOM 1605 O O . GLU A 1 205 ? -11.758 -32.094 -4.02 1 97.88 205 GLU A O 1
ATOM 1610 N N . HIS A 1 206 ? -9.633 -31.453 -4.016 1 98.12 206 HIS A N 1
ATOM 1611 C CA . HIS A 1 206 ? -9.758 -30.766 -2.742 1 98.12 206 HIS A CA 1
ATOM 1612 C C . HIS A 1 206 ? -10.656 -29.531 -2.869 1 98.12 206 HIS A C 1
ATOM 1614 O O . HIS A 1 206 ? -11.453 -29.25 -1.97 1 98.12 206 HIS A O 1
ATOM 1620 N N . LEU A 1 207 ? -10.516 -28.781 -3.971 1 98.5 207 LEU A N 1
ATOM 1621 C CA . LEU A 1 207 ? -11.367 -27.625 -4.211 1 98.5 207 LEU A CA 1
ATOM 1622 C C . LEU A 1 207 ? -12.836 -28.031 -4.25 1 98.5 207 LEU A C 1
ATOM 1624 O O . LEU A 1 207 ? -13.688 -27.344 -3.691 1 98.5 207 LEU A O 1
ATOM 1628 N N . GLU A 1 208 ? -13.094 -29.094 -4.949 1 98.31 208 GLU A N 1
ATOM 1629 C CA . GLU A 1 208 ? -14.461 -29.578 -5.074 1 98.31 208 GLU A CA 1
ATOM 1630 C C . GLU A 1 208 ? -15.039 -29.953 -3.715 1 98.31 208 GLU A C 1
ATOM 1632 O O . GLU A 1 208 ? -16.219 -29.688 -3.436 1 98.31 208 GLU A O 1
ATOM 1637 N N . LYS A 1 209 ? -14.25 -30.656 -2.918 1 98.44 209 LYS A N 1
ATOM 1638 C CA . LYS A 1 209 ? -14.672 -31 -1.563 1 98.44 209 LYS A CA 1
ATOM 1639 C C . LYS A 1 209 ? -15.055 -29.75 -0.775 1 98.44 209 LYS A C 1
ATOM 1641 O O . LYS A 1 209 ? -16.078 -29.719 -0.097 1 98.44 209 LYS A O 1
ATOM 1646 N N . GLY A 1 210 ? -14.211 -28.734 -0.844 1 98.56 210 GLY A N 1
ATOM 1647 C CA . GLY A 1 210 ? -14.5 -27.469 -0.183 1 98.56 210 GLY A CA 1
ATOM 1648 C C . GLY A 1 210 ? -15.742 -26.797 -0.722 1 98.56 210 GLY A C 1
ATOM 1649 O O . GLY A 1 210 ? -16.578 -26.297 0.048 1 98.56 210 GLY A O 1
ATOM 1650 N N . ALA A 1 211 ? -15.844 -26.734 -2.02 1 98.62 211 ALA A N 1
ATOM 1651 C CA . ALA A 1 211 ? -16.984 -26.125 -2.684 1 98.62 211 ALA A CA 1
ATOM 1652 C C . ALA A 1 211 ? -18.297 -26.781 -2.254 1 98.62 211 ALA A C 1
ATOM 1654 O O . ALA A 1 211 ? -19.281 -26.094 -1.987 1 98.62 211 ALA A O 1
ATOM 1655 N N . ALA A 1 212 ? -18.297 -28.031 -2.197 1 98.38 212 ALA A N 1
ATOM 1656 C CA . ALA A 1 212 ? -19.484 -28.797 -1.842 1 98.38 212 ALA A CA 1
ATOM 1657 C C . ALA A 1 212 ? -19.984 -28.422 -0.449 1 98.38 212 ALA A C 1
ATOM 1659 O O . ALA A 1 212 ? -21.188 -28.391 -0.203 1 98.38 212 ALA A O 1
ATOM 1660 N N . ARG A 1 213 ? -19.109 -28.172 0.46 1 98.06 213 ARG A N 1
ATOM 1661 C CA . ARG A 1 213 ? -19.469 -27.797 1.822 1 98.06 213 ARG A CA 1
ATOM 1662 C C . ARG A 1 213 ? -20.266 -26.484 1.835 1 98.06 213 ARG A C 1
ATOM 1664 O O . ARG A 1 213 ? -21.031 -26.234 2.764 1 98.06 213 ARG A O 1
ATOM 1671 N N . ALA A 1 214 ? -20.078 -25.703 0.804 1 97.94 214 ALA A N 1
ATOM 1672 C CA . ALA A 1 214 ? -20.75 -24.406 0.727 1 97.94 214 ALA A CA 1
ATOM 1673 C C . ALA A 1 214 ? -21.875 -24.438 -0.306 1 97.94 214 ALA A C 1
ATOM 1675 O O . ALA A 1 214 ? -22.422 -23.391 -0.663 1 97.94 214 ALA A O 1
ATOM 1676 N N . GLY A 1 215 ? -22.172 -25.562 -0.852 1 98.31 215 GLY A N 1
ATOM 1677 C CA . GLY A 1 215 ? -23.234 -25.688 -1.849 1 98.31 215 GLY A CA 1
ATOM 1678 C C . GLY A 1 215 ? -22.828 -25.156 -3.209 1 98.31 215 GLY A C 1
ATOM 1679 O O . GLY A 1 215 ? -23.688 -24.719 -3.982 1 98.31 215 GLY A O 1
ATOM 1680 N N . ARG A 1 216 ? -21.547 -25.109 -3.473 1 98.06 216 ARG A N 1
ATOM 1681 C CA . ARG A 1 216 ? -21 -24.625 -4.734 1 98.06 216 ARG A CA 1
ATOM 1682 C C . ARG A 1 216 ? -20.375 -25.75 -5.535 1 98.06 216 ARG A C 1
ATOM 1684 O O . ARG A 1 216 ? -20.391 -26.906 -5.102 1 98.06 216 ARG A O 1
ATOM 1691 N N . SER A 1 217 ? -19.938 -25.422 -6.785 1 97.69 217 SER A N 1
ATOM 1692 C CA . SER A 1 217 ? -19.203 -26.359 -7.641 1 97.69 217 SER A CA 1
ATOM 1693 C C . SER A 1 217 ? -17.891 -25.75 -8.117 1 97.69 217 SER A C 1
ATOM 1695 O O . SER A 1 217 ? -17.609 -24.578 -7.859 1 97.69 217 SER A O 1
ATOM 1697 N N . LEU A 1 218 ? -17.109 -26.531 -8.711 1 96.81 218 LEU A N 1
ATOM 1698 C CA . LEU A 1 218 ? -15.836 -26.078 -9.25 1 96.81 218 LEU A CA 1
ATOM 1699 C C . LEU A 1 218 ? -16.031 -24.938 -10.234 1 96.81 218 LEU A C 1
ATOM 1701 O O . LEU A 1 218 ? -15.18 -24.047 -10.359 1 96.81 218 LEU A O 1
ATOM 1705 N N . ASP A 1 219 ? -17.203 -24.906 -10.891 1 96.31 219 ASP A N 1
ATOM 1706 C CA . ASP A 1 219 ? -17.484 -23.891 -11.906 1 96.31 219 ASP A CA 1
ATOM 1707 C C . ASP A 1 219 ? -17.656 -22.516 -11.266 1 96.31 219 ASP A C 1
ATOM 1709 O O . ASP A 1 219 ? -17.562 -21.484 -11.945 1 96.31 219 ASP A O 1
ATOM 1713 N N . ASP A 1 220 ? -17.859 -22.5 -9.969 1 97.81 220 ASP A N 1
ATOM 1714 C CA . ASP A 1 220 ? -18.062 -21.25 -9.242 1 97.81 220 ASP A CA 1
ATOM 1715 C C . ASP A 1 220 ? -16.734 -20.672 -8.766 1 97.81 220 ASP A C 1
ATOM 1717 O O . ASP A 1 220 ? -16.688 -19.562 -8.25 1 97.81 220 ASP A O 1
ATOM 1721 N N . ILE A 1 221 ? -15.664 -21.391 -8.953 1 98.44 221 ILE A N 1
ATOM 1722 C CA . ILE A 1 221 ? -14.359 -21.031 -8.406 1 98.44 221 ILE A CA 1
ATOM 1723 C C . ILE A 1 221 ? -13.383 -20.75 -9.555 1 98.44 221 ILE A C 1
ATOM 1725 O O . ILE A 1 221 ? -13.109 -21.641 -10.359 1 98.44 221 ILE A O 1
ATOM 1729 N N . ASP A 1 222 ? -12.961 -19.516 -9.656 1 98.56 222 ASP A N 1
ATOM 1730 C CA . ASP A 1 222 ? -11.93 -19.203 -10.633 1 98.56 222 ASP A CA 1
ATOM 1731 C C . ASP A 1 222 ? -10.586 -19.812 -10.227 1 98.56 222 ASP A C 1
ATOM 1733 O O . ASP A 1 222 ? -10.258 -19.875 -9.039 1 98.56 222 ASP A O 1
ATOM 1737 N N . ARG A 1 223 ? -9.789 -20.297 -11.172 1 98.38 223 ARG A N 1
ATOM 1738 C CA . ARG A 1 223 ? -8.57 -21.047 -10.883 1 98.38 223 ARG A CA 1
ATOM 1739 C C . ARG A 1 223 ? -7.422 -20.578 -11.773 1 98.38 223 ARG A C 1
ATOM 1741 O O . ARG A 1 223 ? -6.855 -21.375 -12.523 1 98.38 223 ARG A O 1
ATOM 1748 N N . PRO A 1 224 ? -7.059 -19.297 -11.648 1 98.69 224 PRO A N 1
ATOM 1749 C CA . PRO A 1 224 ? -5.836 -18.906 -12.352 1 98.69 224 PRO A CA 1
ATOM 1750 C C . PRO A 1 224 ? -4.605 -19.656 -11.852 1 98.69 224 PRO A C 1
ATOM 1752 O O . PRO A 1 224 ? -4.535 -20.031 -10.672 1 98.69 224 PRO A O 1
ATOM 1755 N N . GLN A 1 225 ? -3.639 -19.922 -12.758 1 98.12 225 GLN A N 1
ATOM 1756 C CA . GLN A 1 225 ? -2.457 -20.688 -12.375 1 98.12 225 GLN A CA 1
ATOM 1757 C C . GLN A 1 225 ? -1.181 -20 -12.859 1 98.12 225 GLN A C 1
ATOM 1759 O O . GLN A 1 225 ? -1.075 -19.625 -14.031 1 98.12 225 GLN A O 1
ATOM 1764 N N . LEU A 1 226 ? -0.277 -19.844 -11.883 1 97.5 226 LEU A N 1
ATOM 1765 C CA . LEU A 1 226 ? 1.054 -19.344 -12.203 1 97.5 226 LEU A CA 1
ATOM 1766 C C . LEU A 1 226 ? 1.839 -20.359 -13.016 1 97.5 226 LEU A C 1
ATOM 1768 O O . LEU A 1 226 ? 1.918 -21.531 -12.633 1 97.5 226 LEU A O 1
ATOM 1772 N N . ILE A 1 227 ? 2.369 -19.984 -14.164 1 97.31 227 ILE A N 1
ATOM 1773 C CA . ILE A 1 227 ? 3.137 -20.844 -15.055 1 97.31 227 ILE A CA 1
ATOM 1774 C C . ILE A 1 227 ? 4.434 -20.141 -15.453 1 97.31 227 ILE A C 1
ATOM 1776 O O . ILE A 1 227 ? 4.402 -19.094 -16.094 1 97.31 227 ILE A O 1
ATOM 1780 N N . VAL A 1 228 ? 5.559 -20.75 -15.031 1 97.19 228 VAL A N 1
ATOM 1781 C CA . VAL A 1 228 ? 6.84 -20.25 -15.516 1 97.19 228 VAL A CA 1
ATOM 1782 C C . VAL A 1 228 ? 6.91 -20.391 -17.031 1 97.19 228 VAL A C 1
ATOM 1784 O O . VAL A 1 228 ? 6.715 -21.5 -17.562 1 97.19 228 VAL A O 1
ATOM 1787 N N . CYS A 1 229 ? 7.145 -19.312 -17.688 1 98.38 229 CYS A N 1
ATOM 1788 C CA . CYS A 1 229 ? 7.137 -19.328 -19.141 1 98.38 229 CYS A CA 1
ATOM 1789 C C . CYS A 1 229 ? 8.453 -18.812 -19.703 1 98.38 229 CYS A C 1
ATOM 1791 O O . CYS A 1 229 ? 8.789 -17.641 -19.531 1 98.38 229 CYS A O 1
ATOM 1793 N N . SER A 1 230 ? 9.227 -19.656 -20.266 1 98.31 230 SER A N 1
ATOM 1794 C CA . SER A 1 230 ? 10.461 -19.344 -20.984 1 98.31 230 SER A CA 1
ATOM 1795 C C . SER A 1 230 ? 10.32 -19.609 -22.484 1 98.31 230 SER A C 1
ATOM 1797 O O . SER A 1 230 ? 10.383 -20.766 -22.906 1 98.31 230 SER A O 1
ATOM 1799 N N . VAL A 1 231 ? 10.211 -18.531 -23.297 1 98.38 231 VAL A N 1
ATOM 1800 C CA . VAL A 1 231 ? 9.93 -18.703 -24.719 1 98.38 231 VAL A CA 1
ATOM 1801 C C . VAL A 1 231 ? 11.078 -18.125 -25.547 1 98.38 231 VAL A C 1
ATOM 1803 O O . VAL A 1 231 ? 11.617 -17.062 -25.219 1 98.38 231 VAL A O 1
ATOM 1806 N N . HIS A 1 232 ? 11.539 -18.828 -26.453 1 98.25 232 HIS A N 1
ATOM 1807 C CA . HIS A 1 232 ? 12.562 -18.438 -27.422 1 98.25 232 HIS A CA 1
ATOM 1808 C C . HIS A 1 232 ? 12.453 -19.25 -28.703 1 98.25 232 HIS A C 1
ATOM 1810 O O . HIS A 1 232 ? 11.938 -20.375 -28.688 1 98.25 232 HIS A O 1
ATOM 1816 N N . GLU A 1 233 ? 12.969 -18.656 -29.781 1 97.56 233 GLU A N 1
ATOM 1817 C CA . GLU A 1 233 ? 12.953 -19.391 -31.031 1 97.56 233 GLU A CA 1
ATOM 1818 C C . GLU A 1 233 ? 13.883 -20.609 -30.984 1 97.56 233 GLU A C 1
ATOM 1820 O O . GLU A 1 233 ? 13.609 -21.641 -31.594 1 97.56 233 GLU A O 1
ATOM 1825 N N . ASP A 1 234 ? 14.961 -20.438 -30.297 1 97.75 234 ASP A N 1
ATOM 1826 C CA . ASP A 1 234 ? 15.859 -21.547 -30 1 97.75 234 ASP A CA 1
ATOM 1827 C C . ASP A 1 234 ? 15.438 -22.266 -28.734 1 97.75 234 ASP A C 1
ATOM 1829 O O . ASP A 1 234 ? 15.648 -21.766 -27.625 1 97.75 234 ASP A O 1
ATOM 1833 N N . ARG A 1 235 ? 14.961 -23.484 -28.859 1 96.69 235 ARG A N 1
ATOM 1834 C CA . ARG A 1 235 ? 14.391 -24.281 -27.766 1 96.69 235 ARG A CA 1
ATOM 1835 C C . ARG A 1 235 ? 15.383 -24.406 -26.609 1 96.69 235 ARG A C 1
ATOM 1837 O O . ARG A 1 235 ? 14.992 -24.312 -25.453 1 96.69 235 ARG A O 1
ATOM 1844 N N . GLN A 1 236 ? 16.609 -24.609 -26.922 1 96.75 236 GLN A N 1
ATOM 1845 C CA . GLN A 1 236 ? 17.594 -24.859 -25.875 1 96.75 236 GLN A CA 1
ATOM 1846 C C . GLN A 1 236 ? 17.844 -23.594 -25.047 1 96.75 236 GLN A C 1
ATOM 1848 O O . GLN A 1 236 ? 18.078 -23.688 -23.844 1 96.75 236 GLN A O 1
ATOM 1853 N N . VAL A 1 237 ? 17.766 -22.453 -25.656 1 97.25 237 VAL A N 1
ATOM 1854 C CA . VAL A 1 237 ? 17.906 -21.188 -24.938 1 97.25 237 VAL A CA 1
ATOM 1855 C C . VAL A 1 237 ? 16.766 -21.047 -23.938 1 97.25 237 VAL A C 1
ATOM 1857 O O . VAL A 1 237 ? 16.984 -20.656 -22.781 1 97.25 237 VAL A O 1
ATOM 1860 N N . ALA A 1 238 ? 15.547 -21.344 -24.312 1 98 238 ALA A N 1
ATOM 1861 C CA . ALA A 1 238 ? 14.375 -21.266 -23.453 1 98 238 ALA A CA 1
ATOM 1862 C C . ALA A 1 238 ? 14.492 -22.234 -22.281 1 98 238 ALA A C 1
ATOM 1864 O O . ALA A 1 238 ? 14.242 -21.859 -21.125 1 98 238 ALA A O 1
ATOM 1865 N N . LEU A 1 239 ? 14.906 -23.453 -22.594 1 97.31 239 LEU A N 1
ATOM 1866 C CA . LEU A 1 239 ? 15.031 -24.469 -21.562 1 97.31 239 LEU A CA 1
ATOM 1867 C C . LEU A 1 239 ? 16.078 -24.062 -20.531 1 97.31 239 LEU A C 1
ATOM 1869 O O . LEU A 1 239 ? 15.883 -24.25 -19.328 1 97.31 239 LEU A O 1
ATOM 1873 N N . ASP A 1 240 ? 17.156 -23.5 -21.016 1 96.44 240 ASP A N 1
ATOM 1874 C CA . ASP A 1 240 ? 18.234 -23.094 -20.125 1 96.44 240 ASP A CA 1
ATOM 1875 C C . ASP A 1 240 ? 17.797 -21.969 -19.203 1 96.44 240 ASP A C 1
ATOM 1877 O O . ASP A 1 240 ? 18.219 -21.891 -18.047 1 96.44 240 ASP A O 1
ATOM 1881 N N . GLY A 1 241 ? 17 -21.062 -19.75 1 95.56 241 GLY A N 1
ATOM 1882 C CA . GLY A 1 241 ? 16.453 -20.016 -18.906 1 95.56 241 GLY A CA 1
ATOM 1883 C C . GLY A 1 241 ? 15.633 -20.547 -17.75 1 95.56 241 GLY A C 1
ATOM 1884 O O . GLY A 1 241 ? 15.805 -20.109 -16.609 1 95.56 241 GLY A O 1
ATOM 1885 N N . ALA A 1 242 ? 14.789 -21.438 -17.984 1 96.31 242 ALA A N 1
ATOM 1886 C CA . ALA A 1 242 ? 13.945 -22.047 -16.953 1 96.31 242 ALA A CA 1
ATOM 1887 C C . ALA A 1 242 ? 14.773 -22.906 -16.016 1 96.31 242 ALA A C 1
ATOM 1889 O O . ALA A 1 242 ? 14.508 -22.938 -14.805 1 96.31 242 ALA A O 1
ATOM 1890 N N . ARG A 1 243 ? 15.758 -23.562 -16.594 1 94.12 243 ARG A N 1
ATOM 1891 C CA . ARG A 1 243 ? 16.625 -24.422 -15.797 1 94.12 243 ARG A CA 1
ATOM 1892 C C . ARG A 1 243 ? 17.344 -23.641 -14.711 1 94.12 243 ARG A C 1
ATOM 1894 O O . ARG A 1 243 ? 17.547 -24.141 -13.602 1 94.12 243 ARG A O 1
ATOM 1901 N N . GLU A 1 244 ? 17.75 -22.469 -15.062 1 92.75 244 GLU A N 1
ATOM 1902 C CA . GLU A 1 244 ? 18.422 -21.609 -14.102 1 92.75 244 GLU A CA 1
ATOM 1903 C C . GLU A 1 244 ? 17.547 -21.328 -12.898 1 92.75 244 GLU A C 1
ATOM 1905 O O . GLU A 1 244 ? 17.984 -21.438 -11.75 1 92.75 244 GLU A O 1
ATOM 1910 N N . LEU A 1 245 ? 16.344 -20.953 -13.172 1 90.25 245 LEU A N 1
ATOM 1911 C CA . LEU A 1 245 ? 15.383 -20.688 -12.109 1 90.25 245 LEU A CA 1
ATOM 1912 C C . LEU A 1 245 ? 15.148 -21.938 -11.266 1 90.25 245 LEU A C 1
ATOM 1914 O O . LEU A 1 245 ? 15.195 -21.891 -10.039 1 90.25 245 LEU A O 1
ATOM 1918 N N . LEU A 1 246 ? 14.898 -23.031 -11.898 1 90.25 246 LEU A N 1
ATOM 1919 C CA . LEU A 1 246 ? 14.555 -24.281 -11.211 1 90.25 246 LEU A CA 1
ATOM 1920 C C . LEU A 1 246 ? 15.727 -24.766 -10.359 1 90.25 246 LEU A C 1
ATOM 1922 O O . LEU A 1 246 ? 15.523 -25.328 -9.281 1 90.25 246 LEU A O 1
ATOM 1926 N N . THR A 1 247 ? 16.938 -24.562 -10.883 1 89.12 247 THR A N 1
ATOM 1927 C CA . THR A 1 247 ? 18.125 -24.938 -10.117 1 89.12 247 THR A CA 1
ATOM 1928 C C . THR A 1 247 ? 18.172 -24.203 -8.789 1 89.12 247 THR A C 1
ATOM 1930 O O . THR A 1 247 ? 18.469 -24.797 -7.75 1 89.12 247 THR A O 1
ATOM 1933 N N . GLN A 1 248 ? 17.781 -22.984 -8.844 1 84 248 GLN A N 1
ATOM 1934 C CA . GLN A 1 248 ? 17.766 -22.172 -7.637 1 84 248 GLN A CA 1
ATOM 1935 C C . GLN A 1 248 ? 16.641 -22.625 -6.695 1 84 248 GLN A C 1
ATOM 1937 O O . GLN A 1 248 ? 16.859 -22.719 -5.484 1 84 248 GLN A O 1
ATOM 1942 N N . TYR A 1 249 ? 15.523 -22.875 -7.223 1 81.06 249 TYR A N 1
ATOM 1943 C CA . TYR A 1 249 ? 14.352 -23.25 -6.434 1 81.06 249 TYR A CA 1
ATOM 1944 C C . TYR A 1 249 ? 14.547 -24.609 -5.785 1 81.06 249 TYR A C 1
ATOM 1946 O O . TYR A 1 249 ? 14.148 -24.828 -4.637 1 81.06 249 TYR A O 1
ATOM 1954 N N . LEU A 1 250 ? 15.078 -25.516 -6.539 1 78.56 250 LEU A N 1
ATOM 1955 C CA . LEU A 1 250 ? 15.273 -26.875 -6.047 1 78.56 250 LEU A CA 1
ATOM 1956 C C . LEU A 1 250 ? 16.281 -26.891 -4.902 1 78.56 250 LEU A C 1
ATOM 1958 O O . LEU A 1 250 ? 16.156 -27.703 -3.973 1 78.56 250 LEU A O 1
ATOM 1962 N N . ALA A 1 251 ? 17.188 -25.984 -4.996 1 76.25 251 ALA A N 1
ATOM 1963 C CA . ALA A 1 251 ? 18.172 -25.891 -3.93 1 76.25 251 ALA A CA 1
ATOM 1964 C C . ALA A 1 251 ? 17.547 -25.344 -2.65 1 76.25 251 ALA A C 1
ATOM 1966 O O . ALA A 1 251 ? 17.891 -25.766 -1.548 1 76.25 251 ALA A O 1
ATOM 1967 N N . GLN A 1 252 ? 16.609 -24.5 -2.857 1 71.25 252 GLN A N 1
ATOM 1968 C CA . GLN A 1 252 ? 16.094 -23.75 -1.719 1 71.25 252 GLN A CA 1
ATOM 1969 C C . GLN A 1 252 ? 14.844 -24.422 -1.154 1 71.25 252 GLN A C 1
ATOM 1971 O O . GLN A 1 252 ? 14.508 -24.234 0.019 1 71.25 252 GLN A O 1
ATOM 1976 N N . GLN A 1 253 ? 14.117 -25.109 -1.992 1 67.06 253 GLN A N 1
ATOM 1977 C CA . GLN A 1 253 ? 12.836 -25.656 -1.576 1 67.06 253 GLN A CA 1
ATOM 1978 C C . GLN A 1 253 ? 12.734 -27.141 -1.954 1 67.06 253 GLN A C 1
ATOM 1980 O O . GLN A 1 253 ? 11.992 -27.5 -2.875 1 67.06 253 GLN A O 1
ATOM 1985 N N . PRO A 1 254 ? 13.344 -27.969 -1.134 1 60.06 254 PRO A N 1
ATOM 1986 C CA . PRO A 1 254 ? 13.414 -29.391 -1.491 1 60.06 254 PRO A CA 1
ATOM 1987 C C . PRO A 1 254 ? 12.039 -30.031 -1.626 1 60.06 254 PRO A C 1
ATOM 1989 O O . PRO A 1 254 ? 11.875 -31 -2.369 1 60.06 254 PRO A O 1
ATOM 1992 N N . HIS A 1 255 ? 11.133 -29.406 -0.954 1 59.47 255 HIS A N 1
ATOM 1993 C CA . HIS A 1 255 ? 9.797 -30 -1.002 1 59.47 255 HIS A CA 1
ATOM 1994 C C . HIS A 1 255 ? 9.18 -29.844 -2.391 1 59.47 255 HIS A C 1
ATOM 1996 O O . HIS A 1 255 ? 8.391 -30.703 -2.814 1 59.47 255 HIS A O 1
ATOM 2002 N N . ILE A 1 256 ? 9.523 -28.75 -3.043 1 60.91 256 ILE A N 1
ATOM 2003 C CA . ILE A 1 256 ? 9.062 -28.578 -4.414 1 60.91 256 ILE A CA 1
ATOM 2004 C C . ILE A 1 256 ? 9.68 -29.641 -5.312 1 60.91 256 ILE A C 1
ATOM 2006 O O . ILE A 1 256 ? 9.008 -30.188 -6.191 1 60.91 256 ILE A O 1
ATOM 2010 N N . ALA A 1 257 ? 10.938 -29.984 -5.016 1 63.72 257 ALA A N 1
ATOM 2011 C CA . ALA A 1 257 ? 11.625 -31.016 -5.789 1 63.72 257 ALA A CA 1
ATOM 2012 C C . ALA A 1 257 ? 10.922 -32.375 -5.656 1 63.72 257 ALA A C 1
ATOM 2014 O O . ALA A 1 257 ? 10.742 -33.094 -6.645 1 63.72 257 ALA A O 1
ATOM 2015 N N . GLN A 1 258 ? 10.547 -32.594 -4.441 1 62.5 258 GLN A N 1
ATOM 2016 C CA . GLN A 1 258 ? 9.883 -33.875 -4.203 1 62.5 258 GLN A CA 1
ATOM 2017 C C . GLN A 1 258 ? 8.555 -33.938 -4.949 1 62.5 258 GLN A C 1
ATOM 2019 O O . GLN A 1 258 ? 8.234 -34.969 -5.555 1 62.5 258 GLN A O 1
ATOM 2024 N N . ALA A 1 259 ? 7.922 -32.781 -4.992 1 60.69 259 ALA A N 1
ATOM 2025 C CA . ALA A 1 259 ? 6.621 -32.719 -5.652 1 60.69 259 ALA A CA 1
ATOM 2026 C C . ALA A 1 259 ? 6.766 -32.844 -7.168 1 60.69 259 ALA A C 1
ATOM 2028 O O . ALA A 1 259 ? 5.863 -33.344 -7.852 1 60.69 259 ALA A O 1
ATOM 2029 N N . SER A 1 260 ? 7.914 -32.406 -7.594 1 63.47 260 SER A N 1
ATOM 2030 C CA . SER A 1 260 ? 8.148 -32.344 -9.031 1 63.47 260 SER A CA 1
ATOM 2031 C C . SER A 1 260 ? 8.758 -33.656 -9.547 1 63.47 260 SER A C 1
ATOM 2033 O O . SER A 1 260 ? 9.031 -33.781 -10.742 1 63.47 260 SER A O 1
ATOM 2035 N N . GLY A 1 261 ? 9.031 -34.562 -8.633 1 64.69 261 GLY A N 1
ATOM 2036 C CA . GLY A 1 261 ? 9.531 -35.875 -9.031 1 64.69 261 GLY A CA 1
ATOM 2037 C C . GLY A 1 261 ? 11.047 -35.906 -9.172 1 64.69 261 GLY A C 1
ATOM 2038 O O . GLY A 1 261 ? 11.594 -36.812 -9.812 1 64.69 261 GLY A O 1
ATOM 2039 N N . VAL A 1 262 ? 11.609 -34.875 -8.664 1 71.44 262 VAL A N 1
ATOM 2040 C CA . VAL A 1 262 ? 13.07 -34.844 -8.719 1 71.44 262 VAL A CA 1
ATOM 2041 C C . VAL A 1 262 ? 13.633 -35.781 -7.633 1 71.44 262 VAL A C 1
ATOM 2043 O O . VAL A 1 262 ? 13.164 -35.75 -6.492 1 71.44 262 VAL A O 1
ATOM 2046 N N . LYS A 1 263 ? 14.633 -36.688 -8.031 1 75.5 263 LYS A N 1
ATOM 2047 C CA . LYS A 1 263 ? 15.25 -37.594 -7.086 1 75.5 263 LYS A CA 1
ATOM 2048 C C . LYS A 1 263 ? 16 -36.844 -5.988 1 75.5 263 LYS A C 1
ATOM 2050 O O . LYS A 1 263 ? 16.625 -35.812 -6.254 1 75.5 263 LYS A O 1
ATOM 2055 N N . PRO A 1 264 ? 15.836 -37.344 -4.848 1 79.12 264 PRO A N 1
ATOM 2056 C CA . PRO A 1 264 ? 16.5 -36.688 -3.713 1 79.12 264 PRO A CA 1
ATOM 2057 C C . PRO A 1 264 ? 18 -36.531 -3.936 1 79.12 264 PRO A C 1
ATOM 2059 O O . PRO A 1 264 ? 18.594 -35.531 -3.506 1 79.12 264 PRO A O 1
ATOM 2062 N N . GLU A 1 265 ? 18.562 -37.438 -4.605 1 80 265 GLU A N 1
ATOM 2063 C CA . GLU A 1 265 ? 20 -37.406 -4.848 1 80 265 GLU A CA 1
ATOM 2064 C C . GLU A 1 265 ? 20.375 -36.188 -5.703 1 80 265 GLU A C 1
ATOM 2066 O O . GLU A 1 265 ? 21.438 -35.594 -5.512 1 80 265 GLU A O 1
ATOM 2071 N N . VAL A 1 266 ? 19.547 -35.906 -6.59 1 80 266 VAL A N 1
ATOM 2072 C CA . VAL A 1 266 ? 19.797 -34.781 -7.469 1 80 266 VAL A CA 1
ATOM 2073 C C . VAL A 1 266 ? 19.703 -33.469 -6.668 1 80 266 VAL A C 1
ATOM 2075 O O . VAL A 1 266 ? 20.531 -32.562 -6.84 1 80 266 VAL A O 1
ATOM 2078 N N . VAL A 1 267 ? 18.734 -33.375 -5.809 1 82.56 267 VAL A N 1
ATOM 2079 C CA . VAL A 1 267 ? 18.547 -32.219 -4.965 1 82.56 267 VAL A CA 1
ATOM 2080 C C . VAL A 1 267 ? 19.766 -32.031 -4.066 1 82.56 267 VAL A C 1
ATOM 2082 O O . VAL A 1 267 ? 20.281 -30.906 -3.924 1 82.56 267 VAL A O 1
ATOM 2085 N N . GLU A 1 268 ? 20.219 -33.094 -3.498 1 83.88 268 GLU A N 1
ATOM 2086 C CA . GLU A 1 268 ? 21.391 -33.062 -2.627 1 83.88 268 GLU A CA 1
ATOM 2087 C C . GLU A 1 268 ? 22.625 -32.562 -3.387 1 83.88 268 GLU A C 1
ATOM 2089 O O . GLU A 1 268 ? 23.438 -31.812 -2.848 1 83.88 268 GLU A O 1
ATOM 2094 N N . ARG A 1 269 ? 22.766 -33.125 -4.551 1 86.38 269 ARG A N 1
ATOM 2095 C CA . ARG A 1 269 ? 23.906 -32.719 -5.375 1 86.38 269 ARG A CA 1
ATOM 2096 C C . ARG A 1 269 ? 23.844 -31.234 -5.719 1 86.38 269 ARG A C 1
ATOM 2098 O O . ARG A 1 269 ? 24.859 -30.547 -5.691 1 86.38 269 ARG A O 1
ATOM 2105 N N . ILE A 1 270 ? 22.656 -30.75 -6.078 1 87.06 270 ILE A N 1
ATOM 2106 C CA . ILE A 1 270 ? 22.469 -29.344 -6.379 1 87.06 270 ILE A CA 1
ATOM 2107 C C . ILE A 1 270 ? 22.812 -28.5 -5.148 1 87.06 270 ILE A C 1
ATOM 2109 O O . ILE A 1 270 ? 23.531 -27.5 -5.25 1 87.06 270 ILE A O 1
ATOM 2113 N N . GLN A 1 271 ? 22.406 -28.938 -4.008 1 84.94 271 GLN A N 1
ATOM 2114 C CA . GLN A 1 271 ? 22.641 -28.219 -2.758 1 84.94 271 GLN A CA 1
ATOM 2115 C C . GLN A 1 271 ? 24.125 -28.172 -2.422 1 84.94 271 GLN A C 1
ATOM 2117 O O . GLN A 1 271 ? 24.609 -27.188 -1.852 1 84.94 271 GLN A O 1
ATOM 2122 N N . SER A 1 272 ? 24.781 -29.219 -2.75 1 86.44 272 SER A N 1
ATOM 2123 C CA . SER A 1 272 ? 26.219 -29.297 -2.473 1 86.44 272 SER A CA 1
ATOM 2124 C C . SER A 1 272 ? 27 -28.297 -3.32 1 86.44 272 SER A C 1
ATOM 2126 O O . SER A 1 272 ? 28.078 -27.875 -2.932 1 86.44 272 SER A O 1
ATOM 2128 N N . ILE A 1 273 ? 26.422 -28.016 -4.422 1 88.06 273 ILE A N 1
ATOM 2129 C CA . ILE A 1 273 ? 27.078 -27.078 -5.332 1 88.06 273 ILE A CA 1
ATOM 2130 C C . ILE A 1 273 ? 26.703 -25.641 -4.949 1 88.06 273 ILE A C 1
ATOM 2132 O O . ILE A 1 273 ? 27.562 -24.75 -4.945 1 88.06 273 ILE A O 1
ATOM 2136 N N . LEU A 1 274 ? 25.375 -25.531 -4.629 1 83.88 274 LEU A N 1
ATOM 2137 C CA . LEU A 1 274 ? 24.891 -24.188 -4.355 1 83.88 274 LEU A CA 1
ATOM 2138 C C . LEU A 1 274 ? 25.172 -23.781 -2.912 1 83.88 274 LEU A C 1
ATOM 2140 O O . LEU A 1 274 ? 24.953 -24.578 -1.989 1 83.88 274 LEU A O 1
ATOM 2144 N N . GLY A 1 275 ? 25.906 -22.75 -2.654 1 71.06 275 GLY A N 1
ATOM 2145 C CA . GLY A 1 275 ? 26.062 -22.172 -1.33 1 71.06 275 GLY A CA 1
ATOM 2146 C C . GLY A 1 275 ? 24.938 -21.234 -0.956 1 71.06 275 GLY A C 1
ATOM 2147 O O . GLY A 1 275 ? 23.922 -21.156 -1.664 1 71.06 275 GLY A O 1
ATOM 2148 N N . TRP A 1 276 ? 24.812 -20.75 0.226 1 66.38 276 TRP A N 1
ATOM 2149 C CA . TRP A 1 276 ? 23.875 -19.703 0.611 1 66.38 276 TRP A CA 1
ATOM 2150 C C . TRP A 1 276 ? 24.625 -18.438 1.032 1 66.38 276 TRP A C 1
ATOM 2152 O O . TRP A 1 276 ? 25.438 -18.469 1.958 1 66.38 276 TRP A O 1
ATOM 2162 N N . PRO A 1 277 ? 24.406 -17.375 0.207 1 69.81 277 PRO A N 1
ATOM 2163 C CA . PRO A 1 277 ? 23.594 -17.297 -1.011 1 69.81 277 PRO A CA 1
ATOM 2164 C C . PRO A 1 277 ? 24.281 -17.906 -2.227 1 69.81 277 PRO A C 1
ATOM 2166 O O . PRO A 1 277 ? 25.516 -17.906 -2.293 1 69.81 277 PRO A O 1
ATOM 2169 N N . ALA A 1 278 ? 23.516 -18.594 -3.076 1 79.31 278 ALA A N 1
ATOM 2170 C CA . ALA A 1 278 ? 24.078 -19.203 -4.277 1 79.31 278 ALA A CA 1
ATOM 2171 C C . ALA A 1 278 ? 24.547 -18.141 -5.262 1 79.31 278 ALA A C 1
ATOM 2173 O O . ALA A 1 278 ? 23.891 -17.109 -5.453 1 79.31 278 ALA A O 1
ATOM 2174 N N . THR A 1 279 ? 25.75 -18.359 -5.809 1 82.19 279 THR A N 1
ATOM 2175 C CA . THR A 1 279 ? 26.234 -17.469 -6.863 1 82.19 279 THR A CA 1
ATOM 2176 C C . THR A 1 279 ? 25.719 -17.922 -8.227 1 82.19 279 THR A C 1
ATOM 2178 O O . THR A 1 279 ? 25.266 -19.047 -8.391 1 82.19 279 THR A O 1
ATOM 2181 N N . ARG A 1 280 ? 25.766 -17.062 -9.141 1 81.69 280 ARG A N 1
ATOM 2182 C CA . ARG A 1 280 ? 25.344 -17.375 -10.5 1 81.69 280 ARG A CA 1
ATOM 2183 C C . ARG A 1 280 ? 26.203 -18.5 -11.086 1 81.69 280 ARG A C 1
ATOM 2185 O O . ARG A 1 280 ? 25.688 -19.328 -11.844 1 81.69 280 ARG A O 1
ATOM 2192 N N . GLU A 1 281 ? 27.406 -18.391 -10.727 1 87.56 281 GLU A N 1
ATOM 2193 C CA . GLU A 1 281 ? 28.328 -19.422 -11.211 1 87.56 281 GLU A CA 1
ATOM 2194 C C . GLU A 1 281 ? 27.984 -20.797 -10.664 1 87.56 281 GLU A C 1
ATOM 2196 O O . GLU A 1 281 ? 28.047 -21.797 -11.383 1 87.56 281 GLU A O 1
ATOM 2201 N N . GLN A 1 282 ? 27.625 -20.766 -9.422 1 89.81 282 GLN A N 1
ATOM 2202 C CA . GLN A 1 282 ? 27.219 -22.031 -8.797 1 89.81 282 GLN A CA 1
ATOM 2203 C C . GLN A 1 282 ? 25.953 -22.578 -9.438 1 89.81 282 GLN A C 1
ATOM 2205 O O . GLN A 1 282 ? 25.844 -23.797 -9.672 1 89.81 282 GLN A O 1
ATOM 2210 N N . VAL A 1 283 ? 25.062 -21.688 -9.719 1 89.19 283 VAL A N 1
ATOM 2211 C CA . VAL A 1 283 ? 23.812 -22.094 -10.352 1 89.19 283 VAL A CA 1
ATOM 2212 C C . VAL A 1 283 ? 24.109 -22.672 -11.734 1 89.19 283 VAL A C 1
ATOM 2214 O O . VAL A 1 283 ? 23.609 -23.75 -12.086 1 89.19 283 VAL A O 1
ATOM 2217 N N . ARG A 1 284 ? 24.984 -22.062 -12.461 1 90.12 284 ARG A N 1
ATOM 2218 C CA . ARG A 1 284 ? 25.344 -22.516 -13.797 1 90.12 284 ARG A CA 1
ATOM 2219 C C . ARG A 1 284 ? 26.016 -23.891 -13.75 1 90.12 284 ARG A C 1
ATOM 2221 O O . ARG A 1 284 ? 25.797 -24.734 -14.625 1 90.12 284 ARG A O 1
ATOM 2228 N N . GLN A 1 285 ? 26.75 -24.016 -12.703 1 91.44 285 GLN A N 1
ATOM 2229 C CA . GLN A 1 285 ? 27.453 -25.281 -12.531 1 91.44 285 GLN A CA 1
ATOM 2230 C C . GLN A 1 285 ? 26.484 -26.422 -12.227 1 91.44 285 GLN A C 1
ATOM 2232 O O . GLN A 1 285 ? 26.703 -27.562 -12.625 1 91.44 285 GLN A O 1
ATOM 2237 N N . ALA A 1 286 ? 25.453 -26.078 -11.586 1 92.81 286 ALA A N 1
ATOM 2238 C CA . ALA A 1 286 ? 24.516 -27.109 -11.125 1 92.81 286 ALA A CA 1
ATOM 2239 C C . ALA A 1 286 ? 23.422 -27.344 -12.164 1 92.81 286 ALA A C 1
ATOM 2241 O O . ALA A 1 286 ? 22.719 -28.359 -12.109 1 92.81 286 ALA A O 1
ATOM 2242 N N . MET A 1 287 ? 23.266 -26.531 -13.117 1 92.69 287 MET A N 1
ATOM 2243 C CA . MET A 1 287 ? 22.172 -26.547 -14.086 1 92.69 287 MET A CA 1
ATOM 2244 C C . MET A 1 287 ? 22.125 -27.891 -14.82 1 92.69 287 MET A C 1
ATOM 2246 O O . MET A 1 287 ? 21.047 -28.422 -15.062 1 92.69 287 MET A O 1
ATOM 2250 N N . PRO A 1 288 ? 23.281 -28.422 -15.148 1 91.88 288 PRO A N 1
ATOM 2251 C CA . PRO A 1 288 ? 23.25 -29.672 -15.898 1 91.88 288 PRO A CA 1
ATOM 2252 C C . PRO A 1 288 ? 22.609 -30.812 -15.109 1 91.88 288 PRO A C 1
ATOM 2254 O O . PRO A 1 288 ? 22.234 -31.844 -15.695 1 91.88 288 PRO A O 1
ATOM 2257 N N . LEU A 1 289 ? 22.516 -30.625 -13.852 1 89.75 289 LEU A N 1
ATOM 2258 C CA . LEU A 1 289 ? 21.922 -31.656 -13.008 1 89.75 289 LEU A CA 1
ATOM 2259 C C . LEU A 1 289 ? 20.391 -31.641 -13.117 1 89.75 289 LEU A C 1
ATOM 2261 O O . LEU A 1 289 ? 19.719 -32.562 -12.68 1 89.75 289 LEU A O 1
ATOM 2265 N N . VAL A 1 290 ? 19.812 -30.641 -13.703 1 90 290 VAL A N 1
ATOM 2266 C CA . VAL A 1 290 ? 18.375 -30.516 -13.914 1 90 290 VAL A CA 1
ATOM 2267 C C . VAL A 1 290 ? 18.031 -30.922 -15.344 1 90 290 VAL A C 1
ATOM 2269 O O . VAL A 1 290 ? 18.266 -30.156 -16.281 1 90 290 VAL A O 1
ATOM 2272 N N . PRO A 1 291 ? 17.5 -32.031 -15.562 1 88.69 291 PRO A N 1
ATOM 2273 C CA . PRO A 1 291 ? 17.281 -32.531 -16.922 1 88.69 291 PRO A CA 1
ATOM 2274 C C . PRO A 1 291 ? 16.188 -31.75 -17.672 1 88.69 291 PRO A C 1
ATOM 2276 O O . PRO A 1 291 ? 15.297 -31.172 -17.047 1 88.69 291 PRO A O 1
ATOM 2279 N N . ASP A 1 292 ? 16.219 -31.812 -18.953 1 91.38 292 ASP A N 1
ATOM 2280 C CA . ASP A 1 292 ? 15.227 -31.172 -19.828 1 91.38 292 ASP A CA 1
ATOM 2281 C C . ASP A 1 292 ? 13.812 -31.641 -19.484 1 91.38 292 ASP A C 1
ATOM 2283 O O . ASP A 1 292 ? 12.867 -30.859 -19.516 1 91.38 292 ASP A O 1
ATOM 2287 N N . GLU A 1 293 ? 13.727 -32.875 -19.234 1 89.69 293 GLU A N 1
ATOM 2288 C CA . GLU A 1 293 ? 12.43 -33.5 -18.953 1 89.69 293 GLU A CA 1
ATOM 2289 C C . GLU A 1 293 ? 11.758 -32.812 -17.75 1 89.69 293 GLU A C 1
ATOM 2291 O O . GLU A 1 293 ? 10.555 -32.562 -17.781 1 89.69 293 GLU A O 1
ATOM 2296 N N . LEU A 1 294 ? 12.57 -32.562 -16.734 1 88.31 294 LEU A N 1
ATOM 2297 C CA . LEU A 1 294 ? 12.023 -31.906 -15.555 1 88.31 294 LEU A CA 1
ATOM 2298 C C . LEU A 1 294 ? 11.586 -30.469 -15.891 1 88.31 294 LEU A C 1
ATOM 2300 O O . LEU A 1 294 ? 10.508 -30.047 -15.484 1 88.31 294 LEU A O 1
ATOM 2304 N N . VAL A 1 295 ? 12.445 -29.75 -16.562 1 93.62 295 VAL A N 1
ATOM 2305 C CA . VAL A 1 295 ? 12.148 -28.391 -16.969 1 93.62 295 VAL A CA 1
ATOM 2306 C C . VAL A 1 295 ? 10.836 -28.344 -17.75 1 93.62 295 VAL A C 1
ATOM 2308 O O . VAL A 1 295 ? 9.945 -27.547 -17.438 1 93.62 295 VAL A O 1
ATOM 2311 N N . GLN A 1 296 ? 10.695 -29.234 -18.688 1 93.5 296 GLN A N 1
ATOM 2312 C CA . GLN A 1 296 ? 9.531 -29.266 -19.562 1 93.5 296 GLN A CA 1
ATOM 2313 C C . GLN A 1 296 ? 8.289 -29.734 -18.797 1 93.5 296 GLN A C 1
ATOM 2315 O O . GLN A 1 296 ? 7.164 -29.359 -19.156 1 93.5 296 GLN A O 1
ATOM 2320 N N . ARG A 1 297 ? 8.523 -30.531 -17.812 1 91.69 297 ARG A N 1
ATOM 2321 C CA . ARG A 1 297 ? 7.41 -31.078 -17.062 1 91.69 297 ARG A CA 1
ATOM 2322 C C . ARG A 1 297 ? 6.742 -30.016 -16.203 1 91.69 297 ARG A C 1
ATOM 2324 O O . ARG A 1 297 ? 5.52 -30 -16.062 1 91.69 297 ARG A O 1
ATOM 2331 N N . ILE A 1 298 ? 7.566 -29.031 -15.711 1 93.56 298 ILE A N 1
ATOM 2332 C CA . ILE A 1 298 ? 6.992 -28.188 -14.664 1 93.56 298 ILE A CA 1
ATOM 2333 C C . ILE A 1 298 ? 7.039 -26.734 -15.086 1 93.56 298 ILE A C 1
ATOM 2335 O O . ILE A 1 298 ? 6.793 -25.828 -14.273 1 93.56 298 ILE A O 1
ATOM 2339 N N . THR A 1 299 ? 7.406 -26.422 -16.281 1 96.44 299 THR A N 1
ATOM 2340 C CA . THR A 1 299 ? 7.387 -25.078 -16.859 1 96.44 299 THR A CA 1
ATOM 2341 C C . THR A 1 299 ? 6.879 -25.109 -18.297 1 96.44 299 THR A C 1
ATOM 2343 O O . THR A 1 299 ? 6.84 -26.172 -18.922 1 96.44 299 THR A O 1
ATOM 2346 N N . ALA A 1 300 ? 6.387 -24.016 -18.781 1 98.12 300 ALA A N 1
ATOM 2347 C CA . ALA A 1 300 ? 6.176 -23.812 -20.203 1 98.12 300 ALA A CA 1
ATOM 2348 C C . ALA A 1 300 ? 7.41 -23.203 -20.859 1 98.12 300 ALA A C 1
ATOM 2350 O O . ALA A 1 300 ? 7.559 -21.969 -20.906 1 98.12 300 ALA A O 1
ATOM 2351 N N . SER A 1 301 ? 8.32 -24.031 -21.391 1 98.38 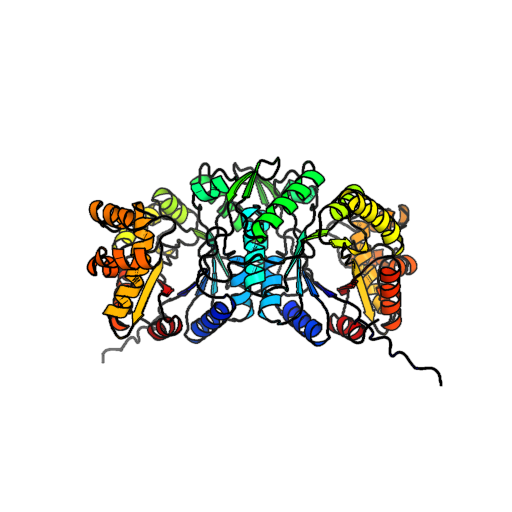301 SER A N 1
ATOM 2352 C CA . SER A 1 301 ? 9.609 -23.578 -21.906 1 98.38 301 SER A CA 1
ATOM 2353 C C . SER A 1 301 ? 9.891 -24.172 -23.281 1 98.38 301 SER A C 1
ATOM 2355 O O . SER A 1 301 ? 9.703 -25.359 -23.5 1 98.38 301 SER A O 1
ATOM 2357 N N . GLY A 1 302 ? 10.297 -23.375 -24.203 1 98.25 302 GLY A N 1
ATOM 2358 C CA . GLY A 1 302 ? 10.602 -23.797 -25.547 1 98.25 302 GLY A CA 1
ATOM 2359 C C . GLY A 1 302 ? 10.219 -22.766 -26.594 1 98.25 302 GLY A C 1
ATOM 2360 O O . GLY A 1 302 ? 10.328 -21.562 -26.359 1 98.25 302 GLY A O 1
ATOM 2361 N N . THR A 1 303 ? 9.898 -23.266 -27.781 1 98.06 303 THR A N 1
ATOM 2362 C CA . THR A 1 303 ? 9.414 -22.422 -28.875 1 98.06 303 THR A CA 1
ATOM 2363 C C . THR A 1 303 ? 8.016 -21.906 -28.562 1 98.06 303 THR A C 1
ATOM 2365 O O . THR A 1 303 ? 7.34 -22.406 -27.672 1 98.06 303 THR A O 1
ATOM 2368 N N . PRO A 1 304 ? 7.578 -20.875 -29.312 1 98.06 304 PRO A N 1
ATOM 2369 C CA . PRO A 1 304 ? 6.223 -20.359 -29.094 1 98.06 304 PRO A CA 1
ATOM 2370 C C . PRO A 1 304 ? 5.156 -21.453 -29.188 1 98.06 304 PRO A C 1
ATOM 2372 O O . PRO A 1 304 ? 4.242 -21.484 -28.359 1 98.06 304 PRO A O 1
ATOM 2375 N N . ALA A 1 305 ? 5.305 -22.344 -30.125 1 97.94 305 ALA A N 1
ATOM 2376 C CA . ALA A 1 305 ? 4.328 -23.422 -30.266 1 97.94 305 ALA A CA 1
ATOM 2377 C C . ALA A 1 305 ? 4.359 -24.359 -29.047 1 97.94 305 ALA A C 1
ATOM 2379 O O . ALA A 1 305 ? 3.312 -24.812 -28.594 1 97.94 305 ALA A O 1
ATOM 2380 N N . GLU A 1 306 ? 5.52 -24.594 -28.5 1 97.94 306 GLU A N 1
ATOM 2381 C CA . GLU A 1 306 ? 5.68 -25.516 -27.375 1 97.94 306 GLU A CA 1
ATOM 2382 C C . GLU A 1 306 ? 5.094 -24.938 -26.094 1 97.94 306 GLU A C 1
ATOM 2384 O O . GLU A 1 306 ? 4.457 -25.641 -25.328 1 97.94 306 GLU A O 1
ATOM 2389 N N . VAL A 1 307 ? 5.371 -23.672 -25.891 1 98.5 307 VAL A N 1
ATOM 2390 C CA . VAL A 1 307 ? 4.871 -23.062 -24.656 1 98.5 307 VAL A CA 1
ATOM 2391 C C . VAL A 1 307 ? 3.348 -22.984 -24.703 1 98.5 307 VAL A C 1
ATOM 2393 O O . VAL A 1 307 ? 2.678 -23.172 -23.688 1 98.5 307 VAL A O 1
ATOM 2396 N N . LYS A 1 308 ? 2.764 -22.688 -25.859 1 98.31 308 LYS A N 1
ATOM 2397 C CA . LYS A 1 308 ? 1.312 -22.672 -26.016 1 98.31 308 LYS A CA 1
ATOM 2398 C C . LYS A 1 308 ? 0.72 -24.062 -25.719 1 98.31 308 LYS A C 1
ATOM 2400 O O . LYS A 1 308 ? -0.3 -24.172 -25.047 1 98.31 308 LYS A O 1
ATOM 2405 N N . ALA A 1 309 ? 1.361 -25.031 -26.266 1 98.25 309 ALA A N 1
ATOM 2406 C CA . ALA A 1 309 ? 0.904 -26.391 -26.047 1 98.25 309 ALA A CA 1
ATOM 2407 C C . ALA A 1 309 ? 0.925 -26.734 -24.562 1 98.25 309 ALA A C 1
ATOM 2409 O O . ALA A 1 309 ? -0.001 -27.375 -24.047 1 98.25 309 ALA A O 1
ATOM 2410 N N . LYS A 1 310 ? 2.004 -26.406 -23.875 1 98.19 310 LYS A N 1
A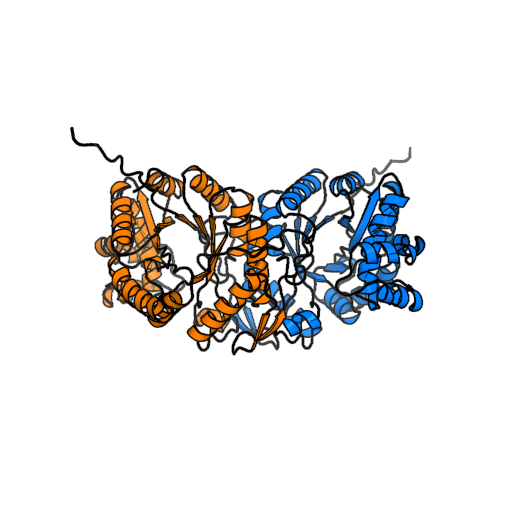TOM 2411 C CA . LYS A 1 310 ? 2.119 -26.688 -22.438 1 98.19 310 LYS A CA 1
ATOM 2412 C C . LYS A 1 310 ? 1.028 -25.969 -21.656 1 98.19 310 LYS A C 1
ATOM 2414 O O . LYS A 1 310 ? 0.435 -26.547 -20.734 1 98.19 310 LYS A O 1
ATOM 2419 N N . VAL A 1 311 ? 0.786 -24.719 -21.938 1 98.25 311 VAL A N 1
ATOM 2420 C CA . VAL A 1 311 ? -0.254 -23.938 -21.281 1 98.25 311 VAL A CA 1
ATOM 2421 C C . VAL A 1 311 ? -1.606 -24.625 -21.453 1 98.25 311 VAL A C 1
ATOM 2423 O O . VAL A 1 311 ? -2.393 -24.703 -20.5 1 98.25 311 VAL A O 1
ATOM 2426 N N . ARG A 1 312 ? -1.898 -25.156 -22.672 1 98.06 312 ARG A N 1
ATOM 2427 C CA . ARG A 1 312 ? -3.145 -25.875 -22.922 1 98.06 312 ARG A CA 1
ATOM 2428 C C . ARG A 1 312 ? -3.268 -27.109 -22.031 1 98.06 312 ARG A C 1
ATOM 2430 O O . ARG A 1 312 ? -4.371 -27.469 -21.625 1 98.06 312 ARG A O 1
ATOM 2437 N N . GLU A 1 313 ? -2.141 -27.688 -21.75 1 98.06 313 GLU A N 1
ATOM 2438 C CA . GLU A 1 313 ? -2.17 -28.844 -20.844 1 98.06 313 GLU A CA 1
ATOM 2439 C C . GLU A 1 313 ? -2.658 -28.438 -19.453 1 98.06 313 GLU A C 1
ATOM 2441 O O . GLU A 1 313 ? -3.436 -29.156 -18.828 1 98.06 313 GLU A O 1
ATOM 2446 N N . TYR A 1 314 ? -2.162 -27.312 -18.938 1 97.62 314 TYR A N 1
ATOM 2447 C CA . TYR A 1 314 ? -2.607 -26.844 -17.625 1 97.62 314 TYR A CA 1
ATOM 2448 C C . TYR A 1 314 ? -4.105 -26.547 -17.625 1 97.62 314 TYR A C 1
ATOM 2450 O O . TYR A 1 314 ? -4.809 -26.891 -16.672 1 97.62 314 TYR A O 1
ATOM 2458 N N . LEU A 1 315 ? -4.605 -25.969 -18.703 1 97.62 315 LEU A N 1
ATOM 2459 C CA . LEU A 1 315 ? -6.031 -25.688 -18.828 1 97.62 315 LEU A CA 1
ATOM 2460 C C . LEU A 1 315 ? -6.844 -26.984 -18.859 1 97.62 315 LEU A C 1
ATOM 2462 O O . LEU A 1 315 ? -7.895 -27.078 -18.219 1 97.62 315 LEU A O 1
ATOM 2466 N N . ALA A 1 316 ? -6.332 -27.922 -19.594 1 97.5 316 ALA A N 1
ATOM 2467 C CA . ALA A 1 316 ? -7.016 -29.219 -19.703 1 97.5 316 ALA A CA 1
ATOM 2468 C C . ALA A 1 316 ? -7.105 -29.906 -18.359 1 97.5 316 ALA A C 1
ATOM 2470 O O . ALA A 1 316 ? -7.961 -30.766 -18.156 1 97.5 316 ALA A O 1
ATOM 2471 N N . ASN A 1 317 ? -6.203 -29.5 -17.484 1 96.94 317 ASN A N 1
ATOM 2472 C CA . ASN A 1 317 ? -6.18 -30.109 -16.156 1 96.94 317 ASN A CA 1
ATOM 2473 C C . ASN A 1 317 ? -6.836 -29.203 -15.117 1 96.94 317 ASN A C 1
ATOM 2475 O O . ASN A 1 317 ? -6.617 -29.375 -13.914 1 96.94 317 ASN A O 1
ATOM 2479 N N . GLY A 1 318 ? -7.574 -28.188 -15.484 1 96.88 318 GLY A N 1
ATOM 2480 C CA . GLY A 1 318 ? -8.453 -27.531 -14.531 1 96.88 318 GLY A CA 1
ATOM 2481 C C . GLY A 1 318 ? -8.164 -26.047 -14.367 1 96.88 318 GLY A C 1
ATOM 2482 O O . GLY A 1 318 ? -8.977 -25.312 -13.82 1 96.88 318 GLY A O 1
ATOM 2483 N N . ALA A 1 319 ? -6.957 -25.562 -14.805 1 97.69 319 ALA A N 1
ATOM 2484 C CA . ALA A 1 319 ? -6.676 -24.125 -14.742 1 97.69 319 ALA A CA 1
ATOM 2485 C C . ALA A 1 319 ? -7.645 -23.344 -15.617 1 97.69 319 ALA A C 1
ATOM 2487 O O . ALA A 1 319 ? -8.078 -23.828 -16.656 1 97.69 319 ALA A O 1
ATOM 2488 N N . THR A 1 320 ? -8.039 -22.141 -15.148 1 98.06 320 THR A N 1
ATOM 2489 C CA . THR A 1 320 ? -9 -21.344 -15.922 1 98.06 320 THR A CA 1
ATOM 2490 C C . THR A 1 320 ? -8.305 -20.188 -16.625 1 98.06 320 THR A C 1
ATOM 2492 O O . THR A 1 320 ? -8.805 -19.672 -17.625 1 98.06 320 THR A O 1
ATOM 2495 N N . CYS A 1 321 ? -7.172 -19.719 -16.125 1 98.44 321 CYS A N 1
ATOM 2496 C CA . CYS A 1 321 ? -6.422 -18.594 -16.688 1 98.44 321 CYS A CA 1
ATOM 2497 C C . CYS A 1 321 ? -4.926 -18.766 -16.422 1 98.44 321 CYS A C 1
ATOM 2499 O O . CYS A 1 321 ? -4.488 -18.734 -15.273 1 98.44 321 CYS A O 1
ATOM 2501 N N . PRO A 1 322 ? -4.125 -18.953 -17.5 1 98.56 322 PRO A N 1
ATOM 2502 C CA . PRO A 1 322 ? -2.676 -18.938 -17.266 1 98.56 322 PRO A CA 1
ATOM 2503 C C . PRO A 1 322 ? -2.15 -17.578 -16.844 1 98.56 322 PRO A C 1
ATOM 2505 O O . PRO A 1 322 ? -2.432 -16.562 -17.5 1 98.56 322 PRO A O 1
ATOM 2508 N N . ILE A 1 323 ? -1.502 -17.516 -15.711 1 98.75 323 ILE A N 1
ATOM 2509 C CA . ILE A 1 323 ? -0.729 -16.359 -15.273 1 98.75 323 ILE A CA 1
ATOM 2510 C C . ILE A 1 323 ? 0.743 -16.562 -15.625 1 98.75 323 ILE A C 1
ATOM 2512 O O . ILE A 1 323 ? 1.465 -17.266 -14.914 1 98.75 323 ILE A O 1
ATOM 2516 N N . LEU A 1 324 ? 1.195 -15.914 -16.656 1 98.69 324 LEU A N 1
ATOM 2517 C CA . LEU A 1 324 ? 2.5 -16.219 -17.234 1 98.69 324 LEU A CA 1
ATOM 2518 C C . LEU A 1 324 ? 3.605 -15.453 -16.516 1 98.69 324 LEU A C 1
ATOM 2520 O O . LEU A 1 324 ? 3.615 -14.219 -16.516 1 98.69 324 LEU A O 1
ATOM 2524 N N . TYR A 1 325 ? 4.488 -16.203 -15.875 1 97.56 325 TYR A N 1
ATOM 2525 C CA . TYR A 1 325 ? 5.719 -15.703 -15.273 1 97.56 325 TYR A CA 1
ATOM 2526 C C . TYR A 1 325 ? 6.852 -15.68 -16.281 1 97.56 325 TYR A C 1
ATOM 2528 O O . TYR A 1 325 ? 7.426 -16.719 -16.609 1 97.56 325 TYR A O 1
ATOM 2536 N N . PRO A 1 326 ? 7.223 -14.531 -16.719 1 97.69 326 PRO A N 1
ATOM 2537 C CA . PRO A 1 326 ? 8.164 -14.469 -17.844 1 97.69 326 PRO A CA 1
ATOM 2538 C C . PRO A 1 326 ? 9.609 -14.711 -17.422 1 97.69 326 PRO A C 1
ATOM 2540 O O . PRO A 1 326 ? 10.078 -14.117 -16.438 1 97.69 326 PRO A O 1
ATOM 2543 N N . LEU A 1 327 ? 10.172 -15.641 -18.172 1 95.44 327 LEU A N 1
ATOM 2544 C CA . LEU A 1 327 ? 11.625 -15.773 -18.125 1 95.44 327 LEU A CA 1
ATOM 2545 C C . LEU A 1 327 ? 12.258 -15.305 -19.438 1 95.44 327 LEU A C 1
ATOM 2547 O O . LEU A 1 327 ? 11.812 -15.695 -20.516 1 95.44 327 LEU A O 1
ATOM 2551 N N . GLY A 1 328 ? 13.086 -14.32 -19.406 1 92.25 328 GLY A N 1
ATOM 2552 C CA . GLY A 1 328 ? 13.703 -13.766 -20.594 1 92.25 328 GLY A CA 1
ATOM 2553 C C . GLY A 1 328 ? 13 -12.516 -21.109 1 92.25 328 GLY A C 1
ATOM 2554 O O . GLY A 1 328 ? 12.758 -11.578 -20.344 1 92.25 328 GLY A O 1
ATOM 2555 N N . ASP A 1 329 ? 12.68 -12.555 -22.469 1 95.69 329 ASP A N 1
ATOM 2556 C CA . ASP A 1 329 ? 12.062 -11.398 -23.109 1 95.69 329 ASP A CA 1
ATOM 2557 C C . ASP A 1 329 ? 10.57 -11.336 -22.797 1 95.69 329 ASP A C 1
ATOM 2559 O O . ASP A 1 329 ? 9.781 -12.078 -23.391 1 95.69 329 ASP A O 1
ATOM 2563 N N . VAL A 1 330 ? 10.133 -10.398 -22 1 97.94 330 VAL A N 1
ATOM 2564 C CA . VAL A 1 330 ? 8.758 -10.281 -21.516 1 97.94 330 VAL A CA 1
ATOM 2565 C C . VAL A 1 330 ? 7.828 -9.969 -22.688 1 97.94 330 VAL A C 1
ATOM 2567 O O . VAL A 1 330 ? 6.746 -10.555 -22.797 1 97.94 330 VAL A O 1
ATOM 2570 N N . LYS A 1 331 ? 8.219 -9.086 -23.578 1 98 331 LYS A N 1
ATOM 2571 C CA . LYS A 1 331 ? 7.379 -8.703 -24.703 1 98 331 LYS A CA 1
ATOM 2572 C C . LYS A 1 331 ? 7.191 -9.859 -25.672 1 98 331 LYS A C 1
ATOM 2574 O O . LYS A 1 331 ? 6.113 -10.039 -26.25 1 98 331 LYS A O 1
ATOM 2579 N N . MET A 1 332 ? 8.289 -10.617 -25.859 1 97.75 332 MET A N 1
ATOM 2580 C CA . MET A 1 332 ? 8.156 -11.797 -26.703 1 97.75 332 MET A CA 1
ATOM 2581 C C . MET A 1 332 ? 7.113 -12.758 -26.141 1 97.75 332 MET A C 1
ATOM 2583 O O . MET A 1 332 ? 6.324 -13.328 -26.891 1 97.75 332 MET A O 1
ATOM 2587 N N . MET A 1 333 ? 7.164 -12.977 -24.844 1 98.38 333 MET A N 1
ATOM 2588 C CA . MET A 1 333 ? 6.176 -13.844 -24.219 1 98.38 333 MET A CA 1
ATOM 2589 C C . MET A 1 333 ? 4.766 -13.297 -24.406 1 98.38 333 MET A C 1
ATOM 2591 O O . MET A 1 333 ? 3.857 -14.047 -24.781 1 98.38 333 MET A O 1
ATOM 2595 N N . ILE A 1 334 ? 4.574 -11.992 -24.172 1 98.75 334 ILE A N 1
ATOM 2596 C CA . ILE A 1 334 ? 3.266 -11.367 -24.328 1 98.75 334 ILE A CA 1
ATOM 2597 C C . ILE A 1 334 ? 2.791 -11.547 -25.781 1 98.75 334 ILE A C 1
ATOM 2599 O O . ILE A 1 334 ? 1.649 -11.945 -26.016 1 98.75 334 ILE A O 1
ATOM 2603 N N . ASP A 1 335 ? 3.691 -11.305 -26.766 1 98.5 335 ASP A N 1
ATOM 2604 C CA . ASP A 1 335 ? 3.344 -11.43 -28.172 1 98.5 335 ASP A CA 1
ATOM 2605 C C . ASP A 1 335 ? 2.973 -12.867 -28.516 1 98.5 335 ASP A C 1
ATOM 2607 O O . ASP A 1 335 ? 2.1 -13.102 -29.359 1 98.5 335 ASP A O 1
ATOM 2611 N N . THR A 1 336 ? 3.699 -13.781 -27.938 1 98.25 336 THR A N 1
ATOM 2612 C CA . THR A 1 336 ? 3.457 -15.195 -28.203 1 98.25 336 THR A CA 1
ATOM 2613 C C . THR A 1 336 ? 2.01 -15.562 -27.891 1 98.25 336 THR A C 1
ATOM 2615 O O . THR A 1 336 ? 1.408 -16.391 -28.578 1 98.25 336 THR A O 1
ATOM 2618 N N . PHE A 1 337 ? 1.422 -14.922 -26.891 1 98.06 337 PHE A N 1
ATOM 2619 C CA . PHE A 1 337 ? 0.099 -15.328 -26.422 1 98.06 337 PHE A CA 1
ATOM 2620 C C . PHE A 1 337 ? -0.954 -14.305 -26.844 1 98.06 337 PHE A C 1
ATOM 2622 O O . PHE A 1 337 ? -2.131 -14.445 -26.5 1 98.06 337 PHE A O 1
ATOM 2629 N N . ALA A 1 338 ? -0.543 -13.266 -27.578 1 96 338 ALA A N 1
ATOM 2630 C CA . ALA A 1 338 ? -1.436 -12.172 -27.953 1 96 338 ALA A CA 1
ATOM 2631 C C . ALA A 1 338 ? -2.584 -12.68 -28.828 1 96 338 ALA A C 1
ATOM 2633 O O . ALA A 1 338 ? -3.691 -12.133 -28.781 1 96 338 ALA A O 1
ATOM 2634 N N . ASP A 1 339 ? -2.318 -13.688 -29.641 1 92.69 339 ASP A N 1
ATOM 2635 C CA . ASP A 1 339 ? -3.328 -14.203 -30.562 1 92.69 339 ASP A CA 1
ATOM 2636 C C . ASP A 1 339 ? -3.977 -15.469 -30 1 92.69 339 ASP A C 1
ATOM 2638 O O . ASP A 1 339 ? -4.676 -16.188 -30.734 1 92.69 339 ASP A O 1
ATOM 2642 N N . GLY A 1 340 ? -3.66 -15.734 -28.734 1 90.75 340 GLY A N 1
ATOM 2643 C CA . GLY A 1 340 ? -4.281 -16.891 -28.094 1 90.75 340 GLY A CA 1
ATOM 2644 C C . GLY A 1 340 ? -3.373 -18.094 -28.047 1 90.75 340 GLY A C 1
ATOM 2645 O O . GLY A 1 340 ? -2.168 -17.984 -28.281 1 90.75 340 GLY A O 1
ATOM 2646 N N . TYR A 1 341 ? -3.877 -19.156 -27.5 1 90.75 341 TYR A N 1
ATOM 2647 C CA . TYR A 1 341 ? -3.156 -20.422 -27.391 1 90.75 341 TYR A CA 1
ATOM 2648 C C . TYR A 1 341 ? -4.113 -21.594 -27.484 1 90.75 341 TYR A C 1
ATOM 2650 O O . TYR A 1 341 ? -5.328 -21.438 -27.391 1 90.75 341 TYR A O 1
ATOM 2658 N N . MET B 1 1 ? 29.625 53.031 -5.688 1 27.7 1 MET B N 1
ATOM 2659 C CA . MET B 1 1 ? 29.172 52.125 -6.73 1 27.7 1 MET B CA 1
ATOM 2660 C C . MET B 1 1 ? 28.656 50.812 -6.129 1 27.7 1 MET B C 1
ATOM 2662 O O . MET B 1 1 ? 29.438 50.031 -5.555 1 27.7 1 MET B O 1
ATOM 2666 N N . SER B 1 2 ? 27.469 50.75 -5.438 1 27.22 2 SER B N 1
ATOM 2667 C CA . SER B 1 2 ? 26.828 49.844 -4.473 1 27.22 2 SER B CA 1
ATOM 2668 C C . SER B 1 2 ? 26.547 48.469 -5.078 1 27.22 2 SER B C 1
ATOM 2670 O O . SER B 1 2 ? 25.938 48.375 -6.145 1 27.22 2 SER B O 1
ATOM 2672 N N . ASN B 1 3 ? 27.547 47.562 -5.086 1 28.44 3 ASN B N 1
ATOM 2673 C CA . ASN B 1 3 ? 27.516 46.188 -5.621 1 28.44 3 ASN B CA 1
ATOM 2674 C C . ASN B 1 3 ? 26.219 45.469 -5.254 1 28.44 3 ASN B C 1
ATOM 2676 O O . ASN B 1 3 ? 25.922 45.312 -4.07 1 28.44 3 ASN B O 1
ATOM 2680 N N . GLY B 1 4 ? 25.172 45.562 -6.039 1 29.19 4 GLY B N 1
ATOM 2681 C CA . GLY B 1 4 ? 23.875 44.906 -5.949 1 29.19 4 GLY B CA 1
ATOM 2682 C C . GLY B 1 4 ? 23.953 43.406 -5.754 1 29.19 4 GLY B C 1
ATOM 2683 O O . GLY B 1 4 ? 24.328 42.688 -6.676 1 29.19 4 GLY B O 1
ATOM 2684 N N . GLN B 1 5 ? 24.562 42.875 -4.609 1 31.17 5 GLN B N 1
ATOM 2685 C CA . GLN B 1 5 ? 24.547 41.438 -4.238 1 31.17 5 GLN B CA 1
ATOM 2686 C C . GLN B 1 5 ? 23.234 40.781 -4.621 1 31.17 5 GLN B C 1
ATOM 2688 O O . GLN B 1 5 ? 22.172 41.188 -4.113 1 31.17 5 GLN B O 1
ATOM 2693 N N . GLY B 1 6 ? 22.969 40.562 -5.871 1 32.88 6 GLY B N 1
ATOM 2694 C CA . GLY B 1 6 ? 21.875 39.75 -6.367 1 32.88 6 GLY B CA 1
ATOM 2695 C C . GLY B 1 6 ? 21.594 38.531 -5.488 1 32.88 6 GLY B C 1
ATOM 2696 O O . GLY B 1 6 ? 22.453 37.688 -5.297 1 32.88 6 GLY B O 1
ATOM 2697 N N . THR B 1 7 ? 20.922 38.719 -4.305 1 35.72 7 THR B N 1
ATOM 2698 C CA . THR B 1 7 ? 20.578 37.688 -3.34 1 35.72 7 THR B CA 1
ATOM 2699 C C . THR B 1 7 ? 20.203 36.375 -4.051 1 35.72 7 THR B C 1
ATOM 2701 O O . THR B 1 7 ? 19.359 36.375 -4.949 1 35.72 7 THR B O 1
ATOM 2704 N N . ASP B 1 8 ? 21 35.469 -4.543 1 39.81 8 ASP B N 1
ATOM 2705 C CA . ASP B 1 8 ? 20.859 34.156 -5.121 1 39.81 8 ASP B CA 1
ATOM 2706 C C . ASP B 1 8 ? 19.609 33.438 -4.605 1 39.81 8 ASP B C 1
ATOM 2708 O O . ASP B 1 8 ? 19.547 33.062 -3.438 1 39.81 8 ASP B O 1
ATOM 2712 N N . GLY B 1 9 ? 18.266 33.906 -4.57 1 39.25 9 GLY B N 1
ATOM 2713 C CA . GLY B 1 9 ? 16.938 33.719 -4.004 1 39.25 9 GLY B CA 1
ATOM 2714 C C . GLY B 1 9 ? 16.5 32.281 -3.973 1 39.25 9 GLY B C 1
ATOM 2715 O O . GLY B 1 9 ? 16.078 31.719 -4.992 1 39.25 9 GLY B O 1
ATOM 2716 N N . ALA B 1 10 ? 17.031 31.312 -3.195 1 53.28 10 ALA B N 1
ATOM 2717 C CA . ALA B 1 10 ? 16.578 29.953 -2.896 1 53.28 10 ALA B CA 1
ATOM 2718 C C . ALA B 1 10 ? 15.062 29.859 -2.973 1 53.28 10 ALA B C 1
ATOM 2720 O O . ALA B 1 10 ? 14.344 30.625 -2.33 1 53.28 10 ALA B O 1
ATOM 2721 N N . ARG B 1 11 ? 14.469 29.281 -4.078 1 64.81 11 ARG B N 1
ATOM 2722 C CA . ARG B 1 11 ? 13.039 29.094 -4.336 1 64.81 11 ARG B CA 1
ATOM 2723 C C . ARG B 1 11 ? 12.305 28.688 -3.068 1 64.81 11 ARG B C 1
ATOM 2725 O O . ARG B 1 11 ? 12.781 27.844 -2.307 1 64.81 11 ARG B O 1
ATOM 2732 N N . GLN B 1 12 ? 11.258 29.438 -2.705 1 88.88 12 GLN B N 1
ATOM 2733 C CA . GLN B 1 12 ? 10.352 29.156 -1.596 1 88.88 12 GLN B CA 1
ATOM 2734 C C . GLN B 1 12 ? 9.719 27.766 -1.731 1 88.88 12 GLN B C 1
ATOM 2736 O O . GLN B 1 12 ? 9.32 27.375 -2.824 1 88.88 12 GLN B O 1
ATOM 2741 N N . ARG B 1 13 ? 9.977 27 -0.734 1 97.31 13 ARG B N 1
ATOM 2742 C CA . ARG B 1 13 ? 9.398 25.656 -0.728 1 97.31 13 ARG B CA 1
ATOM 2743 C C . ARG B 1 13 ? 7.887 25.719 -0.547 1 97.31 13 ARG B C 1
ATOM 2745 O O . ARG B 1 13 ? 7.379 26.5 0.248 1 97.31 13 ARG B O 1
ATOM 2752 N N . VAL B 1 14 ? 7.141 24.984 -1.347 1 98.62 14 VAL B N 1
ATOM 2753 C CA . VAL B 1 14 ? 5.695 24.828 -1.222 1 98.62 14 VAL B CA 1
ATOM 2754 C C . VAL B 1 14 ? 5.277 23.438 -1.681 1 98.62 14 VAL B C 1
ATOM 2756 O O . VAL B 1 14 ? 5.887 22.875 -2.59 1 98.62 14 VAL B O 1
ATOM 2759 N N . ALA B 1 15 ? 4.32 22.844 -0.998 1 98.81 15 ALA B N 1
ATOM 2760 C CA . ALA B 1 15 ? 3.857 21.5 -1.309 1 98.81 15 ALA B CA 1
ATOM 2761 C C . ALA B 1 15 ? 2.334 21.438 -1.333 1 98.81 15 ALA B C 1
ATOM 2763 O O . ALA B 1 15 ? 1.658 22.359 -0.879 1 98.81 15 ALA B O 1
ATOM 2764 N N . LEU B 1 16 ? 1.854 20.438 -1.94 1 98.75 16 LEU B N 1
ATOM 2765 C CA . LEU B 1 16 ? 0.43 20.141 -2.08 1 98.75 16 LEU B CA 1
ATOM 2766 C C . LEU B 1 16 ? 0.005 19.031 -1.139 1 98.75 16 LEU B C 1
ATOM 2768 O O . LEU B 1 16 ? 0.728 18.031 -0.974 1 98.75 16 LEU B O 1
ATOM 2772 N N . TYR B 1 17 ? -1.119 19.203 -0.54 1 98.19 17 TYR B N 1
ATOM 2773 C CA . TYR B 1 17 ? -1.701 18.172 0.306 1 98.19 17 TYR B CA 1
ATOM 2774 C C . TYR B 1 17 ? -2.984 17.625 -0.306 1 98.19 17 TYR B C 1
ATOM 2776 O O . TYR B 1 17 ? -3.895 18.375 -0.642 1 98.19 17 TYR B O 1
ATOM 2784 N N . LEU B 1 18 ? -3.027 16.281 -0.393 1 97.12 18 LEU B N 1
ATOM 2785 C CA . LEU B 1 18 ? -4.238 15.625 -0.885 1 97.12 18 LEU B CA 1
ATOM 2786 C C . LEU B 1 18 ? -4.746 14.594 0.116 1 97.12 18 LEU B C 1
ATOM 2788 O O . LEU B 1 18 ? -3.951 13.93 0.785 1 97.12 18 LEU B O 1
ATOM 2792 N N . GLN B 1 19 ? -5.996 14.5 0.252 1 93 19 GLN B N 1
ATOM 2793 C CA . GLN B 1 19 ? -6.645 13.539 1.136 1 93 19 GLN B CA 1
ATOM 2794 C C . GLN B 1 19 ? -7.578 12.617 0.355 1 93 19 GLN B C 1
ATOM 2796 O O . GLN B 1 19 ? -7.172 12 -0.632 1 93 19 GLN B O 1
ATOM 2801 N N . ASP B 1 20 ? -8.789 12.43 0.833 1 91.25 20 ASP B N 1
ATOM 2802 C CA . ASP B 1 20 ? -9.711 11.492 0.189 1 91.25 20 ASP B CA 1
ATOM 2803 C C . ASP B 1 20 ? -10.852 12.234 -0.5 1 91.25 20 ASP B C 1
ATOM 2805 O O . ASP B 1 20 ? -11.812 11.617 -0.958 1 91.25 20 ASP B O 1
ATOM 2809 N N . LYS B 1 21 ? -10.75 13.562 -0.562 1 88.31 21 LYS B N 1
ATOM 2810 C CA . LYS B 1 21 ? -11.805 14.375 -1.158 1 88.31 21 LYS B CA 1
ATOM 2811 C C . LYS B 1 21 ? -11.805 14.25 -2.68 1 88.31 21 LYS B C 1
ATOM 2813 O O . LYS B 1 21 ? -12.859 14.336 -3.316 1 88.31 21 LYS B O 1
ATOM 2818 N N . HIS B 1 22 ? -10.688 14.008 -3.229 1 90.31 22 HIS B N 1
ATOM 2819 C CA . HIS B 1 22 ? -10.547 13.977 -4.68 1 90.31 22 HIS B CA 1
ATOM 2820 C C . HIS B 1 22 ? -10.359 12.547 -5.184 1 90.31 22 HIS B C 1
ATOM 2822 O O . HIS B 1 22 ? -9.641 11.758 -4.566 1 90.31 22 HIS B O 1
ATOM 2828 N N . PRO B 1 23 ? -11.07 12.297 -6.359 1 95.12 23 PRO B N 1
ATOM 2829 C CA . PRO B 1 23 ? -10.688 11.047 -7.016 1 95.12 23 PRO B CA 1
ATOM 2830 C C . PRO B 1 23 ? -9.188 10.938 -7.258 1 95.12 23 PRO B C 1
ATOM 2832 O O . PRO B 1 23 ? -8.531 11.938 -7.562 1 95.12 23 PRO B O 1
ATOM 2835 N N . ILE B 1 24 ? -8.656 9.805 -7.152 1 97.69 24 ILE B N 1
ATOM 2836 C CA . ILE B 1 24 ? -7.215 9.594 -7.234 1 97.69 24 ILE B CA 1
ATOM 2837 C C . ILE B 1 24 ? -6.703 10.078 -8.586 1 97.69 24 ILE B C 1
ATOM 2839 O O . ILE B 1 24 ? -5.641 10.703 -8.672 1 97.69 24 ILE B O 1
ATOM 2843 N N . ARG B 1 25 ? -7.453 9.859 -9.648 1 97.94 25 ARG B N 1
ATOM 2844 C CA . ARG B 1 25 ? -7.016 10.266 -10.977 1 97.94 25 ARG B CA 1
ATOM 2845 C C . ARG B 1 25 ? -6.957 11.789 -11.086 1 97.94 25 ARG B C 1
ATOM 2847 O O . ARG B 1 25 ? -6.098 12.328 -11.789 1 97.94 25 ARG B O 1
ATOM 2854 N N . ASP B 1 26 ? -7.934 12.492 -10.422 1 98.06 26 ASP B N 1
ATOM 2855 C CA . ASP B 1 26 ? -7.805 13.945 -10.328 1 98.06 26 ASP B CA 1
ATOM 2856 C C . ASP B 1 26 ? -6.551 14.336 -9.555 1 98.06 26 ASP B C 1
ATOM 2858 O O . ASP B 1 26 ? -5.855 15.281 -9.922 1 98.06 26 ASP B O 1
ATOM 2862 N N . GLY B 1 27 ? -6.293 13.602 -8.484 1 98.44 27 GLY B N 1
ATOM 2863 C CA . GLY B 1 27 ? -5.07 13.828 -7.73 1 98.44 27 GLY B CA 1
ATOM 2864 C C . GLY B 1 27 ? -3.814 13.68 -8.57 1 98.44 27 GLY B C 1
ATOM 2865 O O . GLY B 1 27 ? -2.871 14.461 -8.422 1 98.44 27 GLY B O 1
ATOM 2866 N N . MET B 1 28 ? -3.803 12.68 -9.445 1 98.81 28 MET B N 1
ATOM 2867 C CA . MET B 1 28 ? -2.684 12.492 -10.367 1 98.81 28 MET B CA 1
ATOM 2868 C C . MET B 1 28 ? -2.48 13.734 -11.234 1 98.81 28 MET B C 1
ATOM 2870 O O . MET B 1 28 ? -1.348 14.18 -11.422 1 98.81 28 MET B O 1
ATOM 2874 N N . GLU B 1 29 ? -3.572 14.273 -11.727 1 98.69 29 GLU B N 1
ATOM 2875 C CA . GLU B 1 29 ? -3.51 15.492 -12.539 1 98.69 29 GLU B CA 1
ATOM 2876 C C . GLU B 1 29 ? -3.012 16.672 -11.719 1 98.69 29 GLU B C 1
ATOM 2878 O O . GLU B 1 29 ? -2.207 17.484 -12.195 1 98.69 29 GLU B O 1
ATOM 2883 N N . TYR B 1 30 ? -3.498 16.766 -10.477 1 98.81 30 TYR B N 1
ATOM 2884 C CA . TYR B 1 30 ? -3.059 17.859 -9.602 1 98.81 30 TYR B CA 1
ATOM 2885 C C . TYR B 1 30 ? -1.57 17.734 -9.297 1 98.81 30 TYR B C 1
ATOM 2887 O O . TYR B 1 30 ? -0.86 18.734 -9.234 1 98.81 30 TYR B O 1
ATOM 2895 N N . ALA B 1 31 ? -1.096 16.5 -9.07 1 98.81 31 ALA B N 1
ATOM 2896 C CA . ALA B 1 31 ? 0.322 16.281 -8.797 1 98.81 31 ALA B CA 1
ATOM 2897 C C . ALA B 1 31 ? 1.184 16.719 -9.969 1 98.81 31 ALA B C 1
ATOM 2899 O O . ALA B 1 31 ? 2.199 17.391 -9.781 1 98.81 31 ALA B O 1
ATOM 2900 N N . ARG B 1 32 ? 0.782 16.391 -11.195 1 98.88 32 ARG B N 1
ATOM 2901 C CA . ARG B 1 32 ? 1.503 16.812 -12.391 1 98.88 32 ARG B CA 1
ATOM 2902 C C . ARG B 1 32 ? 1.479 18.328 -12.523 1 98.88 32 ARG B C 1
ATOM 2904 O O . ARG B 1 32 ? 2.492 18.953 -12.875 1 98.88 32 ARG B O 1
ATOM 2911 N N . TYR B 1 33 ? 0.285 18.906 -12.281 1 98.81 33 TYR B N 1
ATOM 2912 C CA . TYR B 1 33 ? 0.11 20.359 -12.375 1 98.81 33 TYR B CA 1
ATOM 2913 C C . TYR B 1 33 ? 1.008 21.078 -11.375 1 98.81 33 TYR B C 1
ATOM 2915 O O . TYR B 1 33 ? 1.683 22.047 -11.734 1 98.81 33 TYR B O 1
ATOM 2923 N N . ALA B 1 34 ? 1.033 20.562 -10.148 1 98.81 34 ALA B N 1
ATOM 2924 C CA . ALA B 1 34 ? 1.881 21.125 -9.102 1 98.81 34 ALA B CA 1
ATOM 2925 C C . ALA B 1 34 ? 3.359 20.984 -9.453 1 98.81 34 ALA B C 1
ATOM 2927 O O . ALA B 1 34 ? 4.141 21.922 -9.273 1 98.81 34 ALA B O 1
ATOM 2928 N N . GLU B 1 35 ? 3.738 19.844 -9.969 1 98.75 35 GLU B N 1
ATOM 2929 C CA . GLU B 1 35 ? 5.117 19.609 -10.391 1 98.75 35 GLU B CA 1
ATOM 2930 C C . GLU B 1 35 ? 5.551 20.641 -11.438 1 98.75 35 GLU B C 1
ATOM 2932 O O . GLU B 1 35 ? 6.629 21.219 -11.328 1 98.75 35 GLU B O 1
ATOM 2937 N N . ALA B 1 36 ? 4.723 20.828 -12.414 1 98.5 36 ALA B N 1
ATOM 2938 C CA . ALA B 1 36 ? 5.02 21.75 -13.5 1 98.5 36 ALA B CA 1
ATOM 2939 C C . ALA B 1 36 ? 5.168 23.172 -12.977 1 98.5 36 ALA B C 1
ATOM 2941 O O . ALA B 1 36 ? 5.805 24.016 -13.617 1 98.5 36 ALA B O 1
ATOM 2942 N N . ARG B 1 37 ? 4.59 23.453 -11.836 1 98.06 37 ARG B N 1
ATOM 2943 C CA . ARG B 1 37 ? 4.609 24.812 -11.281 1 98.06 37 ARG B CA 1
ATOM 2944 C C . ARG B 1 37 ? 5.629 24.922 -10.148 1 98.06 37 ARG B C 1
ATOM 2946 O O . ARG B 1 37 ? 5.633 25.891 -9.406 1 98.06 37 ARG B O 1
ATOM 2953 N N . GLY B 1 38 ? 6.379 23.906 -9.969 1 97.38 38 GLY B N 1
ATOM 2954 C CA . GLY B 1 38 ? 7.555 24 -9.117 1 97.38 38 GLY B CA 1
ATOM 2955 C C . GLY B 1 38 ? 7.277 23.641 -7.672 1 97.38 38 GLY B C 1
ATOM 2956 O O . GLY B 1 38 ? 8.102 23.891 -6.793 1 97.38 38 GLY B O 1
ATOM 2957 N N . PHE B 1 39 ? 6.133 23.031 -7.363 1 98.62 39 PHE B N 1
ATOM 2958 C CA . PHE B 1 39 ? 5.895 22.531 -6.012 1 98.62 39 PHE B CA 1
ATOM 2959 C C . PHE B 1 39 ? 6.906 21.438 -5.652 1 98.62 39 PHE B C 1
ATOM 2961 O O . PHE B 1 39 ? 7.246 20.594 -6.484 1 98.62 39 PHE B O 1
ATOM 2968 N N . GLU B 1 40 ? 7.273 21.453 -4.434 1 98.25 40 GLU B N 1
ATOM 2969 C CA . GLU B 1 40 ? 8.344 20.562 -3.98 1 98.25 40 GLU B CA 1
ATOM 2970 C C . GLU B 1 40 ? 7.828 19.141 -3.766 1 98.25 40 GLU B C 1
ATOM 2972 O O . GLU B 1 40 ? 8.555 18.172 -3.996 1 98.25 40 GLU B O 1
ATOM 2977 N N . ALA B 1 41 ? 6.594 19.031 -3.318 1 98.88 41 ALA B N 1
ATOM 2978 C CA . ALA B 1 41 ? 6.105 17.719 -2.9 1 98.88 41 ALA B CA 1
ATOM 2979 C C . ALA B 1 41 ? 4.582 17.656 -2.959 1 98.88 41 ALA B C 1
ATOM 2981 O O . ALA B 1 41 ? 3.91 18.688 -2.955 1 98.88 41 ALA B O 1
ATOM 2982 N N . VAL B 1 42 ? 4.086 16.5 -3.088 1 98.94 42 VAL B N 1
ATOM 2983 C CA . VAL B 1 42 ? 2.686 16.172 -2.84 1 98.94 42 VAL B CA 1
ATOM 2984 C C . VAL B 1 42 ? 2.588 15.188 -1.681 1 98.94 42 VAL B C 1
ATOM 2986 O O . VAL B 1 42 ? 3.26 14.148 -1.681 1 98.94 42 VAL B O 1
ATOM 2989 N N . TRP B 1 43 ? 1.862 15.586 -0.668 1 98.75 43 TRP B N 1
ATOM 2990 C CA . TRP B 1 43 ? 1.622 14.766 0.515 1 98.75 43 TRP B CA 1
ATOM 2991 C C . TRP B 1 43 ? 0.232 14.141 0.471 1 98.75 43 TRP B C 1
ATOM 2993 O O . TRP B 1 43 ? -0.747 14.812 0.134 1 98.75 43 TRP B O 1
ATOM 3003 N N . GLN B 1 44 ? 0.147 12.852 0.775 1 98.5 44 GLN B N 1
ATOM 3004 C CA . GLN B 1 44 ? -1.119 12.125 0.774 1 98.5 44 GLN B CA 1
ATOM 3005 C C . GLN B 1 44 ? -1.48 11.648 2.178 1 98.5 44 GLN B C 1
ATOM 3007 O O . GLN B 1 44 ? -0.691 10.961 2.828 1 98.5 44 GLN B O 1
ATOM 3012 N N . ALA B 1 45 ? -2.645 12.008 2.633 1 96.25 45 ALA B N 1
ATOM 3013 C CA . ALA B 1 45 ? -3.127 11.531 3.926 1 96.25 45 ALA B CA 1
ATOM 3014 C C . ALA B 1 45 ? -3.559 10.07 3.844 1 96.25 45 ALA B C 1
ATOM 3016 O O . ALA B 1 45 ? -4.008 9.609 2.793 1 96.25 45 ALA B O 1
ATOM 3017 N N . GLU B 1 46 ? -3.32 9.344 4.914 1 95.81 46 GLU B N 1
ATOM 3018 C CA . GLU B 1 46 ? -4.031 8.094 5.145 1 95.81 46 GLU B CA 1
ATOM 3019 C C . GLU B 1 46 ? -5.238 8.305 6.059 1 95.81 46 GLU B C 1
ATOM 3021 O O . GLU B 1 46 ? -5.082 8.656 7.23 1 95.81 46 GLU B O 1
ATOM 3026 N N . SER B 1 47 ? -6.387 8.328 5.496 1 82.94 47 SER B N 1
ATOM 3027 C CA . SER B 1 47 ? -7.602 8.797 6.164 1 82.94 47 SER B CA 1
ATOM 3028 C C . SER B 1 47 ? -8.391 7.629 6.746 1 82.94 47 SER B C 1
ATOM 3030 O O . SER B 1 47 ? -8.797 6.719 6.02 1 82.94 47 SER B O 1
ATOM 3032 N N . ARG B 1 48 ? -8.68 7.664 8.07 1 82.75 48 ARG B N 1
ATOM 3033 C CA . ARG B 1 48 ? -9.586 6.746 8.758 1 82.75 48 ARG B CA 1
ATOM 3034 C C . ARG B 1 48 ? -9.492 5.344 8.164 1 82.75 48 ARG B C 1
ATOM 3036 O O . ARG B 1 48 ? -8.422 4.738 8.156 1 82.75 48 ARG B O 1
ATOM 3043 N N . LEU B 1 49 ? -10.555 4.773 7.66 1 90.81 49 LEU B N 1
ATOM 3044 C CA . LEU B 1 49 ? -10.562 3.463 7.016 1 90.81 49 LEU B CA 1
ATOM 3045 C C . LEU B 1 49 ? -10.992 3.576 5.555 1 90.81 49 LEU B C 1
ATOM 3047 O O . LEU B 1 49 ? -11.523 2.623 4.984 1 90.81 49 LEU B O 1
ATOM 3051 N N . VAL B 1 50 ? -10.625 4.777 4.961 1 88.56 50 VAL B N 1
ATOM 3052 C CA . VAL B 1 50 ? -11.156 4.945 3.611 1 88.56 50 VAL B CA 1
ATOM 3053 C C . VAL B 1 50 ? -10.008 5.09 2.617 1 88.56 50 VAL B C 1
ATOM 3055 O O . VAL B 1 50 ? -10.156 4.766 1.436 1 88.56 50 VAL B O 1
ATOM 3058 N N . ARG B 1 51 ? -8.961 5.762 3.002 1 94.31 51 ARG B N 1
ATOM 3059 C CA . ARG B 1 51 ? -7.871 5.996 2.059 1 94.31 51 ARG B CA 1
ATOM 3060 C C . ARG B 1 51 ? -6.551 5.453 2.596 1 94.31 51 ARG B C 1
ATOM 3062 O O . ARG B 1 51 ? -6.082 5.875 3.652 1 94.31 51 ARG B O 1
ATOM 3069 N N . ASP B 1 52 ? -6.086 4.453 1.88 1 97.38 52 ASP B N 1
ATOM 3070 C CA . ASP B 1 52 ? -4.688 4.043 1.989 1 97.38 52 ASP B CA 1
ATOM 3071 C C . ASP B 1 52 ? -3.768 5.047 1.3 1 97.38 52 ASP B C 1
ATOM 3073 O O . ASP B 1 52 ? -3.977 5.395 0.135 1 97.38 52 ASP B O 1
ATOM 3077 N N . ALA B 1 53 ? -2.793 5.484 1.981 1 98.56 53 ALA B N 1
ATOM 3078 C CA . ALA B 1 53 ? -1.958 6.539 1.409 1 98.56 53 ALA B CA 1
ATOM 3079 C C . ALA B 1 53 ? -1.04 5.984 0.325 1 98.56 53 ALA B C 1
ATOM 3081 O O . ALA B 1 53 ? -0.689 6.691 -0.623 1 98.56 53 ALA B O 1
ATOM 3082 N N . ILE B 1 54 ? -0.66 4.703 0.435 1 98.88 54 ILE B N 1
ATOM 3083 C CA . ILE B 1 54 ? 0.379 4.125 -0.411 1 98.88 54 ILE B CA 1
ATOM 3084 C C . ILE B 1 54 ? -0.11 4.062 -1.856 1 98.88 54 ILE B C 1
ATOM 3086 O O . ILE B 1 54 ? 0.656 4.316 -2.789 1 98.88 54 ILE B O 1
ATOM 3090 N N . VAL B 1 55 ? -1.396 3.803 -2.033 1 98.88 55 VAL B N 1
ATOM 3091 C CA . VAL B 1 55 ? -1.965 3.637 -3.367 1 98.88 55 VAL B CA 1
ATOM 3092 C C . VAL B 1 55 ? -1.875 4.953 -4.133 1 98.88 55 VAL B C 1
ATOM 3094 O O . VAL B 1 55 ? -1.239 5.023 -5.188 1 98.88 55 VAL B O 1
ATOM 3097 N N . PRO B 1 56 ? -2.402 6.074 -3.635 1 98.81 56 PRO B N 1
ATOM 3098 C CA . PRO B 1 56 ? -2.238 7.332 -4.371 1 98.81 56 PRO B CA 1
ATOM 3099 C C . PRO B 1 56 ? -0.781 7.773 -4.465 1 98.81 56 PRO B C 1
ATOM 3101 O O . PRO B 1 56 ? -0.372 8.352 -5.473 1 98.81 56 PRO B O 1
ATOM 3104 N N . MET B 1 57 ? 0.007 7.57 -3.404 1 98.94 57 MET B N 1
ATOM 3105 C CA . MET B 1 57 ? 1.423 7.914 -3.486 1 98.94 57 MET B CA 1
ATOM 3106 C C . MET B 1 57 ? 2.078 7.25 -4.691 1 98.94 57 MET B C 1
ATOM 3108 O O . MET B 1 57 ? 2.807 7.898 -5.445 1 98.94 57 MET B O 1
ATOM 3112 N N . ALA B 1 58 ? 1.786 5.934 -4.844 1 98.94 58 ALA B N 1
ATOM 3113 C CA . ALA B 1 58 ? 2.35 5.199 -5.973 1 98.94 58 ALA B CA 1
ATOM 3114 C C . ALA B 1 58 ? 1.815 5.73 -7.297 1 98.94 58 ALA B C 1
ATOM 3116 O O . ALA B 1 58 ? 2.562 5.852 -8.273 1 98.94 58 ALA B O 1
ATOM 3117 N N . ALA B 1 59 ? 0.536 6.043 -7.352 1 98.94 59 ALA B N 1
ATOM 3118 C CA . ALA B 1 59 ? -0.072 6.594 -8.562 1 98.94 59 ALA B CA 1
ATOM 3119 C C . ALA B 1 59 ? 0.558 7.934 -8.93 1 98.94 59 ALA B C 1
ATOM 3121 O O . ALA B 1 59 ? 0.896 8.172 -10.094 1 98.94 59 ALA B O 1
ATOM 3122 N N . TYR B 1 60 ? 0.743 8.836 -7.887 1 98.94 60 TYR B N 1
ATOM 3123 C CA . TYR B 1 60 ? 1.392 10.117 -8.125 1 98.94 60 TYR B CA 1
ATOM 3124 C C . TYR B 1 60 ? 2.818 9.93 -8.625 1 98.94 60 TYR B C 1
ATOM 3126 O O . TYR B 1 60 ? 3.238 10.578 -9.586 1 98.94 60 TYR B O 1
ATOM 3134 N N . ALA B 1 61 ? 3.518 9.031 -7.973 1 98.94 61 ALA B N 1
ATOM 3135 C CA . ALA B 1 61 ? 4.906 8.766 -8.344 1 98.94 61 ALA B CA 1
ATOM 3136 C C . ALA B 1 61 ? 5.004 8.234 -9.766 1 98.94 61 ALA B C 1
ATOM 3138 O O . ALA B 1 61 ? 5.934 8.57 -10.5 1 98.94 61 ALA B O 1
ATOM 3139 N N . ALA B 1 62 ? 4.055 7.441 -10.18 1 98.81 62 ALA B N 1
ATOM 3140 C CA . ALA B 1 62 ? 4.051 6.801 -11.492 1 98.81 62 ALA B CA 1
ATOM 3141 C C . ALA B 1 62 ? 3.934 7.836 -12.609 1 98.81 62 ALA B C 1
ATOM 3143 O O . ALA B 1 62 ? 4.441 7.629 -13.711 1 98.81 62 ALA B O 1
ATOM 3144 N N . VAL B 1 63 ? 3.287 9 -12.328 1 98.69 63 VAL B N 1
ATOM 3145 C CA . VAL B 1 63 ? 2.951 9.891 -13.43 1 98.69 63 VAL B CA 1
ATOM 3146 C C . VAL B 1 63 ? 3.75 11.188 -13.305 1 98.69 63 VAL B C 1
ATOM 3148 O O . VAL B 1 63 ? 3.498 12.156 -14.031 1 98.69 63 VAL B O 1
ATOM 3151 N N . THR B 1 64 ? 4.641 11.289 -12.328 1 98.81 64 THR B N 1
ATOM 3152 C CA . THR B 1 64 ? 5.496 12.453 -12.148 1 98.81 64 THR B CA 1
ATOM 3153 C C . THR B 1 64 ? 6.969 12.062 -12.211 1 98.81 64 THR B C 1
ATOM 3155 O O . THR B 1 64 ? 7.301 10.875 -12.219 1 98.81 64 THR B O 1
ATOM 3158 N N . GLU B 1 65 ? 7.855 13.07 -12.203 1 98.38 65 GLU B N 1
ATOM 3159 C CA . GLU B 1 65 ? 9.266 12.781 -12.43 1 98.38 65 GLU B CA 1
ATOM 3160 C C . GLU B 1 65 ? 10.148 13.445 -11.375 1 98.38 65 GLU B C 1
ATOM 3162 O O . GLU B 1 65 ? 11.258 12.984 -11.102 1 98.38 65 GLU B O 1
ATOM 3167 N N . ARG B 1 66 ? 9.656 14.555 -10.781 1 98.62 66 ARG B N 1
ATOM 3168 C CA . ARG B 1 66 ? 10.555 15.359 -9.961 1 98.62 66 ARG B CA 1
ATOM 3169 C C . ARG B 1 66 ? 9.961 15.609 -8.578 1 98.62 66 ARG B C 1
ATOM 3171 O O . ARG B 1 66 ? 10.672 15.594 -7.574 1 98.62 66 ARG B O 1
ATOM 3178 N N . ILE B 1 67 ? 8.633 15.859 -8.555 1 98.88 67 ILE B N 1
ATOM 3179 C CA . ILE B 1 67 ? 7.977 16.234 -7.305 1 98.88 67 ILE B CA 1
ATOM 3180 C C . ILE B 1 67 ? 8.148 15.109 -6.277 1 98.88 67 ILE B C 1
ATOM 3182 O O . ILE B 1 67 ? 8.07 13.93 -6.625 1 98.88 67 ILE B O 1
ATOM 3186 N N . LYS B 1 68 ? 8.492 15.414 -5.074 1 98.94 68 LYS B N 1
ATOM 3187 C CA . LYS B 1 68 ? 8.555 14.422 -4.008 1 98.9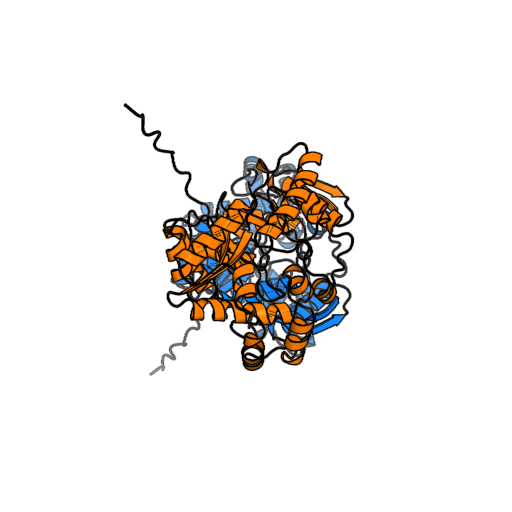4 68 LYS B CA 1
ATOM 3188 C C . LYS B 1 68 ? 7.156 13.953 -3.615 1 98.94 68 LYS B C 1
ATOM 3190 O O . LYS B 1 68 ? 6.176 14.672 -3.818 1 98.94 68 LYS B O 1
ATOM 3195 N N . VAL B 1 69 ? 7.078 12.766 -3.141 1 98.94 69 VAL B N 1
ATOM 3196 C CA . VAL B 1 69 ? 5.812 12.164 -2.736 1 98.94 69 VAL B CA 1
ATOM 3197 C C . VAL B 1 69 ? 5.91 11.672 -1.293 1 98.94 69 VAL B C 1
ATOM 3199 O O . VAL B 1 69 ? 6.762 10.844 -0.966 1 98.94 69 VAL B O 1
ATOM 3202 N N . GLY B 1 70 ? 5.047 12.203 -0.437 1 98.88 70 GLY B N 1
ATOM 3203 C CA . GLY B 1 70 ? 5.137 11.875 0.975 1 98.88 70 GLY B CA 1
ATOM 3204 C C . GLY B 1 70 ? 3.82 11.406 1.566 1 98.88 70 GLY B C 1
ATOM 3205 O O . GLY B 1 70 ? 2.75 11.789 1.092 1 98.88 70 GLY B O 1
ATOM 3206 N N . SER B 1 71 ? 3.916 10.523 2.574 1 98.81 71 SER B N 1
ATOM 3207 C CA . SER B 1 71 ? 2.744 10.227 3.395 1 98.81 71 SER B CA 1
ATOM 3208 C C . SER B 1 71 ? 2.521 11.312 4.449 1 98.81 71 SER B C 1
ATOM 3210 O O . SER B 1 71 ? 3.424 11.617 5.23 1 98.81 71 SER B O 1
ATOM 3212 N N . GLY B 1 72 ? 1.379 11.969 4.492 1 97.69 72 GLY B N 1
ATOM 3213 C CA . GLY B 1 72 ? 1.039 13.008 5.449 1 97.69 72 GLY B CA 1
ATOM 3214 C C . GLY B 1 72 ? -0.182 12.672 6.285 1 97.69 72 GLY B C 1
ATOM 3215 O O . GLY B 1 72 ? -1.243 13.273 6.117 1 97.69 72 GLY B O 1
ATOM 3216 N N . VAL B 1 73 ? -0.126 11.641 7.129 1 97.38 73 VAL B N 1
ATOM 3217 C CA . VAL B 1 73 ? 0.887 10.656 7.504 1 97.38 73 VAL B CA 1
ATOM 3218 C C . VAL B 1 73 ? 0.262 9.266 7.559 1 97.38 73 VAL B C 1
ATOM 3220 O O . VAL B 1 73 ? -0.96 9.133 7.648 1 97.38 73 VAL B O 1
ATOM 3223 N N . ILE B 1 74 ? 0.954 8.219 7.488 1 98.25 74 ILE B N 1
ATOM 3224 C CA . ILE B 1 74 ? 0.504 6.887 7.867 1 98.25 74 ILE B CA 1
ATOM 3225 C C . ILE B 1 74 ? 0.697 6.68 9.367 1 98.25 74 ILE B C 1
ATOM 3227 O O . ILE B 1 74 ? 1.405 7.453 10.016 1 98.25 74 ILE B O 1
ATOM 3231 N N . ASN B 1 75 ? 0.007 5.66 9.953 1 97.38 75 ASN B N 1
ATOM 3232 C CA . ASN B 1 75 ? 0.251 5.336 11.352 1 97.38 75 ASN B CA 1
ATOM 3233 C C . ASN B 1 75 ? 1.295 4.23 11.5 1 97.38 75 ASN B C 1
ATOM 3235 O O . ASN B 1 75 ? 1.579 3.51 10.547 1 97.38 75 ASN B O 1
ATOM 3239 N N . ASN B 1 76 ? 1.851 4.094 12.688 1 98 76 ASN B N 1
ATOM 3240 C CA . ASN B 1 76 ? 2.898 3.102 12.898 1 98 76 ASN B CA 1
ATOM 3241 C C . ASN B 1 76 ? 2.342 1.821 13.508 1 98 76 ASN B C 1
ATOM 3243 O O . ASN B 1 76 ? 3.088 1.032 14.094 1 98 76 ASN B O 1
ATOM 3247 N N . TRP B 1 77 ? 1.004 1.599 13.359 1 97.62 77 TRP B N 1
ATOM 3248 C CA . TRP B 1 77 ? 0.402 0.514 14.125 1 97.62 77 TRP B CA 1
ATOM 3249 C C . TRP B 1 77 ? -0.173 -0.554 13.203 1 97.62 77 TRP B C 1
ATOM 3251 O O . TRP B 1 77 ? -0.322 -1.712 13.602 1 97.62 77 TRP B O 1
ATOM 3261 N N . THR B 1 78 ? -0.479 -0.15 11.969 1 97.94 78 THR B N 1
ATOM 3262 C CA . THR B 1 78 ? -1.345 -1.026 11.188 1 97.94 78 THR B CA 1
ATOM 3263 C C . THR B 1 78 ? -0.524 -1.881 10.227 1 97.94 78 THR B C 1
ATOM 3265 O O . THR B 1 78 ? -1.054 -2.799 9.594 1 97.94 78 THR B O 1
ATOM 3268 N N . ARG B 1 79 ? 0.761 -1.661 10.062 1 98.31 79 ARG B N 1
ATOM 3269 C CA . ARG B 1 79 ? 1.671 -2.434 9.227 1 98.31 79 ARG B CA 1
ATOM 3270 C C . ARG B 1 79 ? 2.777 -3.07 10.062 1 98.31 79 ARG B C 1
ATOM 3272 O O . ARG B 1 79 ? 3.342 -2.428 10.953 1 98.31 79 ARG B O 1
ATOM 3279 N N . ASN B 1 80 ? 3.051 -4.355 9.773 1 98.19 80 ASN B N 1
ATOM 3280 C CA . ASN B 1 80 ? 4.277 -4.941 10.305 1 98.19 80 ASN B CA 1
ATOM 3281 C C . ASN B 1 80 ? 5.508 -4.145 9.875 1 98.19 80 ASN B C 1
ATOM 3283 O O . ASN B 1 80 ? 5.559 -3.625 8.758 1 98.19 80 ASN B O 1
ATOM 3287 N N . ILE B 1 81 ? 6.512 -4.109 10.727 1 98.56 81 ILE B N 1
ATOM 3288 C CA . ILE B 1 81 ? 7.668 -3.25 10.508 1 98.56 81 ILE B CA 1
ATOM 3289 C C . ILE B 1 81 ? 8.406 -3.697 9.25 1 98.56 81 ILE B C 1
ATOM 3291 O O . ILE B 1 81 ? 8.961 -2.871 8.516 1 98.56 81 ILE B O 1
ATOM 3295 N N . GLY B 1 82 ? 8.508 -5.008 9.008 1 98 82 GLY B N 1
ATOM 3296 C CA . GLY B 1 82 ? 9.094 -5.484 7.766 1 98 82 GLY B CA 1
ATOM 3297 C C . GLY B 1 82 ? 8.352 -5.016 6.527 1 98 82 GLY B C 1
ATOM 3298 O O . GLY B 1 82 ? 8.969 -4.59 5.551 1 98 82 GLY B O 1
ATOM 3299 N N . LEU B 1 83 ? 7.016 -5.059 6.582 1 98.25 83 LEU B N 1
ATOM 3300 C CA . LEU B 1 83 ? 6.188 -4.582 5.48 1 98.25 83 LEU B CA 1
ATOM 3301 C C . LEU B 1 83 ? 6.359 -3.078 5.285 1 98.25 83 LEU B C 1
ATOM 3303 O O . LEU B 1 83 ? 6.445 -2.6 4.152 1 98.25 83 LEU B O 1
ATOM 3307 N N . LEU B 1 84 ? 6.352 -2.369 6.391 1 98.69 84 LEU B N 1
ATOM 3308 C CA . LEU B 1 84 ? 6.52 -0.923 6.316 1 98.69 84 LEU B CA 1
ATOM 3309 C C . LEU B 1 84 ? 7.809 -0.56 5.586 1 98.69 84 LEU B C 1
ATOM 3311 O O . LEU B 1 84 ? 7.801 0.286 4.691 1 98.69 84 LEU B O 1
ATOM 3315 N N . ALA B 1 85 ? 8.875 -1.202 5.93 1 98.62 85 ALA B N 1
ATOM 3316 C CA . ALA B 1 85 ? 10.164 -0.959 5.281 1 98.62 85 ALA B CA 1
ATOM 3317 C C . ALA B 1 85 ? 10.117 -1.34 3.807 1 98.62 85 ALA B C 1
ATOM 3319 O O . ALA B 1 85 ? 10.586 -0.585 2.949 1 98.62 85 ALA B O 1
ATOM 3320 N N . ALA B 1 86 ? 9.539 -2.488 3.51 1 97.81 86 ALA B N 1
ATOM 3321 C CA . ALA B 1 86 ? 9.43 -2.945 2.127 1 97.81 86 ALA B CA 1
ATOM 3322 C C . ALA B 1 86 ? 8.594 -1.981 1.292 1 97.81 86 ALA B C 1
ATOM 3324 O O . ALA B 1 86 ? 8.883 -1.756 0.115 1 97.81 86 ALA B O 1
ATOM 3325 N N . THR B 1 87 ? 7.547 -1.453 1.894 1 98.62 87 THR B N 1
ATOM 3326 C CA . THR B 1 87 ? 6.664 -0.519 1.201 1 98.62 87 THR B CA 1
ATOM 3327 C C . THR B 1 87 ? 7.43 0.732 0.778 1 98.62 87 THR B C 1
ATOM 3329 O O . THR B 1 87 ? 7.379 1.132 -0.387 1 98.62 87 THR B O 1
ATOM 3332 N N . PHE B 1 88 ? 8.164 1.271 1.634 1 98.75 88 PHE B N 1
ATOM 3333 C CA . PHE B 1 88 ? 8.852 2.52 1.321 1 98.75 88 PHE B CA 1
ATOM 3334 C C . PHE B 1 88 ? 10.086 2.258 0.462 1 98.75 88 PHE B C 1
ATOM 3336 O O . PHE B 1 88 ? 10.469 3.1 -0.353 1 98.75 88 PHE B O 1
ATOM 3343 N N . LEU B 1 89 ? 10.719 1.133 0.627 1 97.94 89 LEU B N 1
ATOM 3344 C CA . LEU B 1 89 ? 11.727 0.729 -0.344 1 97.94 89 LEU B CA 1
ATOM 3345 C C . LEU B 1 89 ? 11.133 0.657 -1.748 1 97.94 89 LEU B C 1
ATOM 3347 O O . LEU B 1 89 ? 11.719 1.177 -2.701 1 97.94 89 LEU B O 1
ATOM 3351 N N . THR B 1 90 ? 10 0.006 -1.891 1 98.06 90 THR B N 1
ATOM 3352 C CA . THR B 1 90 ? 9.359 -0.187 -3.188 1 98.06 90 THR B CA 1
ATOM 3353 C C . THR B 1 90 ? 8.93 1.151 -3.781 1 98.06 90 THR B C 1
ATOM 3355 O O . THR B 1 90 ? 9.078 1.379 -4.984 1 98.06 90 THR B O 1
ATOM 3358 N N . LEU B 1 91 ? 8.375 2.033 -2.938 1 98.75 91 LEU B N 1
ATOM 3359 C CA . LEU B 1 91 ? 8.062 3.381 -3.4 1 98.75 91 LEU B CA 1
ATOM 3360 C C . LEU B 1 91 ? 9.305 4.078 -3.936 1 98.75 91 LEU B C 1
ATOM 3362 O O . LEU B 1 91 ? 9.258 4.738 -4.977 1 98.75 91 LEU B O 1
ATOM 3366 N N . ASP B 1 92 ? 10.43 3.945 -3.23 1 98.38 92 ASP B N 1
ATOM 3367 C CA . ASP B 1 92 ? 11.68 4.57 -3.656 1 98.38 92 ASP B CA 1
ATOM 3368 C C . ASP B 1 92 ? 12.203 3.934 -4.941 1 98.38 92 ASP B C 1
ATOM 3370 O O . ASP B 1 92 ? 12.875 4.59 -5.738 1 98.38 92 ASP B O 1
ATOM 3374 N N . ASP B 1 93 ? 11.914 2.67 -5.156 1 97.12 93 ASP B N 1
ATOM 3375 C CA . ASP B 1 93 ? 12.242 2.039 -6.43 1 97.12 93 ASP B CA 1
ATOM 3376 C C . ASP B 1 93 ? 11.445 2.666 -7.574 1 97.12 93 ASP B C 1
ATOM 3378 O O . ASP B 1 93 ? 11.961 2.803 -8.688 1 97.12 93 ASP B O 1
ATOM 3382 N N . LEU B 1 94 ? 10.219 3.021 -7.312 1 98.25 94 LEU B N 1
ATOM 3383 C CA . LEU B 1 94 ? 9.359 3.646 -8.312 1 98.25 94 LEU B CA 1
ATOM 3384 C C . LEU B 1 94 ? 9.781 5.09 -8.562 1 98.25 94 LEU B C 1
ATOM 3386 O O . LEU B 1 94 ? 9.773 5.551 -9.711 1 98.25 94 LEU B O 1
ATOM 3390 N N . ALA B 1 95 ? 10.117 5.785 -7.512 1 98.56 95 ALA B N 1
ATOM 3391 C CA . ALA B 1 95 ? 10.508 7.195 -7.551 1 98.56 95 ALA B CA 1
ATOM 3392 C C . ALA B 1 95 ? 11.734 7.449 -6.684 1 98.56 95 ALA B C 1
ATOM 3394 O O . ALA B 1 95 ? 11.625 7.969 -5.57 1 98.56 95 ALA B O 1
ATOM 3395 N N . PRO B 1 96 ? 12.93 7.18 -7.211 1 97.75 96 PRO B N 1
ATOM 3396 C CA . PRO B 1 96 ? 14.156 7.215 -6.414 1 97.75 96 PRO B CA 1
ATOM 3397 C C . PRO B 1 96 ? 14.445 8.602 -5.836 1 97.75 96 PRO B C 1
ATOM 3399 O O . PRO B 1 96 ? 14.43 9.594 -6.57 1 97.75 96 PRO B O 1
ATOM 3402 N N . ASN B 1 97 ? 14.625 8.656 -4.551 1 97.88 97 ASN B N 1
ATOM 3403 C CA . ASN B 1 97 ? 15.039 9.844 -3.805 1 97.88 97 ASN B CA 1
ATOM 3404 C C . ASN B 1 97 ? 13.945 10.898 -3.781 1 97.88 97 ASN B C 1
ATOM 3406 O O . ASN B 1 97 ? 14.227 12.086 -3.602 1 97.88 97 ASN B O 1
ATOM 3410 N N . ARG B 1 98 ? 12.727 10.508 -4 1 98.75 98 ARG B N 1
ATOM 3411 C CA . ARG B 1 98 ? 11.625 11.461 -4.02 1 98.75 98 ARG B CA 1
ATOM 3412 C C . ARG B 1 98 ? 10.594 11.125 -2.943 1 98.75 98 ARG B C 1
ATOM 3414 O O . ARG B 1 98 ? 9.602 11.836 -2.785 1 98.75 98 ARG B O 1
ATOM 3421 N N . ILE B 1 99 ? 10.867 10.031 -2.197 1 98.94 99 ILE B N 1
ATOM 3422 C CA . ILE B 1 99 ? 9.859 9.531 -1.275 1 98.94 99 ILE B CA 1
ATOM 3423 C C . ILE B 1 99 ? 10.125 10.062 0.13 1 98.94 99 ILE B C 1
ATOM 3425 O O . ILE B 1 99 ? 11.273 10.102 0.575 1 98.94 99 ILE B O 1
ATOM 3429 N N . ILE B 1 100 ? 9.078 10.5 0.862 1 98.94 100 ILE B N 1
ATOM 3430 C CA . ILE B 1 100 ? 9.125 10.93 2.254 1 98.94 100 ILE B CA 1
ATOM 3431 C C . ILE B 1 100 ? 8.172 10.078 3.09 1 98.94 100 ILE B C 1
ATOM 3433 O O . ILE B 1 100 ? 7.039 9.812 2.676 1 98.94 100 ILE B O 1
ATOM 3437 N N . CYS B 1 101 ? 8.633 9.586 4.203 1 98.94 101 CYS B N 1
ATOM 3438 C CA . CYS B 1 101 ? 7.781 8.828 5.113 1 98.94 101 CYS B CA 1
ATOM 3439 C C . CYS B 1 101 ? 7.312 9.695 6.273 1 98.94 101 CYS B C 1
ATOM 3441 O O . CYS B 1 101 ? 8.055 9.906 7.234 1 98.94 101 CYS B O 1
ATOM 3443 N N . GLY B 1 102 ? 6.125 10.219 6.141 1 98.88 102 GLY B N 1
ATOM 3444 C CA . GLY B 1 102 ? 5.445 10.781 7.297 1 98.88 102 GLY B CA 1
ATOM 3445 C C . GLY B 1 102 ? 4.68 9.75 8.102 1 98.88 102 GLY B C 1
ATOM 3446 O O . GLY B 1 102 ? 3.867 9 7.555 1 98.88 102 GLY B O 1
ATOM 3447 N N . ILE B 1 103 ? 4.91 9.734 9.398 1 98.69 103 ILE B N 1
ATOM 3448 C CA . ILE B 1 103 ? 4.34 8.703 10.258 1 98.69 103 ILE B CA 1
ATOM 3449 C C . ILE B 1 103 ? 3.807 9.336 11.547 1 98.69 103 ILE B C 1
ATOM 3451 O O . ILE B 1 103 ? 4.398 10.289 12.07 1 98.69 103 ILE B O 1
ATOM 3455 N N . GLY B 1 104 ? 2.689 8.914 11.992 1 97.06 104 GLY B N 1
ATOM 3456 C CA . GLY B 1 104 ? 2.062 9.422 13.203 1 97.06 104 GLY B CA 1
ATOM 3457 C C . GLY B 1 104 ? 1.593 8.328 14.141 1 97.06 104 GLY B C 1
ATOM 3458 O O . GLY B 1 104 ? 1.573 7.152 13.766 1 97.06 104 GLY B O 1
ATOM 3459 N N . ALA B 1 105 ? 1.168 8.711 15.328 1 94.81 105 ALA B N 1
ATOM 3460 C CA . ALA B 1 105 ? 0.827 7.77 16.406 1 94.81 105 ALA B CA 1
ATOM 3461 C C . ALA B 1 105 ? -0.648 7.383 16.344 1 94.81 105 ALA B C 1
ATOM 3463 O O . ALA B 1 105 ? -1.112 6.559 17.125 1 94.81 105 ALA B O 1
ATOM 3464 N N . TRP B 1 106 ? -1.351 7.949 15.414 1 91.38 106 TRP B N 1
ATOM 3465 C CA . TRP B 1 106 ? -2.73 7.57 15.125 1 91.38 106 TRP B CA 1
ATOM 3466 C C . TRP B 1 106 ? -3.658 7.98 16.266 1 91.38 106 TRP B C 1
ATOM 3468 O O . TRP B 1 106 ? -3.234 8.656 17.203 1 91.38 106 TRP B O 1
ATOM 3478 N N . TRP B 1 107 ? -4.945 7.664 16.109 1 88.12 107 TRP B N 1
ATOM 3479 C CA . TRP B 1 107 ? -6.043 8.047 17 1 88.12 107 TRP B CA 1
ATOM 3480 C C . TRP B 1 107 ? -6.551 6.848 17.781 1 88.12 107 TRP B C 1
ATOM 3482 O O . TRP B 1 107 ? -6.922 5.828 17.203 1 88.12 107 TRP B O 1
ATOM 3492 N N . ASP B 1 108 ? -6.625 6.961 19.141 1 88.75 108 ASP B N 1
ATOM 3493 C CA . ASP B 1 108 ? -6.875 5.84 20.031 1 88.75 108 ASP B CA 1
ATOM 3494 C C . ASP B 1 108 ? -8.227 5.188 19.75 1 88.75 108 ASP B C 1
ATOM 3496 O O . ASP B 1 108 ? -8.312 3.965 19.609 1 88.75 108 ASP B O 1
ATOM 3500 N N . PRO B 1 109 ? -9.281 5.934 19.547 1 88.25 109 PRO B N 1
ATOM 3501 C CA . PRO B 1 109 ? -10.586 5.297 19.359 1 88.25 109 PRO B CA 1
ATOM 3502 C C . PRO B 1 109 ? -10.648 4.43 18.109 1 88.25 109 PRO B C 1
ATOM 3504 O O . PRO B 1 109 ? -11.172 3.312 18.141 1 88.25 109 PRO B O 1
ATOM 3507 N N . LEU B 1 110 ? -10.117 4.938 17.016 1 91.62 110 LEU B N 1
ATOM 3508 C CA . LEU B 1 110 ? -10.133 4.129 15.805 1 91.62 110 LEU B CA 1
ATOM 3509 C C . LEU B 1 110 ? -9.211 2.924 15.938 1 91.62 110 LEU B C 1
ATOM 3511 O O . LEU B 1 110 ? -9.547 1.825 15.492 1 91.62 110 LEU B O 1
ATOM 3515 N N . ALA B 1 111 ? -8.039 3.154 16.531 1 95.44 111 ALA B N 1
ATOM 3516 C CA . ALA B 1 111 ? -7.113 2.049 16.75 1 95.44 111 ALA B CA 1
ATOM 3517 C C . ALA B 1 111 ? -7.781 0.926 17.547 1 95.44 111 ALA B C 1
ATOM 3519 O O . ALA B 1 111 ? -7.711 -0.242 17.156 1 95.44 111 ALA B O 1
ATOM 3520 N N . ARG B 1 112 ? -8.453 1.275 18.594 1 95.81 112 ARG B N 1
ATOM 3521 C CA . ARG B 1 112 ? -9.141 0.294 19.438 1 95.81 112 ARG B CA 1
ATOM 3522 C C . ARG B 1 112 ? -10.203 -0.456 18.641 1 95.81 112 ARG B C 1
ATOM 3524 O O . ARG B 1 112 ? -10.359 -1.668 18.797 1 95.81 112 ARG B O 1
ATOM 3531 N N . ASN B 1 113 ? -10.906 0.284 17.781 1 96.5 113 ASN B N 1
ATOM 3532 C CA . ASN B 1 113 ? -12 -0.314 17.016 1 96.5 113 ASN B CA 1
ATOM 3533 C C . ASN B 1 113 ? -11.484 -1.332 16 1 96.5 113 ASN B C 1
ATOM 3535 O O . ASN B 1 113 ? -12.211 -2.256 15.625 1 96.5 113 ASN B O 1
ATOM 3539 N N . VAL B 1 114 ? -10.203 -1.178 15.617 1 97.12 114 VAL B N 1
ATOM 3540 C CA . VAL B 1 114 ? -9.656 -2.139 14.656 1 97.12 114 VAL B CA 1
ATOM 3541 C C . VAL B 1 114 ? -8.789 -3.156 15.391 1 97.12 114 VAL B C 1
ATOM 3543 O O . VAL B 1 114 ? -7.988 -3.861 14.766 1 97.12 114 VAL B O 1
ATOM 3546 N N . GLY B 1 115 ? -8.844 -3.146 16.734 1 96.94 115 GLY B N 1
ATOM 3547 C CA . GLY B 1 115 ? -8.227 -4.199 17.531 1 96.94 115 GLY B CA 1
ATOM 3548 C C . GLY B 1 115 ? -6.824 -3.863 18 1 96.94 115 GLY B C 1
ATOM 3549 O O . GLY B 1 115 ? -6.066 -4.75 18.391 1 96.94 115 GLY B O 1
ATOM 3550 N N . ILE B 1 116 ? -6.434 -2.639 17.875 1 96.56 116 ILE B N 1
ATOM 3551 C CA . ILE B 1 116 ? -5.082 -2.221 18.234 1 96.56 116 ILE B CA 1
ATOM 3552 C C . ILE B 1 116 ? -5.121 -1.413 19.531 1 96.56 116 ILE B C 1
ATOM 3554 O O . ILE B 1 116 ? -5.879 -0.446 19.641 1 96.56 116 ILE B O 1
ATOM 3558 N N . GLN B 1 117 ? -4.34 -1.857 20.484 1 94.06 117 GLN B N 1
ATOM 3559 C CA . GLN B 1 117 ? -4.145 -1.088 21.703 1 94.06 117 GLN B CA 1
ATOM 3560 C C . GLN B 1 117 ? -2.883 -0.236 21.625 1 94.06 117 GLN B C 1
ATOM 3562 O O . GLN B 1 117 ? -1.769 -0.765 21.641 1 94.06 117 GLN B O 1
ATOM 3567 N N . ARG B 1 118 ? -3.004 1.075 21.531 1 92.88 118 ARG B N 1
ATOM 3568 C CA . ARG B 1 118 ? -1.868 1.984 21.422 1 92.88 118 ARG B CA 1
ATOM 3569 C C . ARG B 1 118 ? -1.27 2.287 22.797 1 92.88 118 ARG B C 1
ATOM 3571 O O . ARG B 1 118 ? -1.266 3.439 23.234 1 92.88 118 ARG B O 1
ATOM 3578 N N . ARG B 1 119 ? -0.642 1.3 23.312 1 93.19 119 ARG B N 1
ATOM 3579 C CA . ARG B 1 119 ? 0.046 1.547 24.562 1 93.19 119 ARG B CA 1
ATOM 3580 C C . ARG B 1 119 ? 1.412 2.182 24.328 1 93.19 119 ARG B C 1
ATOM 3582 O O . ARG B 1 119 ? 2.09 1.862 23.359 1 93.19 119 ARG B O 1
ATOM 3589 N N . LYS B 1 120 ? 1.865 3.146 25.203 1 96.81 120 LYS B N 1
ATOM 3590 C CA . LYS B 1 120 ? 3.186 3.773 25.188 1 96.81 120 LYS B CA 1
ATOM 3591 C C . LYS B 1 120 ? 3.543 4.285 23.797 1 96.81 120 LYS B C 1
ATOM 3593 O O . LYS B 1 120 ? 4.559 3.881 23.234 1 96.81 120 LYS B O 1
ATOM 3598 N N . PRO B 1 121 ? 2.73 5.246 23.25 1 96.81 121 PRO B N 1
ATOM 3599 C CA . PRO B 1 121 ? 2.906 5.703 21.859 1 96.81 121 PRO B CA 1
ATOM 3600 C C . PRO B 1 121 ? 4.309 6.254 21.594 1 96.81 121 PRO B C 1
ATOM 3602 O O . PRO B 1 121 ? 4.824 6.129 20.484 1 96.81 121 PRO B O 1
ATOM 3605 N N . LEU B 1 122 ? 4.984 6.879 22.609 1 98.31 122 LEU B N 1
ATOM 3606 C CA . LEU B 1 122 ? 6.324 7.418 22.422 1 98.31 122 LEU B CA 1
ATOM 3607 C C . LEU B 1 122 ? 7.332 6.297 22.188 1 98.31 122 LEU B C 1
ATOM 3609 O O . LEU B 1 122 ? 8.148 6.379 21.266 1 98.31 122 LEU B O 1
ATOM 3613 N N . LYS B 1 123 ? 7.246 5.246 23.031 1 98.44 123 LYS B N 1
ATOM 3614 C CA . LYS B 1 123 ? 8.156 4.113 22.875 1 98.44 123 LYS B CA 1
ATOM 3615 C C . LYS B 1 123 ? 7.914 3.387 21.562 1 98.44 123 LYS B C 1
ATOM 3617 O O . LYS B 1 123 ? 8.867 3.004 20.875 1 98.44 123 LYS B O 1
ATOM 3622 N N . ALA B 1 124 ? 6.633 3.229 21.219 1 98.56 124 ALA B N 1
ATOM 3623 C CA . ALA B 1 124 ? 6.285 2.57 19.953 1 98.56 124 ALA B CA 1
ATOM 3624 C C . ALA B 1 124 ? 6.855 3.328 18.766 1 98.56 124 ALA B C 1
ATOM 3626 O O . ALA B 1 124 ? 7.402 2.719 17.844 1 98.56 124 ALA B O 1
ATOM 3627 N N . MET B 1 125 ? 6.777 4.629 18.781 1 98.75 125 MET B N 1
ATOM 3628 C CA . MET B 1 125 ? 7.297 5.461 17.703 1 98.75 125 MET B CA 1
ATOM 3629 C C . MET B 1 125 ? 8.82 5.359 17.625 1 98.75 125 MET B C 1
ATOM 3631 O O . MET B 1 125 ? 9.375 5.203 16.531 1 98.75 125 MET B O 1
ATOM 3635 N N . ARG B 1 126 ? 9.484 5.441 18.75 1 98.81 126 ARG B N 1
ATOM 3636 C CA . ARG B 1 126 ? 10.938 5.344 18.797 1 98.81 126 ARG B CA 1
ATOM 3637 C C . ARG B 1 126 ? 11.414 4.035 18.172 1 98.81 126 ARG B C 1
ATOM 3639 O O . ARG B 1 126 ? 12.32 4.031 17.344 1 98.81 126 ARG B O 1
ATOM 3646 N N . GLU B 1 127 ? 10.773 2.908 18.609 1 98.88 127 GLU B N 1
ATOM 3647 C CA . GLU B 1 127 ? 11.156 1.605 18.078 1 98.88 127 GLU B CA 1
ATOM 3648 C C . GLU B 1 127 ? 10.914 1.537 16.562 1 98.88 127 GLU B C 1
ATOM 3650 O O . GLU B 1 127 ? 11.742 1.01 15.82 1 98.88 127 GLU B O 1
ATOM 3655 N N . THR B 1 128 ? 9.758 2.076 16.109 1 98.88 128 THR B N 1
ATOM 3656 C CA . THR B 1 128 ? 9.414 2.051 14.695 1 98.88 128 THR B CA 1
ATOM 3657 C C . THR B 1 128 ? 10.453 2.803 13.867 1 98.88 128 THR B C 1
ATOM 3659 O O . THR B 1 128 ? 10.969 2.275 12.883 1 98.88 128 THR B O 1
ATOM 3662 N N . VAL B 1 129 ? 10.789 4.016 14.273 1 98.88 129 VAL B N 1
ATOM 3663 C CA . VAL B 1 129 ? 11.719 4.859 13.531 1 98.88 129 VAL B CA 1
ATOM 3664 C C . VAL B 1 129 ? 13.094 4.203 13.5 1 98.88 129 VAL B C 1
ATOM 3666 O O . VAL B 1 129 ? 13.758 4.184 12.453 1 98.88 129 VAL B O 1
ATOM 3669 N N . GLU B 1 130 ? 13.508 3.645 14.609 1 98.81 130 GLU B N 1
ATOM 3670 C CA . GLU B 1 130 ? 14.82 3.016 14.688 1 98.81 130 GLU B CA 1
ATOM 3671 C C . GLU B 1 130 ? 14.93 1.836 13.727 1 98.81 130 GLU B C 1
ATOM 3673 O O . GLU B 1 130 ? 15.844 1.78 12.898 1 98.81 130 GLU B O 1
ATOM 3678 N N . VAL B 1 131 ? 13.977 0.898 13.82 1 98.88 131 VAL B N 1
ATOM 3679 C CA . VAL B 1 131 ? 14.039 -0.317 13.016 1 98.88 131 VAL B CA 1
ATOM 3680 C C . VAL B 1 131 ? 13.859 0.032 11.539 1 98.88 131 VAL B C 1
ATOM 3682 O O . VAL B 1 131 ? 14.578 -0.492 10.68 1 98.88 131 VAL B O 1
ATOM 3685 N N . LEU B 1 132 ? 12.922 0.943 11.227 1 98.88 132 LEU B N 1
ATOM 3686 C CA . LEU B 1 132 ? 12.68 1.352 9.852 1 98.88 132 LEU B CA 1
ATOM 3687 C C . LEU B 1 132 ? 13.938 1.945 9.227 1 98.88 132 LEU B C 1
ATOM 3689 O O . LEU B 1 132 ? 14.32 1.579 8.117 1 98.88 132 LEU B O 1
ATOM 3693 N N . ARG B 1 133 ? 14.594 2.873 9.922 1 98.75 133 ARG B N 1
ATOM 3694 C CA . ARG B 1 133 ? 15.797 3.537 9.43 1 98.75 133 ARG B CA 1
ATOM 3695 C C . ARG B 1 133 ? 16.906 2.527 9.148 1 98.75 133 ARG B C 1
ATOM 3697 O O . ARG B 1 133 ? 17.578 2.607 8.117 1 98.75 133 ARG B O 1
ATOM 3704 N N . ARG B 1 134 ? 17.078 1.617 10.047 1 98.69 134 ARG B N 1
ATOM 3705 C CA . ARG B 1 134 ? 18.125 0.613 9.891 1 98.69 134 ARG B CA 1
ATOM 3706 C C . ARG B 1 134 ? 17.844 -0.286 8.688 1 98.69 134 ARG B C 1
ATOM 3708 O O . ARG B 1 134 ? 18.75 -0.621 7.93 1 98.69 134 ARG B O 1
ATOM 3715 N N . LEU B 1 135 ? 16.594 -0.7 8.547 1 98.56 135 LEU B N 1
ATOM 3716 C CA . LEU B 1 135 ? 16.234 -1.538 7.406 1 98.56 135 LEU B CA 1
ATOM 3717 C C . LEU B 1 135 ? 16.438 -0.79 6.094 1 98.56 135 LEU B C 1
ATOM 3719 O O . LEU B 1 135 ? 17 -1.34 5.145 1 98.56 135 LEU B O 1
ATOM 3723 N N . LEU B 1 136 ? 16.031 0.46 6.016 1 98.38 136 LEU B N 1
ATOM 3724 C CA . LEU B 1 136 ? 16.188 1.249 4.797 1 98.38 136 LEU B CA 1
ATOM 3725 C C . LEU B 1 136 ? 17.656 1.53 4.512 1 98.38 136 LEU B C 1
ATOM 3727 O O . LEU B 1 136 ? 18.031 1.81 3.371 1 98.38 136 LEU B O 1
ATOM 3731 N N . ALA B 1 137 ? 18.484 1.467 5.527 1 98.06 137 ALA B N 1
ATOM 3732 C CA . ALA B 1 137 ? 19.922 1.589 5.367 1 98.06 137 ALA B CA 1
ATOM 3733 C C . ALA B 1 137 ? 20.547 0.271 4.902 1 98.06 137 ALA B C 1
ATOM 3735 O O . ALA B 1 137 ? 21.766 0.15 4.801 1 98.06 137 ALA B O 1
ATOM 3736 N N . MET B 1 138 ? 19.766 -0.76 4.707 1 96.62 138 MET B N 1
ATOM 3737 C CA . MET B 1 138 ? 20.156 -2.07 4.188 1 96.62 138 MET B CA 1
ATOM 3738 C C . MET B 1 138 ? 20.938 -2.861 5.234 1 96.62 138 MET B C 1
ATOM 3740 O O . MET B 1 138 ? 21.781 -3.693 4.891 1 96.62 138 MET B O 1
ATOM 3744 N N . GLU B 1 139 ? 20.656 -2.572 6.492 1 97.69 139 GLU B N 1
ATOM 3745 C CA . GLU B 1 139 ? 21.266 -3.352 7.566 1 97.69 139 GLU B CA 1
ATOM 3746 C C . GLU B 1 139 ? 20.5 -4.656 7.801 1 97.69 139 GLU B C 1
ATOM 3748 O O . GLU B 1 139 ? 19.328 -4.773 7.441 1 97.69 139 GLU B O 1
ATOM 3753 N N . ASN B 1 140 ? 21.203 -5.684 8.312 1 97.62 140 ASN B N 1
ATOM 3754 C CA . ASN B 1 140 ? 20.578 -6.836 8.945 1 97.62 140 ASN B CA 1
ATOM 3755 C C . ASN B 1 140 ? 20.172 -6.535 10.383 1 97.62 140 ASN B C 1
ATOM 3757 O O . ASN B 1 140 ? 21.016 -6.195 11.211 1 97.62 140 ASN B O 1
ATOM 3761 N N . VAL B 1 141 ? 18.906 -6.621 10.695 1 98.56 141 VAL B N 1
ATOM 3762 C CA . VAL B 1 141 ? 18.422 -6.023 11.938 1 98.56 141 VAL B CA 1
ATOM 3763 C C . VAL B 1 141 ? 17.875 -7.113 12.852 1 98.56 141 VAL B C 1
ATOM 3765 O O . VAL B 1 141 ? 17.031 -7.918 12.438 1 98.56 141 VAL B O 1
ATOM 3768 N N . THR B 1 142 ? 18.406 -7.254 14 1 98.81 142 THR B N 1
ATOM 3769 C CA . THR B 1 142 ? 17.797 -7.891 15.164 1 98.81 142 THR B CA 1
ATOM 3770 C C . THR B 1 142 ? 17.406 -6.848 16.203 1 98.81 142 THR B C 1
ATOM 3772 O O . THR B 1 142 ? 18.219 -6.004 16.578 1 98.81 142 THR B O 1
ATOM 3775 N N . PHE B 1 143 ? 16.234 -6.797 16.531 1 98.75 143 PHE B N 1
ATOM 3776 C CA . PHE B 1 143 ? 15.688 -5.824 17.469 1 98.75 143 PHE B CA 1
ATOM 3777 C C . PHE B 1 143 ? 14.609 -6.457 18.344 1 98.75 143 PHE B C 1
ATOM 3779 O O . PHE B 1 143 ? 13.602 -6.957 17.844 1 98.75 143 PHE B O 1
ATOM 3786 N N . HIS B 1 144 ? 14.797 -6.492 19.594 1 98.62 144 HIS B N 1
ATOM 3787 C CA . HIS B 1 144 ? 13.867 -7.062 20.562 1 98.62 144 HIS B CA 1
ATOM 3788 C C . HIS B 1 144 ? 13.258 -5.977 21.438 1 98.62 144 HIS B C 1
ATOM 3790 O O . HIS B 1 144 ? 13.617 -5.844 22.609 1 98.62 144 HIS B O 1
ATOM 3796 N N . GLY B 1 145 ? 12.328 -5.262 20.844 1 98.38 145 GLY B N 1
ATOM 3797 C CA . GLY B 1 145 ? 11.625 -4.227 21.578 1 98.38 145 GLY B CA 1
ATOM 3798 C C . GLY B 1 145 ? 10.281 -4.691 22.125 1 98.38 145 GLY B C 1
ATOM 3799 O O . GLY B 1 145 ? 9.984 -5.887 22.109 1 98.38 145 GLY B O 1
ATOM 3800 N N . GLU B 1 146 ? 9.539 -3.768 22.719 1 97.69 146 GLU B N 1
ATOM 3801 C CA . GLU B 1 146 ? 8.203 -4.059 23.234 1 97.69 146 GLU B CA 1
ATOM 3802 C C . GLU B 1 146 ? 7.191 -4.176 22.109 1 97.69 146 GLU B C 1
ATOM 3804 O O . GLU B 1 146 ? 6.277 -5 22.172 1 97.69 146 GLU B O 1
ATOM 3809 N N . PHE B 1 147 ? 7.359 -3.387 21 1 97.62 147 PHE B N 1
ATOM 3810 C CA . PHE B 1 147 ? 6.367 -3.309 19.938 1 97.62 147 PHE B CA 1
ATOM 3811 C C . PHE B 1 147 ? 6.871 -3.996 18.672 1 97.62 147 PHE B C 1
ATOM 3813 O O . PHE B 1 147 ? 6.078 -4.465 17.859 1 97.62 147 PHE B O 1
ATOM 3820 N N . HIS B 1 148 ? 8.156 -3.979 18.469 1 98.19 148 HIS B N 1
ATOM 3821 C CA . HIS B 1 148 ? 8.781 -4.664 17.344 1 98.19 148 HIS B CA 1
ATOM 3822 C C . HIS B 1 148 ? 9.773 -5.719 17.812 1 98.19 148 HIS B C 1
ATOM 3824 O O . HIS B 1 148 ? 10.625 -5.438 18.656 1 98.19 148 HIS B O 1
ATOM 3830 N N . HIS B 1 149 ? 9.586 -6.898 17.375 1 98.19 149 HIS B N 1
ATOM 3831 C CA . HIS B 1 149 ? 10.477 -8.031 17.609 1 98.19 149 HIS B CA 1
ATOM 3832 C C . HIS B 1 149 ? 10.875 -8.711 16.312 1 98.19 149 HIS B C 1
ATOM 3834 O O . HIS B 1 149 ? 10.102 -9.5 15.758 1 98.19 149 HIS B O 1
ATOM 3840 N N . VAL B 1 150 ? 12.023 -8.391 15.797 1 98.44 150 VAL B N 1
ATOM 3841 C CA . VAL B 1 150 ? 12.484 -8.945 14.531 1 98.44 150 VAL B CA 1
ATOM 3842 C C . VAL B 1 150 ? 13.836 -9.641 14.719 1 98.44 150 VAL B C 1
ATOM 3844 O O . VAL B 1 150 ? 14.633 -9.227 15.562 1 98.44 150 VAL B O 1
ATOM 3847 N N . GLU B 1 151 ? 14.07 -10.688 13.992 1 98.12 151 GLU B N 1
ATOM 3848 C CA . GLU B 1 151 ? 15.273 -11.508 14.117 1 98.12 151 GLU B CA 1
ATOM 3849 C C . GLU B 1 151 ? 16.016 -11.609 12.789 1 98.12 151 GLU B C 1
ATOM 3851 O O . GLU B 1 151 ? 15.625 -12.398 11.914 1 98.12 151 GLU B O 1
ATOM 3856 N N . GLY B 1 152 ? 17.062 -10.922 12.641 1 97.5 152 GLY B N 1
ATOM 3857 C CA . GLY B 1 152 ? 17.969 -11.055 11.508 1 97.5 152 GLY B CA 1
ATOM 3858 C C . GLY B 1 152 ? 17.297 -10.75 10.18 1 97.5 152 GLY B C 1
ATOM 3859 O O . GLY B 1 152 ? 17.562 -11.43 9.188 1 97.5 152 GLY B O 1
ATOM 3860 N N . ILE B 1 153 ? 16.453 -9.727 10.164 1 96.88 153 ILE B N 1
ATOM 3861 C CA . ILE B 1 153 ? 15.781 -9.438 8.898 1 96.88 153 ILE B CA 1
ATOM 3862 C C . ILE B 1 153 ? 16.531 -8.328 8.164 1 96.88 153 ILE B C 1
ATOM 3864 O O . ILE B 1 153 ? 17.188 -7.488 8.781 1 96.88 153 ILE B O 1
ATOM 3868 N N . GLU B 1 154 ? 16.469 -8.344 6.852 1 95.88 154 GLU B N 1
ATOM 3869 C CA . GLU B 1 154 ? 16.969 -7.301 5.969 1 95.88 154 GLU B CA 1
ATOM 3870 C C . GLU B 1 154 ? 16.125 -7.191 4.699 1 95.88 154 GLU B C 1
ATOM 3872 O O . GLU B 1 154 ? 15.422 -8.133 4.336 1 95.88 154 GLU B O 1
ATOM 3877 N N . LEU B 1 155 ? 16.094 -6.047 4.148 1 93.56 155 LEU B N 1
ATOM 3878 C CA . LEU B 1 155 ? 15.508 -5.91 2.82 1 93.56 155 LEU B CA 1
ATOM 3879 C C . LEU B 1 155 ? 16.344 -6.648 1.779 1 93.56 155 LEU B C 1
ATOM 3881 O O . LEU B 1 155 ? 17.516 -6.336 1.586 1 93.56 155 LEU B O 1
ATOM 3885 N N . ASP B 1 156 ? 15.727 -7.66 1.266 1 87.31 156 ASP B N 1
ATOM 3886 C CA . ASP B 1 156 ? 16.422 -8.664 0.477 1 87.31 156 ASP B CA 1
ATOM 3887 C C . ASP B 1 156 ? 16.344 -8.352 -1.015 1 87.31 156 ASP B C 1
ATOM 3889 O O . ASP B 1 156 ? 15.773 -9.117 -1.787 1 87.31 156 ASP B O 1
ATOM 3893 N N . VAL B 1 157 ? 17.062 -7.355 -1.405 1 87 157 VAL B N 1
ATOM 3894 C CA . VAL B 1 157 ? 17.062 -6.93 -2.801 1 87 157 VAL B CA 1
ATOM 3895 C C . VAL B 1 157 ? 17.906 -7.891 -3.639 1 87 157 VAL B C 1
ATOM 3897 O O . VAL B 1 157 ? 19.125 -7.934 -3.496 1 87 157 VAL B O 1
ATOM 3900 N N . VAL B 1 158 ? 17.141 -8.633 -4.402 1 79.12 158 VAL B N 1
ATOM 3901 C CA . VAL B 1 158 ? 17.828 -9.578 -5.273 1 79.12 158 VAL B CA 1
ATOM 3902 C C . VAL B 1 158 ? 18.141 -8.914 -6.617 1 79.12 158 VAL B C 1
ATOM 3904 O O . VAL B 1 158 ? 19.234 -9.07 -7.16 1 79.12 158 VAL B O 1
ATOM 3907 N N . HIS B 1 159 ? 17.062 -8.211 -7.008 1 81.5 159 HIS B N 1
ATOM 3908 C CA . HIS B 1 159 ? 17.172 -7.523 -8.289 1 81.5 159 HIS B CA 1
ATOM 3909 C C . HIS B 1 159 ? 17.016 -6.016 -8.109 1 81.5 159 HIS B C 1
ATOM 3911 O O . HIS B 1 159 ? 16.281 -5.555 -7.238 1 81.5 159 HIS B O 1
ATOM 3917 N N . GLY B 1 160 ? 17.922 -5.289 -8.5 1 82.06 160 GLY B N 1
ATOM 3918 C CA . GLY B 1 160 ? 17.75 -3.848 -8.445 1 82.06 160 GLY B CA 1
ATOM 3919 C C . GLY B 1 160 ? 18.828 -3.148 -7.652 1 82.06 160 GLY B C 1
ATOM 3920 O O . GLY B 1 160 ? 19.953 -3.65 -7.547 1 82.06 160 GLY B O 1
ATOM 3921 N N . ARG B 1 161 ? 18.484 -2.002 -7 1 87.75 161 ARG B N 1
ATOM 3922 C CA . ARG B 1 161 ? 19.453 -1.146 -6.309 1 87.75 161 ARG B CA 1
ATOM 3923 C C . ARG B 1 161 ? 19.75 -1.675 -4.91 1 87.75 161 ARG B C 1
ATOM 3925 O O . ARG B 1 161 ? 18.875 -1.669 -4.039 1 87.75 161 ARG B O 1
ATOM 3932 N N . ARG B 1 162 ? 20.844 -2.221 -4.68 1 87.81 162 ARG B N 1
ATOM 3933 C CA . ARG B 1 162 ? 21.25 -2.709 -3.367 1 87.81 162 ARG B CA 1
ATOM 3934 C C . ARG B 1 162 ? 21.938 -1.61 -2.562 1 87.81 162 ARG B C 1
ATOM 3936 O O . ARG B 1 162 ? 23.094 -1.75 -2.172 1 87.81 162 ARG B O 1
ATOM 3943 N N . GLU B 1 163 ? 21.438 -0.463 -2.496 1 94.75 163 GLU B N 1
ATOM 3944 C CA . GLU B 1 163 ? 21.953 0.681 -1.759 1 94.75 163 GLU B CA 1
ATOM 3945 C C . GLU B 1 163 ? 20.938 1.206 -0.752 1 94.75 163 GLU B C 1
ATOM 3947 O O . GLU B 1 163 ? 19.734 0.964 -0.893 1 94.75 163 GLU B O 1
ATOM 3952 N N . PRO B 1 164 ? 21.5 1.804 0.241 1 96.75 164 PRO B N 1
ATOM 3953 C CA . PRO B 1 164 ? 20.594 2.416 1.204 1 96.75 164 PRO B CA 1
ATOM 3954 C C . PRO B 1 164 ? 19.578 3.344 0.543 1 96.75 164 PRO B C 1
ATOM 3956 O O . PRO B 1 164 ? 19.906 4.043 -0.418 1 96.75 164 PRO B O 1
ATOM 3959 N N . ARG B 1 165 ? 18.359 3.254 1.011 1 96.19 165 ARG B N 1
ATOM 3960 C CA . ARG B 1 165 ? 17.297 4.145 0.541 1 96.19 165 ARG B CA 1
ATOM 3961 C C . ARG B 1 165 ? 17.219 5.402 1.399 1 96.19 165 ARG B C 1
ATOM 3963 O O . ARG B 1 165 ? 17.094 5.32 2.623 1 96.19 165 ARG B O 1
ATOM 3970 N N . HIS B 1 166 ? 17.328 6.543 0.734 1 95.44 166 HIS B N 1
ATOM 3971 C CA . HIS B 1 166 ? 17.219 7.816 1.442 1 95.44 166 HIS B CA 1
ATOM 3972 C C . HIS B 1 166 ? 15.766 8.281 1.523 1 95.44 166 HIS B C 1
ATOM 3974 O O . HIS B 1 166 ? 15.336 9.117 0.723 1 95.44 166 HIS B O 1
ATOM 3980 N N . VAL B 1 167 ? 15.078 7.805 2.486 1 98.62 167 VAL B N 1
ATOM 3981 C CA . VAL B 1 167 ? 13.695 8.172 2.754 1 98.62 167 VAL B CA 1
ATOM 3982 C C . VAL B 1 167 ? 13.602 8.93 4.078 1 98.62 167 VAL B C 1
ATOM 3984 O O . VAL B 1 167 ? 13.633 8.32 5.148 1 98.62 167 VAL B O 1
ATOM 3987 N N . PRO B 1 168 ? 13.547 10.266 4.012 1 98.81 168 PRO B N 1
ATOM 3988 C CA . PRO B 1 168 ? 13.359 11 5.262 1 98.81 168 PRO B CA 1
ATOM 3989 C C . PRO B 1 168 ? 12.148 10.523 6.059 1 98.81 168 PRO B C 1
ATOM 3991 O O . PRO B 1 168 ? 11.094 10.258 5.48 1 98.81 168 PRO B O 1
ATOM 3994 N N . ILE B 1 169 ? 12.344 10.344 7.348 1 98.88 169 ILE B N 1
ATOM 3995 C CA . ILE B 1 169 ? 11.266 9.977 8.258 1 98.88 169 ILE B CA 1
ATOM 3996 C C . ILE B 1 169 ? 10.812 11.203 9.047 1 98.88 169 ILE B C 1
ATOM 3998 O O . ILE B 1 169 ? 11.594 11.773 9.82 1 98.88 169 ILE B O 1
ATOM 4002 N N . MET B 1 170 ? 9.57 11.578 8.773 1 98.81 170 MET B N 1
ATOM 4003 C CA . MET B 1 170 ? 8.945 12.711 9.461 1 98.81 170 MET B CA 1
ATOM 4004 C C . MET B 1 170 ? 7.852 12.234 10.406 1 98.81 170 MET B C 1
ATOM 4006 O O . MET B 1 170 ? 7.07 11.344 10.062 1 98.81 170 MET B O 1
ATOM 4010 N N . ILE B 1 171 ? 7.812 12.844 11.602 1 98.81 171 ILE B N 1
ATOM 4011 C CA . ILE B 1 171 ? 6.805 12.445 12.578 1 98.81 171 ILE B CA 1
ATOM 4012 C C . ILE B 1 171 ? 5.711 13.508 12.648 1 98.81 171 ILE B C 1
ATOM 4014 O O . ILE B 1 171 ? 6 14.695 12.766 1 98.81 171 ILE B O 1
ATOM 4018 N N . GLY B 1 172 ? 4.457 13.062 12.352 1 97.62 172 GLY B N 1
ATOM 4019 C CA . GLY B 1 172 ? 3.34 13.93 12.68 1 97.62 172 GLY B CA 1
ATOM 4020 C C . GLY B 1 172 ? 3.104 14.07 14.172 1 97.62 172 GLY B C 1
ATOM 4021 O O . GLY B 1 172 ? 2.406 13.25 14.773 1 97.62 172 GLY B O 1
ATOM 4022 N N . ALA B 1 173 ? 3.609 15.125 14.781 1 95.06 173 ALA B N 1
ATOM 4023 C CA . ALA B 1 173 ? 3.555 15.297 16.234 1 95.06 173 ALA B CA 1
ATOM 4024 C C . ALA B 1 173 ? 2.6 16.422 16.609 1 95.06 173 ALA B C 1
ATOM 4026 O O . ALA B 1 173 ? 2.592 17.484 15.977 1 95.06 173 ALA B O 1
ATOM 4027 N N . THR B 1 174 ? 1.793 16.188 17.578 1 88.75 174 THR B N 1
ATOM 4028 C CA . THR B 1 174 ? 0.884 17.234 18.062 1 88.75 174 THR B CA 1
ATOM 4029 C C . THR B 1 174 ? 1.145 17.547 19.531 1 88.75 174 THR B C 1
ATOM 4031 O O . THR B 1 174 ? 1.052 18.703 19.953 1 88.75 174 THR B O 1
ATOM 4034 N N . GLY B 1 175 ? 1.515 16.578 20.375 1 91 175 GLY B N 1
ATOM 4035 C CA . GLY B 1 175 ? 1.777 16.781 21.797 1 91 175 GLY B CA 1
ATOM 4036 C C . GLY B 1 175 ? 3.232 17.094 22.094 1 91 175 GLY B C 1
ATOM 4037 O O . GLY B 1 175 ? 4.113 16.812 21.266 1 91 175 GLY B O 1
ATOM 4038 N N . PRO B 1 176 ? 3.42 17.75 23.25 1 95.06 176 PRO B N 1
ATOM 4039 C CA . PRO B 1 176 ? 4.773 18.188 23.594 1 95.06 176 PRO B CA 1
ATOM 4040 C C . PRO B 1 176 ? 5.777 17.047 23.625 1 95.06 176 PRO B C 1
ATOM 4042 O O . PRO B 1 176 ? 6.887 17.172 23.109 1 95.06 176 PRO B O 1
ATOM 4045 N N . GLN B 1 177 ? 5.406 15.93 24.203 1 97.44 177 GLN B N 1
ATOM 4046 C CA . GLN B 1 177 ? 6.34 14.82 24.359 1 97.44 177 GLN B CA 1
ATOM 4047 C C . GLN B 1 177 ? 6.699 14.219 23 1 97.44 177 GLN B C 1
ATOM 4049 O O . GLN B 1 177 ? 7.855 13.859 22.766 1 97.44 177 GLN B O 1
ATOM 4054 N N . MET B 1 178 ? 5.715 14.078 22.141 1 97.62 178 MET B N 1
ATOM 4055 C CA . MET B 1 178 ? 5.992 13.562 20.797 1 97.62 178 MET B CA 1
ATOM 4056 C C . MET B 1 178 ? 6.824 14.547 20 1 97.62 178 MET B C 1
ATOM 4058 O O . MET B 1 178 ? 7.664 14.148 19.188 1 97.62 178 MET B O 1
ATOM 4062 N N . MET B 1 179 ? 6.574 15.82 20.25 1 97.69 179 MET B N 1
ATOM 4063 C CA . MET B 1 179 ? 7.367 16.859 19.594 1 97.69 179 MET B CA 1
ATOM 4064 C C . MET B 1 179 ? 8.836 16.766 20 1 97.69 179 MET B C 1
ATOM 4066 O O . MET B 1 179 ? 9.727 16.859 19.156 1 97.69 179 MET B O 1
ATOM 4070 N N . GLU B 1 180 ? 9.055 16.578 21.234 1 98.69 180 GLU B N 1
ATOM 4071 C CA . GLU B 1 180 ? 10.414 16.422 21.719 1 98.69 180 GLU B CA 1
ATOM 4072 C C . GLU B 1 180 ? 11.07 15.164 21.141 1 98.69 180 GLU B C 1
ATOM 4074 O O . GLU B 1 180 ? 12.227 15.211 20.719 1 98.69 180 GLU B O 1
ATOM 4079 N N . LEU B 1 181 ? 10.297 14.102 21.125 1 98.81 181 LEU B N 1
ATOM 4080 C CA . LEU B 1 181 ? 10.82 12.875 20.531 1 98.81 181 LEU B CA 1
ATOM 4081 C C . LEU B 1 181 ? 11.195 13.086 19.078 1 98.81 181 LEU B C 1
ATOM 4083 O O . LEU B 1 181 ? 12.25 12.625 18.625 1 98.81 181 LEU B O 1
ATOM 4087 N N . ALA B 1 182 ? 10.312 13.727 18.328 1 98.75 182 ALA B N 1
ATOM 4088 C CA . ALA B 1 182 ? 10.578 14.016 16.922 1 98.75 182 ALA B CA 1
ATOM 4089 C C . ALA B 1 182 ? 11.883 14.789 16.766 1 98.75 182 ALA B C 1
ATOM 4091 O O . ALA B 1 182 ? 12.703 14.469 15.891 1 98.75 182 ALA B O 1
ATOM 4092 N N . GLY B 1 183 ? 12.062 15.789 17.578 1 98.69 183 GLY B N 1
ATOM 4093 C CA . GLY B 1 183 ? 13.312 16.547 17.547 1 98.69 183 GLY B CA 1
ATOM 4094 C C . GLY B 1 183 ? 14.539 15.68 17.75 1 98.69 183 GLY B C 1
ATOM 4095 O O . GLY B 1 183 ? 15.578 15.914 17.141 1 98.69 183 GLY B O 1
ATOM 4096 N N . GLU B 1 184 ? 14.375 14.711 18.609 1 98.75 184 GLU B N 1
ATOM 4097 C CA . GLU B 1 184 ? 15.484 13.844 18.984 1 98.75 184 GLU B CA 1
ATOM 4098 C C . GLU B 1 184 ? 15.812 12.844 17.891 1 98.75 184 GLU B C 1
ATOM 4100 O O . GLU B 1 184 ? 16.984 12.586 17.609 1 98.75 184 GLU B O 1
ATOM 4105 N N . ILE B 1 185 ? 14.766 12.305 17.125 1 98.75 185 ILE B N 1
ATOM 4106 C CA . ILE B 1 185 ? 15.086 11.078 16.406 1 98.75 185 ILE B CA 1
ATOM 4107 C C . ILE B 1 185 ? 14.68 11.227 14.93 1 98.75 185 ILE B C 1
ATOM 4109 O O . ILE B 1 185 ? 15.07 10.414 14.094 1 98.75 185 ILE B O 1
ATOM 4113 N N . ALA B 1 186 ? 13.805 12.164 14.578 1 98.75 186 ALA B N 1
ATOM 4114 C CA . ALA B 1 186 ? 13.234 12.211 13.234 1 98.75 186 ALA B CA 1
ATOM 4115 C C . ALA B 1 186 ? 14.008 13.164 12.336 1 98.75 186 ALA B C 1
ATOM 4117 O O . ALA B 1 186 ? 14.758 14.016 12.82 1 98.75 186 ALA B O 1
ATOM 4118 N N . ASP B 1 187 ? 13.891 13.008 11.031 1 98.69 187 ASP B N 1
ATOM 4119 C CA . ASP B 1 187 ? 14.477 13.945 10.078 1 98.69 187 ASP B CA 1
ATOM 4120 C C . ASP B 1 187 ? 13.68 15.242 10.016 1 98.69 187 ASP B C 1
ATOM 4122 O O . ASP B 1 187 ? 14.203 16.281 9.586 1 98.69 187 ASP B O 1
ATOM 4126 N N . GLY B 1 188 ? 12.445 15.148 10.406 1 98.69 188 GLY B N 1
ATOM 4127 C CA . GLY B 1 188 ? 11.57 16.312 10.445 1 98.69 188 GLY B CA 1
ATOM 4128 C C . GLY B 1 188 ? 10.25 16.047 11.148 1 98.69 188 GLY B C 1
ATOM 4129 O O . GLY B 1 188 ? 10.023 14.938 11.656 1 98.69 188 GLY B O 1
ATOM 4130 N N . VAL B 1 189 ? 9.469 17.062 11.242 1 98.56 189 VAL B N 1
ATOM 4131 C CA . VAL B 1 189 ? 8.148 17 11.867 1 98.56 189 VAL B CA 1
ATOM 4132 C C . VAL B 1 189 ? 7.105 17.641 10.953 1 98.56 189 VAL B C 1
ATOM 4134 O O . VAL B 1 189 ? 7.34 18.703 10.391 1 98.56 189 VAL B O 1
ATOM 4137 N N . VAL B 1 190 ? 6.004 16.938 10.695 1 98.12 190 VAL B N 1
ATOM 4138 C CA . VAL B 1 190 ? 4.863 17.531 10.016 1 98.12 190 VAL B CA 1
ATOM 4139 C C . VAL B 1 190 ? 3.971 18.25 11.031 1 98.12 190 VAL B C 1
ATOM 4141 O O . VAL B 1 190 ? 3.289 17.594 11.828 1 98.12 190 VAL B O 1
ATOM 4144 N N . LEU B 1 191 ? 3.973 19.516 10.961 1 96.12 191 LEU B N 1
ATOM 4145 C CA . LEU B 1 191 ? 3.236 20.312 11.93 1 96.12 191 LEU B CA 1
ATOM 4146 C C . LEU B 1 191 ? 1.748 20.344 11.602 1 96.12 191 LEU B C 1
ATOM 4148 O O . LEU B 1 191 ? 1.364 20.219 10.438 1 96.12 191 LEU B O 1
ATOM 4152 N N . ASN B 1 192 ? 0.98 20.484 12.594 1 92 192 ASN B N 1
ATOM 4153 C CA . ASN B 1 192 ? -0.471 20.344 12.539 1 92 192 ASN B CA 1
ATOM 4154 C C . ASN B 1 192 ? -1.122 21.469 11.75 1 92 192 ASN B C 1
ATOM 4156 O O . ASN B 1 192 ? -0.47 22.469 11.438 1 92 192 ASN B O 1
ATOM 4160 N N . TYR B 1 193 ? -2.424 21.234 11.406 1 91.44 193 TYR B N 1
ATOM 4161 C CA . TYR B 1 193 ? -3.203 22.266 10.727 1 91.44 193 TYR B CA 1
ATOM 4162 C C . TYR B 1 193 ? -4.324 22.781 11.625 1 91.44 193 TYR B C 1
ATOM 4164 O O . TYR B 1 193 ? -4.512 22.281 12.742 1 91.44 193 TYR B O 1
ATOM 4172 N N . CYS B 1 194 ? -4.973 23.859 11.164 1 90.62 194 CYS B N 1
ATOM 4173 C CA . CYS B 1 194 ? -6.043 24.516 11.906 1 90.62 194 CYS B CA 1
ATOM 4174 C C . CYS B 1 194 ? -5.531 25.047 13.242 1 90.62 194 CYS B C 1
ATOM 4176 O O . CYS B 1 194 ? -6.188 24.891 14.266 1 90.62 194 CYS B O 1
ATOM 4178 N N . VAL B 1 195 ? -4.355 25.547 13.242 1 89.38 195 VAL B N 1
ATOM 4179 C CA . VAL B 1 195 ? -3.721 26.203 14.383 1 89.38 195 VAL B CA 1
ATOM 4180 C C . VAL B 1 195 ? -3.203 27.578 13.961 1 89.38 195 VAL B C 1
ATOM 4182 O O . VAL B 1 195 ? -2.857 27.781 12.797 1 89.38 195 VAL B O 1
ATOM 4185 N N . PRO B 1 196 ? -3.174 28.469 14.883 1 91.81 196 PRO B N 1
ATOM 4186 C CA . PRO B 1 196 ? -2.574 29.766 14.547 1 91.81 196 PRO B CA 1
ATOM 4187 C C . PRO B 1 196 ? -1.055 29.688 14.406 1 91.81 196 PRO B C 1
ATOM 4189 O O . PRO B 1 196 ? -0.418 28.812 14.992 1 91.81 196 PRO B O 1
ATOM 4192 N N . PRO B 1 197 ? -0.43 30.609 13.625 1 94.5 197 PRO B N 1
ATOM 4193 C CA . PRO B 1 197 ? 1.023 30.609 13.445 1 94.5 197 PRO B CA 1
ATOM 4194 C C . PRO B 1 197 ? 1.783 30.578 14.766 1 94.5 197 PRO B C 1
ATOM 4196 O O . PRO B 1 197 ? 2.834 29.938 14.859 1 94.5 197 PRO B O 1
ATOM 4199 N N . GLU B 1 198 ? 1.259 31.188 15.828 1 92.31 198 GLU B N 1
ATOM 4200 C CA . GLU B 1 198 ? 1.942 31.266 17.125 1 92.31 198 GLU B CA 1
ATOM 4201 C C . GLU B 1 198 ? 2.029 29.906 17.797 1 92.31 198 GLU B C 1
ATOM 4203 O O . GLU B 1 198 ? 2.834 29.703 18.703 1 92.31 198 GLU B O 1
ATOM 4208 N N . TYR B 1 199 ? 1.119 28.984 17.422 1 88.31 199 TYR B N 1
ATOM 4209 C CA . TYR B 1 199 ? 1.232 27.594 17.844 1 88.31 199 TYR B CA 1
ATOM 4210 C C . TYR B 1 199 ? 2.648 27.078 17.625 1 88.31 199 TYR B C 1
ATOM 4212 O O . TYR B 1 199 ? 3.158 26.297 18.438 1 88.31 199 TYR B O 1
ATOM 4220 N N . ASN B 1 200 ? 3.303 27.5 16.562 1 94.88 200 ASN B N 1
ATOM 4221 C CA . ASN B 1 200 ? 4.609 26.984 16.156 1 94.88 200 ASN B CA 1
ATOM 4222 C C . ASN B 1 200 ? 5.695 27.359 17.156 1 94.88 200 ASN B C 1
ATOM 4224 O O . ASN B 1 200 ? 6.699 26.656 17.297 1 94.88 200 ASN B O 1
ATOM 4228 N N . LEU B 1 201 ? 5.48 28.453 17.906 1 95.06 201 LEU B N 1
ATOM 4229 C CA . LEU B 1 201 ? 6.48 28.859 18.875 1 95.06 201 LEU B CA 1
ATOM 4230 C C . LEU B 1 201 ? 6.676 27.797 19.938 1 95.06 201 LEU B C 1
ATOM 4232 O O . LEU B 1 201 ? 7.812 27.438 20.281 1 95.06 201 LEU B O 1
ATOM 4236 N N . GLN B 1 202 ? 5.59 27.297 20.453 1 93.69 202 GLN B N 1
ATOM 4237 C CA . GLN B 1 202 ? 5.672 26.234 21.453 1 93.69 202 GLN B CA 1
ATOM 4238 C C . GLN B 1 202 ? 6.234 24.953 20.828 1 93.69 202 GLN B C 1
ATOM 4240 O O . GLN B 1 202 ? 7.004 24.234 21.469 1 93.69 202 GLN B O 1
ATOM 4245 N N . ALA B 1 203 ? 5.727 24.609 19.656 1 95.81 203 ALA B N 1
ATOM 4246 C CA . ALA B 1 203 ? 6.254 23.453 18.953 1 95.81 203 ALA B CA 1
ATOM 4247 C C . ALA B 1 203 ? 7.77 23.531 18.797 1 95.81 203 ALA B C 1
ATOM 4249 O O . ALA B 1 203 ? 8.477 22.547 19.047 1 95.81 203 ALA B O 1
ATOM 4250 N N . MET B 1 204 ? 8.305 24.75 18.453 1 97.69 204 MET B N 1
ATOM 4251 C CA . MET B 1 204 ? 9.742 24.953 18.266 1 97.69 204 MET B CA 1
ATOM 4252 C C . MET B 1 204 ? 10.492 24.734 19.578 1 97.69 204 MET B C 1
ATOM 4254 O O . MET B 1 204 ? 11.586 24.156 19.578 1 97.69 204 MET B O 1
ATOM 4258 N N . GLU B 1 205 ? 9.906 25.172 20.609 1 97.81 205 GLU B N 1
ATOM 4259 C CA . GLU B 1 205 ? 10.531 25 21.906 1 97.81 205 GLU B CA 1
ATOM 4260 C C . GLU B 1 205 ? 10.719 23.516 22.234 1 97.81 205 GLU B C 1
ATOM 4262 O O . GLU B 1 205 ? 11.797 23.109 22.672 1 97.81 205 GLU B O 1
ATOM 4267 N N . HIS B 1 206 ? 9.688 22.75 22.062 1 98.12 206 HIS B N 1
ATOM 4268 C CA . HIS B 1 206 ? 9.75 21.312 22.344 1 98.12 206 HIS B CA 1
ATOM 4269 C C . HIS B 1 206 ? 10.688 20.609 21.375 1 98.12 206 HIS B C 1
ATOM 4271 O O . HIS B 1 206 ? 11.43 19.703 21.781 1 98.12 206 HIS B O 1
ATOM 4277 N N . LEU B 1 207 ? 10.633 20.984 20.094 1 98.5 207 LEU B N 1
ATOM 4278 C CA . LEU B 1 207 ? 11.531 20.406 19.109 1 98.5 207 LEU B CA 1
ATOM 4279 C C . LEU B 1 207 ? 12.984 20.641 19.469 1 98.5 207 LEU B C 1
ATOM 4281 O O . LEU B 1 207 ? 13.828 19.75 19.344 1 98.5 207 LEU B O 1
ATOM 4285 N N . GLU B 1 208 ? 13.25 21.859 19.844 1 98.31 208 GLU B N 1
ATOM 4286 C CA . GLU B 1 208 ? 14.609 22.219 20.234 1 98.31 208 GLU B CA 1
ATOM 4287 C C . GLU B 1 208 ? 15.094 21.406 21.422 1 98.31 208 GLU B C 1
ATOM 4289 O O . GLU B 1 208 ? 16.25 20.984 21.453 1 98.31 208 GLU B O 1
ATOM 4294 N N . LYS B 1 209 ? 14.242 21.266 22.422 1 98.44 209 LYS B N 1
ATOM 4295 C CA . LYS B 1 209 ? 14.578 20.438 23.562 1 98.44 209 LYS B CA 1
ATOM 4296 C C . LYS B 1 209 ? 14.945 19.016 23.141 1 98.44 209 LYS B C 1
ATOM 4298 O O . LYS B 1 209 ? 15.93 18.453 23.609 1 98.44 209 LYS B O 1
ATOM 4303 N N . GLY B 1 210 ? 14.133 18.438 22.266 1 98.56 210 GLY B N 1
ATOM 4304 C CA . GLY B 1 210 ? 14.422 17.109 21.734 1 98.56 210 GLY B CA 1
ATOM 4305 C C . GLY B 1 210 ? 15.711 17.062 20.953 1 98.56 210 GLY B C 1
ATOM 4306 O O . GLY B 1 210 ? 16.5 16.125 21.109 1 98.56 210 GLY B O 1
ATOM 4307 N N . ALA B 1 211 ? 15.891 18.016 20.078 1 98.62 211 ALA B N 1
ATOM 4308 C CA . ALA B 1 211 ? 17.078 18.109 19.25 1 98.62 211 ALA B CA 1
ATOM 4309 C C . ALA B 1 211 ? 18.344 18.156 20.109 1 98.62 211 ALA B C 1
ATOM 4311 O O . ALA B 1 211 ? 19.344 17.5 19.797 1 98.62 211 ALA B O 1
ATOM 4312 N N . ALA B 1 212 ? 18.312 18.922 21.109 1 98.38 212 ALA B N 1
ATOM 4313 C CA . ALA B 1 212 ? 19.453 19.109 21.984 1 98.38 212 ALA B CA 1
ATOM 4314 C C . ALA B 1 212 ? 19.891 17.781 22.609 1 98.38 212 ALA B C 1
ATOM 4316 O O . ALA B 1 212 ? 21.078 17.547 22.812 1 98.38 212 ALA B O 1
ATOM 4317 N N . ARG B 1 213 ? 18.969 16.938 22.953 1 98.06 213 ARG B N 1
ATOM 4318 C CA . ARG B 1 213 ? 19.25 15.641 23.547 1 98.06 213 ARG B CA 1
ATOM 4319 C C . ARG B 1 213 ? 20.078 14.781 22.609 1 98.06 213 ARG B C 1
ATOM 4321 O O . ARG B 1 213 ? 20.797 13.883 23.047 1 98.06 213 ARG B O 1
ATOM 4328 N N . ALA B 1 214 ? 19.969 15.078 21.344 1 97.94 214 ALA B N 1
ATOM 4329 C CA . ALA B 1 214 ? 20.688 14.297 20.344 1 97.94 214 ALA B CA 1
ATOM 4330 C C . ALA B 1 214 ? 21.875 15.078 19.766 1 97.94 214 ALA B C 1
ATOM 4332 O O . ALA B 1 214 ? 22.469 14.672 18.781 1 97.94 214 ALA B O 1
ATOM 4333 N N . GLY B 1 215 ? 22.172 16.203 20.281 1 98.31 215 GLY B N 1
ATOM 4334 C CA . GLY B 1 215 ? 23.266 17.016 19.812 1 98.31 215 GLY B CA 1
ATOM 4335 C C . GLY B 1 215 ? 22.969 17.734 18.5 1 98.31 215 GLY B C 1
ATOM 4336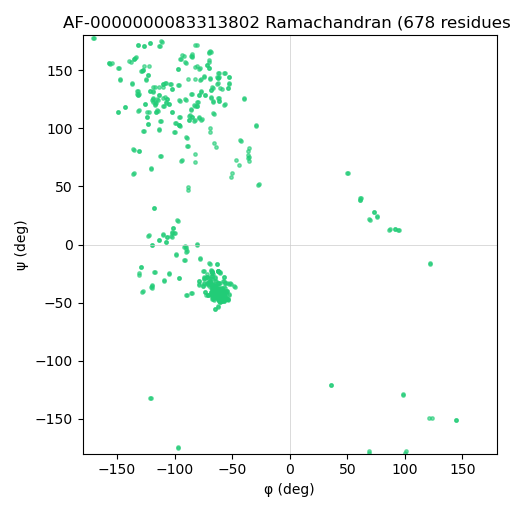 O O . GLY B 1 215 ? 23.875 18.016 17.719 1 98.31 215 GLY B O 1
ATOM 4337 N N . ARG B 1 216 ? 21.703 17.938 18.234 1 98.06 216 ARG B N 1
ATOM 4338 C CA . ARG B 1 216 ? 21.25 18.609 17.016 1 98.06 216 ARG B CA 1
ATOM 4339 C C . ARG B 1 216 ? 20.641 19.969 17.344 1 98.06 216 ARG B C 1
ATOM 4341 O O . ARG B 1 216 ? 20.594 20.375 18.516 1 98.06 216 ARG B O 1
ATOM 4348 N N . SER B 1 217 ? 20.281 20.734 16.266 1 97.69 217 SER B N 1
ATOM 4349 C CA . SER B 1 217 ? 19.578 22.016 16.391 1 97.69 217 SER B CA 1
ATOM 4350 C C . SER B 1 217 ? 18.312 22.031 15.547 1 97.69 217 SER B C 1
ATOM 4352 O O . SER B 1 217 ? 18.062 21.078 14.797 1 97.69 217 SER B O 1
ATOM 4354 N N . LEU B 1 218 ? 17.547 22.984 15.711 1 96.81 218 LEU B N 1
ATOM 4355 C CA . LEU B 1 218 ? 16.312 23.141 14.945 1 96.81 218 LEU B CA 1
ATOM 4356 C C . LEU B 1 218 ? 16.609 23.172 13.445 1 96.81 218 LEU B C 1
ATOM 4358 O O . LEU B 1 218 ? 15.789 22.734 12.641 1 96.81 218 LEU B O 1
ATOM 4362 N N . ASP B 1 219 ? 17.812 23.625 13.086 1 96.25 219 ASP B N 1
ATOM 4363 C CA . ASP B 1 219 ? 18.203 23.75 11.688 1 96.25 219 ASP B CA 1
ATOM 4364 C C . ASP B 1 219 ? 18.375 22.375 11.047 1 96.25 219 ASP B C 1
ATOM 4366 O O . ASP B 1 219 ? 18.344 22.234 9.82 1 96.25 219 ASP B O 1
ATOM 4370 N N . ASP B 1 220 ? 18.484 21.359 11.875 1 97.81 220 ASP B N 1
ATOM 4371 C CA . ASP B 1 220 ? 18.672 19.984 11.391 1 97.81 220 ASP B CA 1
ATOM 4372 C C . ASP B 1 220 ? 17.328 19.297 11.172 1 97.81 220 ASP B C 1
ATOM 4374 O O . ASP B 1 220 ? 17.281 18.172 10.648 1 97.81 220 ASP B O 1
ATOM 4378 N N . ILE B 1 221 ? 16.25 19.922 11.539 1 98.44 221 ILE B N 1
ATOM 4379 C CA . ILE B 1 221 ? 14.93 19.312 11.531 1 98.44 221 ILE B CA 1
ATOM 4380 C C . ILE B 1 221 ? 14.031 20.047 10.539 1 98.44 221 ILE B C 1
ATOM 4382 O O . ILE B 1 221 ? 13.773 21.234 10.688 1 98.44 221 ILE B O 1
ATOM 4386 N N . ASP B 1 222 ? 13.656 19.344 9.5 1 98.56 222 ASP B N 1
ATOM 4387 C CA . ASP B 1 222 ? 12.688 19.922 8.57 1 98.56 222 ASP B CA 1
ATOM 4388 C C . ASP B 1 222 ? 11.305 20.047 9.211 1 98.56 222 ASP B C 1
ATOM 4390 O O . ASP B 1 222 ? 10.914 19.188 10.008 1 98.56 222 ASP B O 1
ATOM 4394 N N . ARG B 1 223 ? 10.562 21.094 8.938 1 98.38 223 ARG B N 1
ATOM 4395 C CA . ARG B 1 223 ? 9.305 21.391 9.633 1 98.38 223 ARG B CA 1
ATOM 4396 C C . ARG B 1 223 ? 8.227 21.812 8.641 1 98.38 223 ARG B C 1
ATOM 4398 O O . ARG B 1 223 ? 7.68 22.922 8.742 1 98.38 223 ARG B O 1
ATOM 4405 N N . PRO B 1 224 ? 7.891 20.922 7.711 1 98.69 224 PRO B N 1
ATOM 4406 C CA . PRO B 1 224 ? 6.719 21.25 6.898 1 98.69 224 PRO B CA 1
ATOM 4407 C C . PRO B 1 224 ? 5.441 21.375 7.723 1 98.69 224 PRO B C 1
ATOM 4409 O O . PRO B 1 224 ? 5.301 20.703 8.75 1 98.69 224 PRO B O 1
ATOM 4412 N N . GLN B 1 225 ? 4.531 22.266 7.281 1 98.06 225 GLN B N 1
ATOM 4413 C CA . GLN B 1 225 ? 3.307 22.484 8.047 1 98.06 225 GLN B CA 1
ATOM 4414 C C . GLN B 1 225 ? 2.08 22.453 7.137 1 98.06 225 GLN B C 1
ATOM 4416 O O . GLN B 1 225 ? 2.055 23.125 6.098 1 98.06 225 GLN B O 1
ATOM 4421 N N . LEU B 1 226 ? 1.125 21.625 7.59 1 97.5 226 LEU B N 1
ATOM 4422 C CA . LEU B 1 226 ? -0.17 21.594 6.918 1 97.5 226 LEU B CA 1
ATOM 4423 C C . LEU B 1 226 ? -0.931 22.891 7.141 1 97.5 226 LEU B C 1
ATOM 4425 O O . LEU B 1 226 ? -1.063 23.359 8.273 1 97.5 226 LEU B O 1
ATOM 4429 N N . ILE B 1 227 ? -1.382 23.531 6.082 1 97.25 227 ILE B N 1
ATOM 4430 C CA . ILE B 1 227 ? -2.115 24.797 6.125 1 97.25 227 ILE B CA 1
ATOM 4431 C C . ILE B 1 227 ? -3.367 24.703 5.258 1 97.25 227 ILE B C 1
ATOM 4433 O O . ILE B 1 227 ? -3.273 24.516 4.039 1 97.25 227 ILE B O 1
ATOM 4437 N N . VAL B 1 228 ? -4.531 24.797 5.926 1 97.12 228 VAL B N 1
ATOM 4438 C CA . VAL B 1 228 ? -5.766 24.891 5.156 1 97.12 228 VAL B CA 1
ATOM 4439 C C . VAL B 1 228 ? -5.754 26.156 4.297 1 97.12 228 VAL B C 1
ATOM 4441 O O . VAL B 1 228 ? -5.551 27.25 4.812 1 97.12 228 VAL B O 1
ATOM 4444 N N . CYS B 1 229 ? -5.922 25.953 3.041 1 98.31 229 CYS B N 1
ATOM 4445 C CA . CYS B 1 229 ? -5.828 27.078 2.123 1 98.31 229 CYS B CA 1
ATOM 4446 C C . CYS B 1 229 ? -7.102 27.219 1.29 1 98.31 229 CYS B C 1
ATOM 4448 O O . CYS B 1 229 ? -7.41 26.344 0.477 1 98.31 229 CYS B O 1
ATOM 4450 N N . SER B 1 230 ? -7.859 28.219 1.526 1 98.31 230 SER B N 1
ATOM 4451 C CA . SER B 1 230 ? -9.039 28.594 0.751 1 98.31 230 SER B CA 1
ATOM 4452 C C . SER B 1 230 ? -8.82 29.906 0.013 1 98.31 230 SER B C 1
ATOM 4454 O O . SER B 1 230 ? -8.891 30.969 0.615 1 98.31 230 SER B O 1
ATOM 4456 N N . VAL B 1 231 ? -8.633 29.844 -1.321 1 98.38 231 VAL B N 1
ATOM 4457 C CA . VAL B 1 231 ? -8.273 31.031 -2.09 1 98.38 231 VAL B CA 1
ATOM 4458 C C . VAL B 1 231 ? -9.359 31.328 -3.121 1 98.38 231 VAL B C 1
ATOM 4460 O O . VAL B 1 231 ? -9.891 30.406 -3.754 1 98.38 231 VAL B O 1
ATOM 4463 N N . HIS B 1 232 ? -9.781 32.5 -3.207 1 98.25 232 HIS B N 1
ATOM 4464 C CA . HIS B 1 232 ? -10.742 33 -4.172 1 98.25 232 HIS B CA 1
ATOM 4465 C C . HIS B 1 232 ? -10.57 34.5 -4.367 1 98.25 232 HIS B C 1
ATOM 4467 O O . HIS B 1 232 ? -10.086 35.188 -3.475 1 98.25 232 HIS B O 1
ATOM 4473 N N . GLU B 1 233 ? -11.008 34.938 -5.543 1 97.56 233 GLU B N 1
ATOM 4474 C CA . GLU B 1 233 ? -10.938 36.406 -5.781 1 97.56 233 GLU B CA 1
ATOM 4475 C C . GLU B 1 233 ? -11.906 37.156 -4.871 1 97.56 233 GLU B C 1
ATOM 4477 O O . GLU B 1 233 ? -11.625 38.281 -4.465 1 97.56 233 GLU B O 1
ATOM 4482 N N . ASP B 1 234 ? -13.023 36.562 -4.625 1 97.75 234 ASP B N 1
ATOM 4483 C CA . ASP B 1 234 ? -13.961 37.062 -3.637 1 97.75 234 ASP B CA 1
ATOM 4484 C C . ASP B 1 234 ? -13.633 36.531 -2.24 1 97.75 234 ASP B C 1
ATOM 4486 O O . ASP B 1 234 ? -13.898 35.375 -1.933 1 97.75 234 ASP B O 1
ATOM 4490 N N . ARG B 1 235 ? -13.188 37.406 -1.359 1 96.75 235 ARG B N 1
ATOM 4491 C CA . ARG B 1 235 ? -12.703 37.062 -0.025 1 96.75 235 ARG B CA 1
ATOM 4492 C C . ARG B 1 235 ? -13.766 36.281 0.756 1 96.75 235 ARG B C 1
ATOM 4494 O O . ARG B 1 235 ? -13.445 35.312 1.454 1 96.75 235 ARG B O 1
ATOM 4501 N N . GLN B 1 236 ? -14.984 36.688 0.626 1 96.75 236 GLN B N 1
ATOM 4502 C CA . GLN B 1 236 ? -16.031 36.062 1.429 1 96.75 236 GLN B CA 1
ATOM 4503 C C . GLN B 1 236 ? -16.297 34.625 0.993 1 96.75 236 GLN B C 1
ATOM 4505 O O . GLN B 1 236 ? -16.609 33.781 1.82 1 96.75 236 GLN B O 1
ATOM 4510 N N . VAL B 1 237 ? -16.156 34.375 -0.265 1 97.25 237 VAL B N 1
ATOM 4511 C CA . VAL B 1 237 ? -16.297 33 -0.777 1 97.25 237 VAL B CA 1
ATOM 4512 C C . VAL B 1 237 ? -15.203 32.125 -0.185 1 97.25 237 VAL B C 1
ATOM 4514 O O . VAL B 1 237 ? -15.477 31 0.234 1 97.25 237 VAL B O 1
ATOM 4517 N N . ALA B 1 238 ? -13.984 32.562 -0.135 1 98 238 ALA B N 1
ATOM 4518 C CA . ALA B 1 238 ? -12.859 31.828 0.427 1 98 238 ALA B CA 1
ATOM 4519 C C . ALA B 1 238 ? -13.078 31.547 1.911 1 98 238 ALA B C 1
ATOM 4521 O O . ALA B 1 238 ? -12.883 30.422 2.371 1 98 238 ALA B O 1
ATOM 4522 N N . LEU B 1 239 ? -13.5 32.594 2.623 1 97.31 239 LEU B N 1
ATOM 4523 C CA . LEU B 1 239 ? -13.711 32.438 4.059 1 97.31 239 LEU B CA 1
ATOM 4524 C C . LEU B 1 239 ? -14.812 31.422 4.348 1 97.31 239 LEU B C 1
ATOM 4526 O O . LEU B 1 239 ? -14.688 30.609 5.266 1 97.31 239 LEU B O 1
ATOM 4530 N N . ASP B 1 240 ? -15.836 31.469 3.535 1 96.38 240 ASP B N 1
ATOM 4531 C CA . ASP B 1 240 ? -16.953 30.547 3.74 1 96.38 240 ASP B CA 1
ATOM 4532 C C . ASP B 1 240 ? -16.547 29.109 3.482 1 96.38 240 ASP B C 1
ATOM 4534 O O . ASP B 1 240 ? -17.031 28.188 4.141 1 96.38 240 ASP B O 1
ATOM 4538 N N . GLY B 1 241 ? -15.688 28.938 2.49 1 95.5 241 GLY B N 1
ATOM 4539 C CA . GLY B 1 241 ? -15.164 27.594 2.252 1 95.5 241 GLY B CA 1
ATOM 4540 C C . GLY B 1 241 ? -14.422 27.031 3.445 1 95.5 241 GLY B C 1
ATOM 4541 O O . GLY B 1 241 ? -14.656 25.875 3.836 1 95.5 241 GLY B O 1
ATOM 4542 N N . ALA B 1 242 ? -13.602 27.766 4.035 1 96.25 242 ALA B N 1
ATOM 4543 C CA . ALA B 1 242 ? -12.836 27.328 5.207 1 96.25 242 ALA B CA 1
ATOM 4544 C C . ALA B 1 242 ? -13.742 27.188 6.426 1 96.25 242 ALA B C 1
ATOM 4546 O O . ALA B 1 242 ? -13.547 26.281 7.242 1 96.25 242 ALA B O 1
ATOM 4547 N N . ARG B 1 243 ? -14.703 28.062 6.496 1 94.06 243 ARG B N 1
ATOM 4548 C CA . ARG B 1 243 ? -15.641 28.047 7.613 1 94.06 243 ARG B CA 1
ATOM 4549 C C . ARG B 1 243 ? -16.406 26.719 7.66 1 94.06 243 ARG B C 1
ATOM 4551 O O . ARG B 1 243 ? -16.672 26.203 8.742 1 94.06 243 ARG B O 1
ATOM 4558 N N . GLU B 1 244 ? -16.75 26.266 6.523 1 92.69 244 GLU B N 1
ATOM 4559 C CA . GLU B 1 244 ? -17.453 25 6.434 1 92.69 244 GLU B CA 1
ATOM 4560 C C . GLU B 1 244 ? -16.641 23.859 7.035 1 92.69 244 GLU B C 1
ATOM 4562 O O . GLU B 1 244 ? -17.156 23.062 7.828 1 92.69 244 GLU B O 1
ATOM 4567 N N . LEU B 1 245 ? -15.406 23.797 6.652 1 90.12 245 LEU B N 1
ATOM 4568 C CA . LEU B 1 245 ? -14.508 22.781 7.195 1 90.12 245 LEU B CA 1
ATOM 4569 C C . LEU B 1 245 ? -14.359 22.938 8.703 1 90.12 245 LEU B C 1
ATOM 4571 O O . LEU B 1 245 ? -14.477 21.953 9.445 1 90.12 245 LEU B O 1
ATOM 4575 N N . LEU B 1 246 ? -14.109 24.125 9.141 1 90.12 246 LEU B N 1
ATOM 4576 C CA . LEU B 1 246 ? -13.844 24.375 10.555 1 90.12 246 LEU B CA 1
ATOM 4577 C C . LEU B 1 246 ? -15.078 24.078 11.398 1 90.12 246 LEU B C 1
ATOM 4579 O O . LEU B 1 246 ? -14.953 23.609 12.539 1 90.12 246 LEU B O 1
ATOM 4583 N N . THR B 1 247 ? -16.25 24.375 10.844 1 89.06 247 THR B N 1
ATOM 4584 C CA . THR B 1 247 ? -17.484 24.078 11.555 1 89.06 247 THR B CA 1
ATOM 4585 C C . THR B 1 247 ? -17.594 22.578 11.844 1 89.06 247 THR B C 1
ATOM 4587 O O . THR B 1 247 ? -17.969 22.172 12.945 1 89.06 247 THR B O 1
ATOM 4590 N N . GLN B 1 248 ? -17.172 21.828 10.891 1 83.88 248 GLN B N 1
ATOM 4591 C CA . GLN B 1 248 ? -17.203 20.375 11.047 1 83.88 248 GLN B CA 1
ATOM 4592 C C . GLN B 1 248 ? -16.141 19.922 12.062 1 83.88 248 GLN B C 1
ATOM 4594 O O . GLN B 1 248 ? -16.422 19.062 12.906 1 83.88 248 GLN B O 1
ATOM 4599 N N . TYR B 1 249 ? -15.008 20.469 11.969 1 81.19 249 TYR B N 1
ATOM 4600 C CA . TYR B 1 249 ? -13.891 20.062 12.82 1 81.19 249 TYR B CA 1
ATOM 4601 C C . TYR B 1 249 ? -14.156 20.453 14.273 1 81.19 249 TYR B C 1
ATOM 4603 O O . TYR B 1 249 ? -13.812 19.703 15.188 1 81.19 249 TYR B O 1
ATOM 4611 N N . LEU B 1 250 ? -14.648 21.625 14.461 1 78.5 250 LEU B N 1
ATOM 4612 C CA . LEU B 1 250 ? -14.898 22.125 15.805 1 78.5 250 LEU B CA 1
ATOM 4613 C C . LEU B 1 250 ? -15.969 21.281 16.5 1 78.5 250 LEU B C 1
ATOM 4615 O O . LEU B 1 250 ? -15.914 21.094 17.719 1 78.5 250 LEU B O 1
ATOM 4619 N N . ALA B 1 251 ? -16.844 20.797 15.695 1 75.88 251 ALA B N 1
ATOM 4620 C CA . ALA B 1 251 ? -17.891 19.938 16.25 1 75.88 251 ALA B CA 1
ATOM 4621 C C . ALA B 1 251 ? -17.328 18.594 16.688 1 75.88 251 ALA B C 1
ATOM 4623 O O . ALA B 1 251 ? -17.75 18.031 17.703 1 75.88 251 ALA B O 1
ATOM 4624 N N . GLN B 1 252 ? -16.375 18.188 15.953 1 71.25 252 GLN B N 1
ATOM 4625 C CA . GLN B 1 252 ? -15.898 16.828 16.141 1 71.25 252 GLN B CA 1
ATOM 4626 C C . GLN B 1 252 ? -14.688 16.781 17.062 1 71.25 252 GLN B C 1
ATOM 4628 O O . GLN B 1 252 ? -14.422 15.75 17.703 1 71.25 252 GLN B O 1
ATOM 4633 N N . GLN B 1 253 ? -13.938 17.828 17.078 1 67.19 253 GLN B N 1
ATOM 4634 C CA . GLN B 1 253 ? -12.695 17.828 17.828 1 67.19 253 GLN B CA 1
ATOM 4635 C C . GLN B 1 253 ? -12.586 19.062 18.719 1 67.19 253 GLN B C 1
ATOM 4637 O O . GLN B 1 253 ? -11.789 19.969 18.453 1 67.19 253 GLN B O 1
ATOM 4642 N N . PRO B 1 254 ? -13.266 18.984 19.859 1 60.22 254 PRO B N 1
ATOM 4643 C CA . PRO B 1 254 ? -13.344 20.172 20.703 1 60.22 254 PRO B CA 1
ATOM 4644 C C . PRO B 1 254 ? -11.977 20.641 21.203 1 60.22 254 PRO B C 1
ATOM 4646 O O . PRO B 1 254 ? -11.789 21.828 21.484 1 60.22 254 PRO B O 1
ATOM 4649 N N . HIS B 1 255 ? -11.102 19.703 21.203 1 59.78 255 HIS B N 1
ATOM 4650 C CA . HIS B 1 255 ? -9.781 20.062 21.688 1 59.78 255 HIS B CA 1
ATOM 4651 C C . HIS B 1 255 ? -9.078 21.016 20.719 1 59.78 255 HIS B C 1
ATOM 4653 O O . HIS B 1 255 ? -8.281 21.859 21.141 1 59.78 255 HIS B O 1
ATOM 4659 N N . ILE B 1 256 ? -9.367 20.828 19.438 1 61.03 256 ILE B N 1
ATOM 4660 C CA . ILE B 1 256 ? -8.812 21.75 18.453 1 61.03 256 ILE B CA 1
ATOM 4661 C C . ILE B 1 256 ? -9.406 23.141 18.656 1 61.03 256 ILE B C 1
ATOM 4663 O O . ILE B 1 256 ? -8.695 24.141 18.562 1 61.03 256 ILE B O 1
ATOM 4667 N N . ALA B 1 257 ? -10.68 23.156 19.047 1 64 257 ALA B N 1
ATOM 4668 C CA . ALA B 1 257 ? -11.344 24.438 19.297 1 64 257 ALA B CA 1
ATOM 4669 C C . ALA B 1 257 ? -10.68 25.172 20.469 1 64 257 ALA B C 1
ATOM 4671 O O . ALA B 1 257 ? -10.445 26.375 20.391 1 64 257 ALA B O 1
ATOM 4672 N N . GLN B 1 258 ? -10.383 24.375 21.438 1 62.66 258 GLN B N 1
ATOM 4673 C CA . GLN B 1 258 ? -9.758 24.984 22.594 1 62.66 258 GLN B CA 1
ATOM 4674 C C . GLN B 1 258 ? -8.391 25.562 22.25 1 62.66 258 GLN B C 1
ATOM 4676 O O . GLN B 1 258 ? -8.055 26.672 22.672 1 62.66 258 GLN B O 1
ATOM 4681 N N . ALA B 1 259 ? -7.738 24.828 21.391 1 61 259 ALA B N 1
ATOM 4682 C CA . ALA B 1 259 ? -6.398 25.266 21 1 61 259 ALA B CA 1
ATOM 4683 C C . ALA B 1 259 ? -6.457 26.5 20.094 1 61 259 ALA B C 1
ATOM 4685 O O . ALA B 1 259 ? -5.527 27.312 20.078 1 61 259 ALA B O 1
ATOM 4686 N N . SER B 1 260 ? -7.574 26.594 19.453 1 63.88 260 SER B N 1
ATOM 4687 C CA . SER B 1 260 ? -7.715 27.672 18.469 1 63.88 260 SER B CA 1
ATOM 4688 C C . SER B 1 260 ? -8.328 28.906 19.109 1 63.88 260 SER B C 1
ATOM 4690 O O . SER B 1 260 ? -8.57 29.906 18.422 1 63.88 260 SER B O 1
ATOM 4692 N N . GLY B 1 261 ? -8.664 28.797 20.391 1 64.75 261 GLY B N 1
ATOM 4693 C CA . GLY B 1 261 ? -9.18 29.953 21.109 1 64.75 261 GLY B CA 1
ATOM 4694 C C . GLY B 1 261 ? -10.68 30.141 20.969 1 64.75 261 GLY B C 1
ATOM 4695 O O . GLY B 1 261 ? -11.203 31.219 21.203 1 64.75 261 GLY B O 1
ATOM 4696 N N . VAL B 1 262 ? -11.258 29.094 20.453 1 71.75 262 VAL B N 1
ATOM 4697 C CA . VAL B 1 262 ? -12.711 29.172 20.328 1 71.75 262 VAL B CA 1
ATOM 4698 C C . VAL B 1 262 ? -13.367 28.938 21.703 1 71.75 262 VAL B C 1
ATOM 4700 O O . VAL B 1 262 ? -12.977 28.047 22.438 1 71.75 262 VAL B O 1
ATOM 4703 N N . LYS B 1 263 ? -14.352 29.859 22.078 1 75.62 263 LYS B N 1
ATOM 4704 C CA . LYS B 1 263 ? -15.055 29.75 23.359 1 75.62 263 LYS B CA 1
ATOM 4705 C C . LYS B 1 263 ? -15.859 28.453 23.438 1 75.62 263 LYS B C 1
ATOM 4707 O O . LYS B 1 263 ? -16.453 28.016 22.438 1 75.62 263 LYS B O 1
ATOM 4712 N N . PRO B 1 264 ? -15.781 27.875 24.547 1 79.38 264 PRO B N 1
ATOM 4713 C CA . PRO B 1 264 ? -16.516 26.625 24.734 1 79.38 264 PRO B CA 1
ATOM 4714 C C . PRO B 1 264 ? -17.984 26.734 24.375 1 79.38 264 PRO B C 1
ATOM 4716 O O . PRO B 1 264 ? -18.578 25.781 23.844 1 79.38 264 PRO B O 1
ATOM 4719 N N . GLU B 1 265 ? -18.516 27.875 24.625 1 80.06 265 GLU B N 1
ATOM 4720 C CA . GLU B 1 265 ? -19.938 28.078 24.359 1 80.06 265 GLU B CA 1
ATOM 4721 C C . GLU B 1 265 ? -20.234 27.984 22.859 1 80.06 265 GLU B C 1
ATOM 4723 O O . GLU B 1 265 ? -21.297 27.484 22.469 1 80.06 265 GLU B O 1
ATOM 4728 N N . VAL B 1 266 ? -19.344 28.453 22.125 1 80.19 266 VAL B N 1
ATOM 4729 C CA . VAL B 1 266 ? -19.5 28.391 20.672 1 80.19 266 VAL B CA 1
ATOM 4730 C C . VAL B 1 266 ? -19.438 26.953 20.188 1 80.19 266 VAL B C 1
ATOM 4732 O O . VAL B 1 266 ? -20.234 26.531 19.344 1 80.19 266 VAL B O 1
ATOM 4735 N N . VAL B 1 267 ? -18.531 26.188 20.719 1 82.5 267 VAL B N 1
ATOM 4736 C CA . VAL B 1 267 ? -18.391 24.781 20.375 1 82.5 267 VAL B CA 1
ATOM 4737 C C . VAL B 1 267 ? -19.656 24.016 20.734 1 82.5 267 VAL B C 1
ATOM 4739 O O . VAL B 1 267 ? -20.156 23.219 19.938 1 82.5 267 VAL B O 1
ATOM 4742 N N . GLU B 1 268 ? -20.156 24.297 21.906 1 84.12 268 GLU B N 1
ATOM 4743 C CA . GLU B 1 268 ? -21.391 23.641 22.359 1 84.12 268 GLU B CA 1
ATOM 4744 C C . GLU B 1 268 ? -22.562 23.953 21.438 1 84.12 268 GLU B C 1
ATOM 4746 O O . GLU B 1 268 ? -23.375 23.094 21.156 1 84.12 268 GLU B O 1
ATOM 4751 N N . ARG B 1 269 ? -22.641 25.203 21.094 1 86.38 269 ARG B N 1
ATOM 4752 C CA . ARG B 1 269 ? -23.719 25.609 20.203 1 86.38 269 ARG B CA 1
ATOM 4753 C C . ARG B 1 269 ? -23.594 24.922 18.844 1 86.38 269 ARG B C 1
ATOM 4755 O O . ARG B 1 269 ? -24.609 24.5 18.281 1 86.38 269 ARG B O 1
ATOM 4762 N N . ILE B 1 270 ? -22.375 24.844 18.328 1 87 270 ILE B N 1
ATOM 4763 C CA . ILE B 1 270 ? -22.141 24.156 17.062 1 87 270 ILE B CA 1
ATOM 4764 C C . ILE B 1 270 ? -22.547 22.688 17.188 1 87 270 ILE B C 1
ATOM 4766 O O . ILE B 1 270 ? -23.234 22.156 16.312 1 87 270 ILE B O 1
ATOM 4770 N N . GLN B 1 271 ? -22.234 22.078 18.266 1 85 271 GLN B N 1
ATOM 4771 C CA . GLN B 1 271 ? -22.531 20.672 18.5 1 85 271 GLN B CA 1
ATOM 4772 C C . GLN B 1 271 ? -24.031 20.438 18.609 1 85 271 GLN B C 1
ATOM 4774 O O . GLN B 1 271 ? -24.531 19.391 18.188 1 85 271 GLN B O 1
ATOM 4779 N N . SER B 1 272 ? -24.688 21.391 19.156 1 86.31 272 SER B N 1
ATOM 4780 C CA . SER B 1 272 ? -26.141 21.266 19.312 1 86.31 272 SER B CA 1
ATOM 4781 C C . SER B 1 272 ? -26.844 21.297 17.969 1 86.31 272 SER B C 1
ATOM 4783 O O . SER B 1 272 ? -27.938 20.766 17.828 1 86.31 272 SER B O 1
ATOM 4785 N N . ILE B 1 273 ? -26.203 21.938 17.078 1 87.94 273 ILE B N 1
ATOM 4786 C CA . ILE B 1 273 ? -26.766 22.047 15.734 1 87.94 273 ILE B CA 1
ATOM 4787 C C . ILE B 1 273 ? -26.391 20.828 14.906 1 87.94 273 ILE B C 1
ATOM 4789 O O . ILE B 1 273 ? -27.219 20.281 14.18 1 87.94 273 ILE B O 1
ATOM 4793 N N . LEU B 1 274 ? -25.078 20.469 15.109 1 83.75 274 LEU B N 1
ATOM 4794 C CA . LEU B 1 274 ? -24.562 19.375 14.281 1 83.75 274 LEU B CA 1
ATOM 4795 C C . LEU B 1 274 ? -24.938 18.016 14.867 1 83.75 274 LEU B C 1
ATOM 4797 O O . LEU B 1 274 ? -24.812 17.797 16.078 1 83.75 274 LEU B O 1
ATOM 4801 N N . GLY B 1 275 ? -25.672 17.188 14.188 1 70.88 275 GLY B N 1
ATOM 4802 C CA . GLY B 1 275 ? -25.891 15.812 14.57 1 70.88 275 GLY B CA 1
ATOM 4803 C C . GLY B 1 275 ? -24.75 14.891 14.18 1 70.88 275 GLY B C 1
ATOM 4804 O O . GLY B 1 275 ? -23.703 15.344 13.734 1 70.88 275 GLY B O 1
ATOM 4805 N N . TRP B 1 276 ? -24.703 13.664 14.578 1 66.44 276 TRP B N 1
ATOM 4806 C CA . TRP B 1 276 ? -23.75 12.664 14.086 1 66.44 276 TRP B CA 1
ATOM 4807 C C . TRP B 1 276 ? -24.469 11.547 13.344 1 66.44 276 TRP B C 1
ATOM 4809 O O . TRP B 1 276 ? -25.344 10.883 13.898 1 66.44 276 TRP B O 1
ATOM 4819 N N . PRO B 1 277 ? -24.141 11.492 12.023 1 70 277 PRO B N 1
ATOM 4820 C CA . PRO B 1 277 ? -23.266 12.352 11.234 1 70 277 PRO B CA 1
ATOM 4821 C C . PRO B 1 277 ? -23.906 13.688 10.875 1 70 277 PRO B C 1
ATOM 4823 O O . PRO B 1 277 ? -25.125 13.773 10.75 1 70 277 PRO B O 1
ATOM 4826 N N . ALA B 1 278 ? -23.109 14.766 10.891 1 79.19 278 ALA B N 1
ATOM 4827 C CA . ALA B 1 278 ? -23.625 16.094 10.555 1 79.19 278 ALA B CA 1
ATOM 4828 C C . ALA B 1 278 ? -24 16.172 9.078 1 79.19 278 ALA B C 1
ATOM 4830 O O . ALA B 1 278 ? -23.297 15.641 8.219 1 79.19 278 ALA B O 1
ATOM 4831 N N . THR B 1 279 ? -25.188 16.766 8.828 1 82.06 279 THR B N 1
ATOM 4832 C CA . THR B 1 279 ? -25.578 17.016 7.453 1 82.06 279 THR B CA 1
ATOM 4833 C C . THR B 1 279 ? -24.984 18.328 6.945 1 82.06 279 THR B C 1
ATOM 4835 O O . THR B 1 279 ? -24.562 19.172 7.738 1 82.06 279 THR B O 1
ATOM 4838 N N . ARG B 1 280 ? -24.984 18.484 5.715 1 81.75 280 ARG B N 1
ATOM 4839 C CA . ARG B 1 280 ? -24.5 19.719 5.105 1 81.75 280 ARG B CA 1
ATOM 4840 C C . ARG B 1 280 ? -25.328 20.906 5.543 1 81.75 280 ARG B C 1
ATOM 4842 O O . ARG B 1 280 ? -24.812 22 5.727 1 81.75 280 ARG B O 1
ATOM 4849 N N . GLU B 1 281 ? -26.547 20.609 5.617 1 87.31 281 GLU B N 1
ATOM 4850 C CA . GLU B 1 281 ? -27.469 21.672 6.027 1 87.31 281 GLU B CA 1
ATOM 4851 C C . GLU B 1 281 ? -27.188 22.125 7.457 1 87.31 281 GLU B C 1
ATOM 4853 O O . GLU B 1 281 ? -27.234 23.312 7.754 1 87.31 281 GLU B O 1
ATOM 4858 N N . GLN B 1 282 ? -26.891 21.141 8.258 1 89.62 282 GLN B N 1
ATOM 4859 C CA . GLN B 1 282 ? -26.562 21.469 9.641 1 89.62 282 GLN B CA 1
ATOM 4860 C C . GLN B 1 282 ? -25.281 22.281 9.727 1 89.62 282 GLN B C 1
ATOM 4862 O O . GLN B 1 282 ? -25.188 23.219 10.508 1 89.62 282 GLN B O 1
ATOM 4867 N N . VAL B 1 283 ? -24.344 21.875 8.914 1 89.06 283 VAL B N 1
ATOM 4868 C CA . VAL B 1 283 ? -23.078 22.594 8.891 1 89.06 283 VAL B CA 1
ATOM 4869 C C . VAL B 1 283 ? -23.297 24.031 8.438 1 89.06 283 VAL B C 1
ATOM 4871 O O . VAL B 1 283 ? -22.797 24.969 9.062 1 89.06 283 VAL B O 1
ATOM 4874 N N . ARG B 1 284 ? -24.094 24.203 7.441 1 90 284 ARG B N 1
ATOM 4875 C CA . ARG B 1 284 ? -24.391 25.547 6.914 1 90 284 ARG B CA 1
ATOM 4876 C C . ARG B 1 284 ? -25.109 26.391 7.953 1 90 284 ARG B C 1
ATOM 4878 O O . ARG B 1 284 ? -24.859 27.609 8.047 1 90 284 ARG B O 1
ATOM 4885 N N . GLN B 1 285 ? -25.906 25.719 8.68 1 91.25 285 GLN B N 1
ATOM 4886 C CA . GLN B 1 285 ? -26.656 26.422 9.719 1 91.25 285 GLN B CA 1
ATOM 4887 C C . GLN B 1 285 ? -25.734 26.891 10.844 1 91.25 285 GLN B C 1
ATOM 4889 O O . GLN B 1 285 ? -25.969 27.938 11.453 1 91.25 285 GLN B O 1
ATOM 4894 N N . ALA B 1 286 ? -24.734 26.141 11.055 1 92.69 286 ALA B N 1
ATOM 4895 C CA . ALA B 1 286 ? -23.844 26.422 12.188 1 92.69 286 ALA B CA 1
ATOM 4896 C C . ALA B 1 286 ? -22.703 27.328 11.773 1 92.69 286 ALA B C 1
ATOM 4898 O O . ALA B 1 286 ? -22.031 27.922 12.625 1 92.69 286 ALA B O 1
ATOM 4899 N N . MET B 1 287 ? -22.469 27.531 10.547 1 92.56 287 MET B N 1
ATOM 4900 C CA . MET B 1 287 ? -21.328 28.266 10.008 1 92.56 287 MET B CA 1
ATOM 4901 C C . MET B 1 287 ? -21.266 29.672 10.562 1 92.56 287 MET B C 1
ATOM 4903 O O . MET B 1 287 ? -20.188 30.172 10.891 1 92.56 287 MET B O 1
ATOM 4907 N N . PRO B 1 288 ? -22.422 30.297 10.695 1 91.75 288 PRO B N 1
ATOM 4908 C CA . PRO B 1 288 ? -22.375 31.672 11.18 1 91.75 288 PRO B CA 1
ATOM 4909 C C . PRO B 1 288 ? -21.812 31.781 12.594 1 91.75 288 PRO B C 1
ATOM 4911 O O . PRO B 1 288 ? -21.438 32.875 13.023 1 91.75 288 PRO B O 1
ATOM 4914 N N . LEU B 1 289 ? -21.781 30.703 13.258 1 89.69 289 LEU B N 1
ATOM 4915 C CA . LEU B 1 289 ? -21.266 30.703 14.625 1 89.69 289 LEU B CA 1
ATOM 4916 C C . LEU B 1 289 ? -19.75 30.734 14.633 1 89.69 289 LEU B C 1
ATOM 4918 O O . LEU B 1 289 ? -19.125 30.984 15.664 1 89.69 289 LEU B O 1
ATOM 4922 N N . VAL B 1 290 ? -19.109 30.516 13.531 1 89.88 290 VAL B N 1
ATOM 4923 C CA . VAL B 1 290 ? -17.656 30.547 13.383 1 89.88 290 VAL B CA 1
ATOM 4924 C C . VAL B 1 290 ? -17.234 31.906 12.805 1 89.88 290 VAL B C 1
ATOM 4926 O O . VAL B 1 290 ? -17.391 32.156 11.609 1 89.88 290 VAL B O 1
ATOM 4929 N N . PRO B 1 291 ? -16.719 32.75 13.547 1 88.56 291 PRO B N 1
ATOM 4930 C CA . PRO B 1 291 ? -16.422 34.125 13.086 1 88.56 291 PRO B CA 1
ATOM 4931 C C . PRO B 1 291 ? -15.281 34.156 12.078 1 88.56 291 PRO B C 1
ATOM 4933 O O . PRO B 1 291 ? -14.414 33.281 12.078 1 88.56 291 PRO B O 1
ATOM 4936 N N . ASP B 1 292 ? -15.234 35.188 11.289 1 91.25 292 ASP B N 1
ATOM 4937 C CA . ASP B 1 292 ? -14.188 35.438 10.305 1 91.25 292 ASP B CA 1
ATOM 4938 C C . ASP B 1 292 ? -12.805 35.438 10.961 1 91.25 292 ASP B C 1
ATOM 4940 O O . ASP B 1 292 ? -11.844 34.906 10.383 1 91.25 292 ASP B O 1
ATOM 4944 N N . GLU B 1 293 ? -12.766 36 12.07 1 89.56 293 GLU B N 1
ATOM 4945 C CA . GLU B 1 293 ? -11.5 36.156 12.781 1 89.56 293 GLU B CA 1
ATOM 4946 C C . GLU B 1 293 ? -10.883 34.781 13.078 1 89.56 293 GLU B C 1
ATOM 4948 O O . GLU B 1 293 ? -9.664 34.625 12.938 1 89.56 293 GLU B O 1
ATOM 4953 N N . LEU B 1 294 ? -11.742 33.875 13.484 1 88.25 294 LEU B N 1
ATOM 4954 C CA . LEU B 1 294 ? -11.242 32.531 13.766 1 88.25 294 LEU B CA 1
ATOM 4955 C C . LEU B 1 294 ? -10.758 31.859 12.484 1 88.25 294 LEU B C 1
ATOM 4957 O O . LEU B 1 294 ? -9.688 31.234 12.469 1 88.25 294 LEU B O 1
ATOM 4961 N N . VAL B 1 295 ? -11.555 31.938 11.438 1 93.56 295 VAL B N 1
ATOM 4962 C CA . VAL B 1 295 ? -11.203 31.359 10.148 1 93.56 295 VAL B CA 1
ATOM 4963 C C . VAL B 1 295 ? -9.844 31.906 9.695 1 93.56 295 VAL B C 1
ATOM 4965 O O . VAL B 1 295 ? -8.953 31.125 9.336 1 93.56 295 VAL B O 1
ATOM 4968 N N . GLN B 1 296 ? -9.68 33.188 9.797 1 93.44 296 GLN B N 1
ATOM 4969 C CA . GLN B 1 296 ? -8.469 33.844 9.328 1 93.44 296 GLN B CA 1
ATOM 4970 C C . GLN B 1 296 ? -7.281 33.531 10.234 1 93.44 296 GLN B C 1
ATOM 4972 O O . GLN B 1 296 ? -6.133 33.531 9.789 1 93.44 296 GLN B O 1
ATOM 4977 N N . ARG B 1 297 ? -7.594 33.281 11.461 1 91.62 297 ARG B N 1
ATOM 4978 C CA . ARG B 1 297 ? -6.539 33.031 12.438 1 91.62 297 ARG B CA 1
ATOM 4979 C C . ARG B 1 297 ? -5.895 31.656 12.203 1 91.62 297 ARG B C 1
ATOM 4981 O O . ARG B 1 297 ? -4.684 31.5 12.352 1 91.62 297 ARG B O 1
ATOM 4988 N N . ILE B 1 298 ? -6.719 30.688 11.727 1 93.5 298 ILE B N 1
ATOM 4989 C CA . ILE B 1 298 ? -6.184 29.328 11.789 1 93.5 298 ILE B CA 1
ATOM 4990 C C . ILE B 1 298 ? -6.168 28.703 10.391 1 93.5 298 ILE B C 1
ATOM 4992 O O . ILE B 1 298 ? -5.945 27.5 10.242 1 93.5 298 ILE B O 1
ATOM 4996 N N . THR B 1 299 ? -6.453 29.453 9.359 1 96.38 299 THR B N 1
ATOM 4997 C CA . THR B 1 299 ? -6.367 29.016 7.973 1 96.38 299 THR B CA 1
ATOM 4998 C C . THR B 1 299 ? -5.777 30.125 7.102 1 96.38 299 THR B C 1
ATOM 5000 O O . THR B 1 299 ? -5.734 31.297 7.512 1 96.38 299 THR B O 1
ATOM 5003 N N . ALA B 1 300 ? -5.23 29.781 5.988 1 98.06 300 ALA B N 1
ATOM 5004 C CA . ALA B 1 300 ? -4.926 30.734 4.922 1 98.06 300 ALA B CA 1
ATOM 5005 C C . ALA B 1 300 ? -6.105 30.875 3.965 1 98.06 300 ALA B C 1
ATOM 5007 O O . ALA B 1 300 ? -6.211 30.141 2.984 1 98.06 300 ALA B O 1
ATOM 5008 N N . SER B 1 301 ? -7.012 31.844 4.227 1 98.31 301 SER B N 1
ATOM 5009 C CA . SER B 1 301 ? -8.25 31.984 3.471 1 98.31 301 SER B CA 1
ATOM 5010 C C . SER B 1 301 ? -8.469 33.438 3.023 1 98.31 301 SER B C 1
ATOM 5012 O O . SER B 1 301 ? -8.297 34.344 3.812 1 98.31 301 SER B O 1
ATOM 5014 N N . GLY B 1 302 ? -8.789 33.625 1.808 1 98.25 302 GLY B N 1
ATOM 5015 C CA . GLY B 1 302 ? -9.023 34.938 1.248 1 98.25 302 GLY B CA 1
ATOM 5016 C C . GLY B 1 302 ? -8.555 35.094 -0.188 1 98.25 302 GLY B C 1
ATOM 5017 O O . GLY B 1 302 ? -8.641 34.125 -0.965 1 98.25 302 GLY B O 1
ATOM 5018 N N . THR B 1 303 ? -8.188 36.312 -0.556 1 98 303 THR B N 1
ATOM 5019 C CA . THR B 1 303 ? -7.613 36.562 -1.87 1 98 303 THR B CA 1
ATOM 5020 C C . THR B 1 303 ? -6.219 35.969 -1.989 1 98 303 THR B C 1
ATOM 5022 O O . THR B 1 303 ? -5.609 35.594 -0.985 1 98 303 THR B O 1
ATOM 5025 N N . PRO B 1 304 ? -5.715 35.875 -3.221 1 98 304 PRO B N 1
ATOM 5026 C CA . PRO B 1 304 ? -4.363 35.344 -3.406 1 98 304 PRO B CA 1
ATOM 5027 C C . PRO B 1 304 ? -3.32 36.094 -2.564 1 98 304 PRO B C 1
ATOM 5029 O O . PRO B 1 304 ? -2.459 35.438 -1.951 1 98 304 PRO B O 1
ATOM 5032 N N . ALA B 1 305 ? -3.438 37.375 -2.475 1 97.94 305 ALA B N 1
ATOM 5033 C CA . ALA B 1 305 ? -2.484 38.156 -1.683 1 97.94 305 ALA B CA 1
ATOM 5034 C C . ALA B 1 305 ? -2.607 37.812 -0.199 1 97.94 305 ALA B C 1
ATOM 5036 O O . ALA B 1 305 ? -1.602 37.75 0.511 1 97.94 305 ALA B O 1
ATOM 5037 N N . GLU B 1 306 ? -3.805 37.562 0.268 1 97.88 306 GLU B N 1
ATOM 5038 C CA . GLU B 1 306 ? -4.055 37.312 1.681 1 97.88 306 GLU B CA 1
ATOM 5039 C C . GLU B 1 306 ? -3.531 35.938 2.086 1 97.88 306 GLU B C 1
ATOM 5041 O O . GLU B 1 306 ? -2.961 35.781 3.166 1 97.88 306 GLU B O 1
ATOM 5046 N N . VAL B 1 307 ? -3.789 34.969 1.23 1 98.5 307 VAL B N 1
ATOM 5047 C CA . VAL B 1 307 ? -3.346 33.625 1.586 1 98.5 307 VAL B CA 1
ATOM 5048 C C . VAL B 1 307 ? -1.821 33.562 1.578 1 98.5 307 VAL B C 1
ATOM 5050 O O . VAL B 1 307 ? -1.217 32.875 2.406 1 98.5 307 VAL B O 1
ATOM 5053 N N . LYS B 1 308 ? -1.166 34.25 0.657 1 98.25 308 LYS B N 1
ATOM 5054 C CA . LYS B 1 308 ? 0.292 34.344 0.637 1 98.25 308 LYS B CA 1
ATOM 5055 C C . LYS B 1 308 ? 0.83 34.969 1.911 1 98.25 308 LYS B C 1
ATOM 5057 O O . LYS B 1 308 ? 1.806 34.5 2.492 1 98.25 308 LYS B O 1
ATOM 5062 N N . ALA B 1 309 ? 0.198 36.031 2.271 1 98.25 309 ALA B N 1
ATOM 5063 C CA . ALA B 1 309 ? 0.605 36.719 3.494 1 98.25 309 ALA B CA 1
ATOM 5064 C C . ALA B 1 309 ? 0.488 35.812 4.707 1 98.25 309 ALA B C 1
ATOM 5066 O O . ALA B 1 309 ? 1.363 35.781 5.574 1 98.25 309 ALA B O 1
ATOM 5067 N N . LYS B 1 310 ? -0.621 35.094 4.824 1 98.12 310 LYS B N 1
ATOM 5068 C CA . LYS B 1 310 ? -0.829 34.156 5.945 1 98.12 310 LYS B CA 1
ATOM 5069 C C . LYS B 1 310 ? 0.232 33.062 5.961 1 98.12 310 LYS B C 1
ATOM 5071 O O . LYS B 1 310 ? 0.751 32.719 7.023 1 98.12 310 LYS B O 1
ATOM 5076 N N . VAL B 1 311 ? 0.529 32.5 4.832 1 98.25 311 VAL B N 1
ATOM 5077 C CA . VAL B 1 311 ? 1.55 31.453 4.711 1 98.25 311 VAL B CA 1
ATOM 5078 C C . VAL B 1 311 ? 2.891 31.984 5.211 1 98.25 311 VAL B C 1
ATOM 5080 O O . VAL B 1 311 ? 3.617 31.297 5.922 1 98.25 311 VAL B O 1
ATOM 5083 N N . ARG B 1 312 ? 3.24 33.25 4.871 1 98.06 312 ARG B N 1
ATOM 5084 C CA . ARG B 1 312 ? 4.48 33.875 5.324 1 98.06 312 ARG B CA 1
ATOM 5085 C C . ARG B 1 312 ? 4.516 33.969 6.848 1 98.06 312 ARG B C 1
ATOM 5087 O O . ARG B 1 312 ? 5.586 33.875 7.453 1 98.06 312 ARG B O 1
ATOM 5094 N N . GLU B 1 313 ? 3.357 34.156 7.418 1 98 313 GLU B N 1
ATOM 5095 C CA . GLU B 1 313 ? 3.301 34.188 8.875 1 98 313 GLU B CA 1
ATOM 5096 C C . GLU B 1 313 ? 3.719 32.875 9.477 1 98 313 GLU B C 1
ATOM 5098 O O . GLU B 1 313 ? 4.438 32.812 10.477 1 98 313 GLU B O 1
ATOM 5103 N N . TYR B 1 314 ? 3.223 31.766 8.906 1 97.56 314 TYR B N 1
ATOM 5104 C CA . TYR B 1 314 ? 3.604 30.453 9.406 1 97.56 314 TYR B CA 1
ATOM 5105 C C . TYR B 1 314 ? 5.105 30.234 9.273 1 97.56 314 TYR B C 1
ATOM 5107 O O . TYR B 1 314 ? 5.746 29.688 10.172 1 97.56 314 TYR B O 1
ATOM 5115 N N . LEU B 1 315 ? 5.68 30.672 8.18 1 97.56 315 LEU B N 1
ATOM 5116 C CA . LEU B 1 315 ? 7.117 30.547 7.961 1 97.56 315 LEU B CA 1
ATOM 5117 C C . LEU B 1 315 ? 7.895 31.375 8.977 1 97.56 315 LEU B C 1
ATOM 5119 O O . LEU B 1 315 ? 8.906 30.906 9.508 1 97.56 315 LEU B O 1
ATOM 5123 N N . ALA B 1 316 ? 7.41 32.531 9.203 1 97.44 316 ALA B N 1
ATOM 5124 C CA . ALA B 1 316 ? 8.062 33.438 10.164 1 97.44 316 ALA B CA 1
ATOM 5125 C C . ALA B 1 316 ? 8.055 32.844 11.562 1 97.44 316 ALA B C 1
ATOM 5127 O O . ALA B 1 316 ? 8.875 33.219 12.406 1 97.44 316 ALA B O 1
ATOM 5128 N N . ASN B 1 317 ? 7.113 31.938 11.758 1 96.88 317 ASN B N 1
ATOM 5129 C CA . ASN B 1 317 ? 7 31.312 13.07 1 96.88 317 ASN B CA 1
ATOM 5130 C C . ASN B 1 317 ? 7.621 29.922 13.086 1 96.88 317 ASN B C 1
ATOM 5132 O O . ASN B 1 317 ? 7.328 29.109 13.977 1 96.88 317 ASN B O 1
ATOM 5136 N N . GLY B 1 318 ? 8.398 29.531 12.109 1 96.88 318 GLY B N 1
ATOM 5137 C CA . GLY B 1 318 ? 9.242 28.359 12.266 1 96.88 318 GLY B CA 1
ATOM 5138 C C . GLY B 1 318 ? 8.969 27.281 11.219 1 96.88 318 GLY B C 1
ATOM 5139 O O . GLY B 1 318 ? 9.773 26.375 11.039 1 96.88 318 GLY B O 1
ATOM 5140 N N . ALA B 1 319 ? 7.809 27.344 10.492 1 97.62 319 ALA B N 1
ATOM 5141 C CA . ALA B 1 319 ? 7.555 26.391 9.414 1 97.62 319 ALA B CA 1
ATOM 5142 C C . ALA B 1 319 ? 8.602 26.516 8.312 1 97.62 319 ALA B C 1
ATOM 5144 O O . ALA B 1 319 ? 9.094 27.625 8.047 1 97.62 319 ALA B O 1
ATOM 5145 N N . THR B 1 320 ? 9 25.375 7.711 1 98.06 320 THR B N 1
ATOM 5146 C CA . THR B 1 320 ? 10.023 25.438 6.676 1 98.06 320 THR B CA 1
ATOM 5147 C C . THR B 1 320 ? 9.406 25.25 5.293 1 98.06 320 THR B C 1
ATOM 5149 O O . THR B 1 320 ? 9.977 25.672 4.289 1 98.06 320 THR B O 1
ATOM 5152 N N . CYS B 1 321 ? 8.258 24.594 5.184 1 98.44 321 CYS B N 1
ATOM 5153 C CA . CYS B 1 321 ? 7.57 24.328 3.924 1 98.44 321 CYS B CA 1
ATOM 5154 C C . CYS B 1 321 ? 6.062 24.281 4.129 1 98.44 321 CYS B C 1
ATOM 5156 O O . CYS B 1 321 ? 5.551 23.391 4.812 1 98.44 321 CYS B O 1
ATOM 5158 N N . PRO B 1 322 ? 5.316 25.25 3.545 1 98.56 322 PRO B N 1
ATOM 5159 C CA . PRO B 1 322 ? 3.859 25.125 3.596 1 98.56 322 PRO B CA 1
ATOM 5160 C C . PRO B 1 322 ? 3.348 23.938 2.789 1 98.56 322 PRO B C 1
ATOM 5162 O O . PRO B 1 322 ? 3.697 23.781 1.614 1 98.56 322 PRO B O 1
ATOM 5165 N N . ILE B 1 323 ? 2.631 23.047 3.438 1 98.75 323 ILE B N 1
ATOM 5166 C CA . ILE B 1 323 ? 1.865 21.984 2.779 1 98.75 323 ILE B CA 1
ATOM 5167 C C . ILE B 1 323 ? 0.411 22.438 2.625 1 98.75 323 ILE B C 1
ATOM 5169 O O . ILE B 1 323 ? -0.373 22.344 3.572 1 98.75 323 ILE B O 1
ATOM 5173 N N . LEU B 1 324 ? 0.044 22.828 1.444 1 98.69 324 LEU B N 1
ATOM 5174 C CA . LEU B 1 324 ? -1.23 23.5 1.23 1 98.69 324 LEU B CA 1
ATOM 5175 C C . LEU B 1 324 ? -2.355 22.484 1.036 1 98.69 324 LEU B C 1
ATOM 5177 O O . LEU B 1 324 ? -2.332 21.703 0.089 1 98.69 324 LEU B O 1
ATOM 5181 N N . TYR B 1 325 ? -3.295 22.5 1.962 1 97.56 325 TYR B N 1
ATOM 5182 C CA . TYR B 1 325 ? -4.543 21.75 1.889 1 97.56 325 TYR B CA 1
ATOM 5183 C C . TYR B 1 325 ? -5.617 22.547 1.156 1 97.56 325 TYR B C 1
ATOM 5185 O O . TYR B 1 325 ? -6.203 23.469 1.719 1 97.56 325 TYR B O 1
ATOM 5193 N N . PRO B 1 326 ? -5.926 22.172 -0.022 1 97.69 326 PRO B N 1
ATOM 5194 C CA . PRO B 1 326 ? -6.797 23.016 -0.841 1 97.69 326 PRO B CA 1
ATOM 5195 C C . PRO B 1 326 ? -8.273 22.875 -0.47 1 97.69 326 PRO B C 1
ATOM 5197 O O . PRO B 1 326 ? -8.773 21.75 -0.322 1 97.69 326 PRO B O 1
ATOM 5200 N N . LEU B 1 327 ? -8.82 24.062 -0.261 1 95.44 327 LEU B N 1
ATOM 5201 C CA . LEU B 1 327 ? -10.281 24.141 -0.217 1 95.44 327 LEU B CA 1
ATOM 5202 C C . LEU B 1 327 ? -10.82 24.859 -1.449 1 95.44 327 LEU B C 1
ATOM 5204 O O . LEU B 1 327 ? -10.336 25.938 -1.814 1 95.44 327 LEU B O 1
ATOM 5208 N N . GLY B 1 328 ? -11.617 24.234 -2.242 1 92.19 328 GLY B N 1
ATOM 5209 C CA . GLY B 1 328 ? -12.141 24.812 -3.469 1 92.19 328 GLY B CA 1
ATOM 5210 C C . GLY B 1 328 ? -11.383 24.375 -4.707 1 92.19 328 GLY B C 1
ATOM 5211 O O . GLY B 1 328 ? -11.164 23.188 -4.922 1 92.19 328 GLY B O 1
ATOM 5212 N N . ASP B 1 329 ? -10.984 25.438 -5.531 1 95.75 329 ASP B N 1
ATOM 5213 C CA . ASP B 1 329 ? -10.297 25.172 -6.793 1 95.75 329 ASP B CA 1
ATOM 5214 C C . ASP B 1 329 ? -8.82 24.844 -6.555 1 95.75 329 ASP B C 1
ATOM 5216 O O . ASP B 1 329 ? -8.023 25.75 -6.309 1 95.75 329 ASP B O 1
ATOM 5220 N N . VAL B 1 330 ? -8.406 23.625 -6.734 1 98 330 VAL B N 1
ATOM 5221 C CA . VAL B 1 330 ? -7.059 23.141 -6.441 1 98 330 VAL B CA 1
ATOM 5222 C C . VAL B 1 330 ? -6.051 23.812 -7.371 1 98 330 VAL B C 1
ATOM 5224 O O . VAL B 1 330 ? -4.98 24.234 -6.93 1 98 330 VAL B O 1
ATOM 5227 N N . LYS B 1 331 ? -6.367 23.938 -8.633 1 98.06 331 LYS B N 1
ATOM 5228 C CA . LYS B 1 331 ? -5.449 24.531 -9.602 1 98.06 331 LYS B CA 1
ATOM 5229 C C . LYS B 1 331 ? -5.242 26.016 -9.32 1 98.06 331 LYS B C 1
ATOM 5231 O O . LYS B 1 331 ?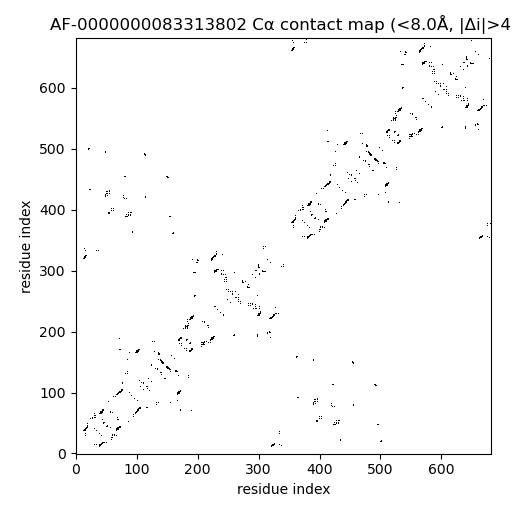 -4.137 26.531 -9.5 1 98.06 331 LYS B O 1
ATOM 5236 N N . MET B 1 332 ? -6.344 26.672 -8.914 1 97.81 332 MET B N 1
ATOM 5237 C CA . MET B 1 332 ? -6.191 28.078 -8.547 1 97.81 332 MET B CA 1
ATOM 5238 C C . MET B 1 332 ? -5.211 28.219 -7.387 1 97.81 332 MET B C 1
ATOM 5240 O O . MET B 1 332 ? -4.395 29.156 -7.375 1 97.81 332 MET B O 1
ATOM 5244 N N . MET B 1 333 ? -5.344 27.375 -6.402 1 98.38 333 MET B N 1
ATOM 5245 C CA . MET B 1 333 ? -4.418 27.422 -5.273 1 98.38 333 MET B CA 1
ATOM 5246 C C . MET B 1 333 ? -2.984 27.188 -5.734 1 98.38 333 MET B C 1
ATOM 5248 O O . MET B 1 333 ? -2.076 27.922 -5.352 1 98.38 333 MET B O 1
ATOM 5252 N N . ILE B 1 334 ? -2.773 26.156 -6.574 1 98.75 334 ILE B N 1
ATOM 5253 C CA . ILE B 1 334 ? -1.44 25.844 -7.082 1 98.75 334 ILE B CA 1
ATOM 5254 C C . ILE B 1 334 ? -0.886 27.047 -7.836 1 98.75 334 ILE B C 1
ATOM 5256 O O . ILE B 1 334 ? 0.255 27.469 -7.613 1 98.75 334 ILE B O 1
ATOM 5260 N N . ASP B 1 335 ? -1.721 27.672 -8.703 1 98.44 335 ASP B N 1
ATOM 5261 C CA . ASP B 1 335 ? -1.296 28.828 -9.492 1 98.44 335 ASP B CA 1
ATOM 5262 C C . ASP B 1 335 ? -0.944 30.016 -8.586 1 98.44 335 ASP B C 1
ATOM 5264 O O . ASP B 1 335 ? -0.03 30.781 -8.891 1 98.44 335 ASP B O 1
ATOM 5268 N N . THR B 1 336 ? -1.726 30.172 -7.562 1 98.25 336 THR B N 1
ATOM 5269 C CA . THR B 1 336 ? -1.51 31.266 -6.629 1 98.25 336 THR B CA 1
ATOM 5270 C C . THR B 1 336 ? -0.093 31.219 -6.059 1 98.25 336 THR B C 1
ATOM 5272 O O . THR B 1 336 ? 0.523 32.281 -5.836 1 98.25 336 THR B O 1
ATOM 5275 N N . PHE B 1 337 ? 0.451 30.031 -5.879 1 98.06 337 PHE B N 1
ATOM 5276 C CA . PHE B 1 337 ? 1.731 29.891 -5.191 1 98.06 337 PHE B CA 1
ATOM 5277 C C . PHE B 1 337 ? 2.836 29.531 -6.176 1 98.06 337 PHE B C 1
ATOM 5279 O O . PHE B 1 337 ? 3.984 29.328 -5.777 1 98.06 337 PHE B O 1
ATOM 5286 N N . ALA B 1 338 ? 2.506 29.438 -7.465 1 95.88 338 ALA B N 1
ATOM 5287 C CA . ALA B 1 338 ? 3.447 29 -8.492 1 95.88 338 ALA B CA 1
ATOM 5288 C C . ALA B 1 338 ? 4.633 29.953 -8.594 1 95.88 338 ALA B C 1
ATOM 5290 O O . ALA B 1 338 ? 5.75 29.531 -8.906 1 95.88 338 ALA B O 1
ATOM 5291 N N . ASP B 1 339 ? 4.387 31.234 -8.352 1 92.62 339 ASP B N 1
ATOM 5292 C CA . ASP B 1 339 ? 5.441 32.25 -8.484 1 92.62 339 ASP B CA 1
ATOM 5293 C C . ASP B 1 339 ? 6.023 32.625 -7.125 1 92.62 339 ASP B C 1
ATOM 5295 O O . ASP B 1 339 ? 6.762 33.594 -7.008 1 92.62 339 ASP B O 1
ATOM 5299 N N . GLY B 1 340 ? 5.609 31.812 -6.137 1 90.5 340 GLY B N 1
ATOM 5300 C CA . GLY B 1 340 ? 6.156 32.062 -4.812 1 90.5 340 GLY B CA 1
ATOM 5301 C C . GLY B 1 340 ? 5.211 32.812 -3.902 1 90.5 340 GLY B C 1
ATOM 5302 O O . GLY B 1 340 ? 4.023 32.969 -4.211 1 90.5 340 GLY B O 1
ATOM 5303 N N . TYR B 1 341 ? 5.652 33.094 -2.738 1 90.06 341 TYR B N 1
ATOM 5304 C CA . TYR B 1 341 ? 4.887 33.844 -1.753 1 90.06 341 TYR B CA 1
ATOM 5305 C C . TYR B 1 341 ? 5.805 34.656 -0.858 1 90.06 341 TYR B C 1
ATOM 5307 O O . TYR B 1 341 ? 7 34.375 -0.755 1 90.06 341 TYR B O 1
#

InterPro domains:
  IPR011251 Luciferase-like domain [PF00296] (19-320)
  IPR036661 Luciferase-like domain superfamily [G3DSA:3.20.20.30] (13-339)
  IPR036661 Luciferase-like domain superfamily [SSF51679] (17-332)
  IPR050564 F420-dependent glucose-6-phosphate dehydrogenase/mer [PTHR43244] (19-337)

Secondary structure (DSSP, 8-state):
--------------EEEE-SSS-HHHHHHHHHHHHHTT--EEEE--BTTTB-SHHHHHHHHHH-SSSEEEES-EESSSB-HHHHHHHHHHHHHHSTT-EEEEEE---HHHHHHTT----SHHHHHHHHHHHHHHHHTT--EEEE-SS-EEEEE----SSS--S-----EEEE--SHHHHHHHHHH-SEEEB-SSS-TTHHHHHHHHHHHHHHHTT--GGGSB-EEEEEEEE-SSHHHHHHHHHHHHHHHHHH-HHHHHHTT--HHHHHHHHHH--SSPPHHHHHHHGGGS-HHHHHHHSEEESHHHHHHHHHHHHHTT-SEEEEEEES-HHHHHHHHHT--/--------------EEEE-SSS-HHHHHHHHHHHHHTT--EEEE--BTTTB-SHHHHHHHHHH-SSSEEEES-EESSSB-HHHHHHHHHHHHHHSTT-EEEEEE---HHHHHHTT----SHHHHHHHHHHHHHHHHTT--EEEE-SS-EEEEE----SSS--S-----EEEE--SHHHHHHHHHH-SEE-B-SSS-TTHHHHHHHHHHHHHHHTT--GGGSB-EEEEEEEE-SSHHHHHHHHHHHHHHHHHH-HHHHHHTT--HHHHHHHHHH--SSPPHHHHHHHGGGS-HHHHHHHSEEESHHHHHHHHHHHHHTT-SEEEEEEES-HHHHHHHHHT--

pLDDT: mean 92.3, std 12.82, range [26.92, 98.94]

Foldseek 3Di:
DPPPPPPPDPFAAAEAEDEDPDDLVVVLVLLQLLVVLPHQAYEYEDDQPPDDRLVSLLSNLQNDAGHAYEYPAAELWPDALVVVLVSQVVSCQSHPPRYAYEYENDDQVSCVVVPHHSDPSLQSVQQSLVSSQCQLQQHQDADDDPRHGDDRDHDDPPDDDSGRGPHFYEYADDDLVNLLSCLQRGQAYEYEALAFLLSLLSSQVSSQNSVVVNVHGLVSYAYEYEAEAFADQAQVNQLLLLLLVVLQCLQVPVVSCVRLVHDPVLSVVSVVQADVPGDSVSSVVSSVSQDSCSSLRGHQTGHLVSSLVRVVSNVVSRHRYYHYHYGDDSSVNSVSDSVHD/DPPPPPVPDPFAAAEAEDEDPDDLVVVLVLLQLLVVLPHQAYEYEDDQPPDDRLVSLLSNLQNDAGHAYEYPAAELWPDALVVVLVSQVVSCVSHPPRYAYEYENDDQVSCVVVPHHSDPSLQSVVQSLVSSQCQLQQHQDADDDPRHGDDRDHDDPPDDDSGRGPHFYEYADDDLVNLLSCLQRGQAYEYEALAFLLSLQSSQVSSQNSVVVNPHGLVSYAYEYEAEAFADQAQVVQLLLLLLVVLQCCQVPVVSCVRLVHDPVLSVVSVVQADVPGDSVSSVVSSVSQDSVSSLRGHQTGHLVSSQVRVVSNVVSSHRYYHYHYGDDSSVNSVSDSVHD

Sequence (682 aa):
MSNGQGTDGARQRVALYLQDKHPIRDGMEYARYAEARGFEAVWQAESRLVRDAIVPMAAYAAVTERIKVGSGVINNWTRNIGLLAATFLTLDDLAPNRIICGIGAWWDPLARNVGIQRRKPLKAMRETVEVLRRLLAMENVTFHGEFHHVEGIELDVVHGRREPRHVPIMIGATGPQMMELAGEIADGVVLNYCVPPEYNLQAMEHLEKGAARAGRSLDDIDRPQLIVCSVHEDRQVALDGARELLTQYLAQQPHIAQASGVKPEVVERIQSILGWPATREQVRQAMPLVPDELVQRITASGTPAEVKAKVREYLANGATCPILYPLGDVKMMIDTFADGYMSNGQGTDGARQRVALYLQDKHPIRDGMEYARYAEARGFEAVWQAESRLVRDAIVPMAAYAAVTERIKVGSGVINNWTRNIGLLAATFLTLDDLAPNRIICGIGAWWDPLARNVGIQRRKPLKAMRETVEVLRRLLAMENVTFHGEFHHVEGIELDVVHGRREPRHVPIMIGATGPQMMELAGEIADGVVLNYCVPPEYNLQAMEHLEKGAARAGRSLDDIDRPQLIVCSVHEDRQVALDGARELLTQYLAQQPHIAQASGVKPEVVERIQSILGWPATREQVRQAMPLVPDELVQRITASGTPAEVKAKVREYLANGATCPILYPLGDVKMMIDTFADGY

Solvent-accessible surface area (backbone atoms only — not comparable to full-atom values): 34596 Å² total; per-residue (Å²): 136,83,79,77,75,73,71,84,72,78,76,74,56,35,27,41,40,44,64,59,77,53,58,49,67,58,47,38,51,50,47,40,53,33,36,77,40,63,30,51,30,40,27,25,27,40,41,90,38,40,30,38,28,59,38,52,45,25,28,36,40,63,72,46,89,72,47,21,38,28,32,58,33,38,55,77,77,49,46,35,64,54,53,49,37,11,39,54,49,33,45,25,65,61,31,69,76,26,37,36,44,23,34,24,80,68,55,67,71,62,35,46,26,58,53,38,80,82,66,63,56,67,61,44,48,53,54,49,54,52,53,38,53,41,34,36,54,58,34,74,40,66,44,86,54,96,81,49,40,30,51,68,40,49,53,59,61,83,44,78,81,84,59,60,55,71,56,52,41,23,31,48,36,84,48,63,69,48,26,18,49,26,33,42,74,34,49,15,34,40,38,66,56,60,46,38,43,70,58,35,52,58,51,50,52,30,22,36,57,15,6,48,77,59,77,47,49,60,90,67,39,48,28,35,24,41,37,42,30,12,57,28,88,51,41,66,61,9,42,50,56,47,31,51,53,48,46,53,45,32,50,73,35,55,67,52,28,54,73,56,66,48,56,66,66,52,41,51,52,36,37,72,54,34,54,92,80,59,47,70,66,31,43,61,68,34,28,77,72,57,50,67,67,57,45,51,51,27,29,24,39,11,28,61,69,50,24,36,52,45,51,50,45,32,39,75,32,64,36,64,24,50,25,37,31,66,43,81,57,54,64,59,51,47,58,59,48,42,87,40,113,135,82,79,76,76,71,73,83,72,77,76,73,58,34,26,40,40,46,64,60,77,55,59,49,67,57,46,38,52,50,46,41,54,34,37,76,40,62,30,52,29,39,27,27,28,39,41,94,38,39,31,38,28,59,37,51,45,25,28,36,40,63,70,46,89,72,46,21,38,27,31,58,33,39,55,78,77,49,46,36,64,55,53,51,38,10,40,53,51,34,44,26,66,60,31,70,76,26,37,35,43,23,34,25,78,67,56,66,70,62,37,46,25,57,53,38,81,81,66,62,53,65,61,45,50,53,53,49,54,52,54,38,53,42,34,36,55,60,34,74,41,66,44,84,54,96,82,50,42,30,52,68,41,47,51,58,62,82,45,78,80,83,59,58,55,71,55,51,40,23,31,48,37,85,50,66,69,47,26,17,47,26,32,42,74,34,50,15,33,40,38,67,55,59,47,37,43,70,57,34,53,58,51,48,52,29,23,36,57,15,6,48,77,59,76,46,49,62,89,68,38,48,28,35,24,41,36,41,30,13,57,28,88,51,42,66,61,9,41,49,55,48,29,51,54,48,45,53,44,32,49,73,35,54,65,52,26,55,73,54,67,48,54,66,68,52,41,51,53,37,37,73,54,35,54,91,81,57,47,71,66,31,42,62,68,35,26,79,72,59,50,68,68,56,44,51,50,25,28,24,40,11,29,62,70,49,25,36,53,44,51,49,45,32,41,75,32,64,37,63,25,50,25,36,31,66,42,82,58,53,65,60,52,46,57,58,48,40,87,42,114

Radius of gyration: 27.3 Å; Cα contacts (8 Å, |Δi|>4): 1442; chains: 2; bounding box: 57×90×72 Å